Protein AF-0000000083255258 (afdb_homodimer)

Organism: NCBI:txid582686

pLDDT: mean 95.42, std 3.74, range [78.0, 98.69]

Secondary structure (DSSP, 8-state):
--SEEEE--SHHHHHHHHHHHHTT--EEEE-SSGGGGHHHHHTT-EE-SSHHHHHHT-SEEEE--S-HHHHHHHHTSHHHHHHTTTSEEEE-S---HHHHHHHHHHHHHTT-EEEEEEE-S-GGGTTSTT-EEEEEE-HHHHHHHHHHHHHH-TEEEE--S-TTHHHHHHHHHHHHHHHHHHHHHHHHHHHHHTT--HHHHHHHHHHHHHHHHHHHHHHHHHHHHT-TTS-SSBHHHHHHHHHHHHHHHHHHT---HHHHHHHHHHHHHHHTT-TTSBGGGGGGG--/--SEEEE--SHHHHHHHHHHHHTT--EEEE-SSGGGGHHHHHTT-EE-SSHHHHHHT-SEEEE--S-HHHHHHHHTSHHHHHHTTTSEEEE-S---HHHHHHHHHHHHHTT-EEEEEEE-S-GGGTTSTT-EEEEEE-HHHHHHHHHHHHHH-TEEEE--S-THHHHHHHHHHHHHHHHHHHHHHHHHHHHHHTT--HHHHHHHHHHHHHHHHHHHHHHHHHHHHT-TTS-SSBHHHHHHHHHHHHHHHHHHT---HHHHHHHHHHHHHHHTT-TTSBGGGGGGG--

InterPro domains:
  IPR006115 6-phosphogluconate dehydrogenase, NADP-binding [PF03446] (3-160)
  IPR013328 6-phosphogluconate dehydrogenase, domain 2 [G3DSA:1.10.1040.10] (163-287)
  IPR015815 3-hydroxyisobutyrate dehydrogenase-related [PIRSF000103] (3-287)
  IPR036291 NAD(P)-binding domain superfamily [SSF51735] (1-160)
  IPR048666 NADPH-dependent reductive aminase-like, C-terminal domain [PF21761] (164-287)
  IPR051265 HIBADH-related NP60 subfamily [PTHR43580] (5-286)

Foldseek 3Di:
DFAEEQEDQDLQSVLLLVLLLVVPTAYEYDYPDCVSCVVSVVSPYHYDDALLCRLLVHQEYEYEDAALVVVCVRCVPPSNLLSQANHEYEYAHADALVSQVVVQVSSVVSNHFYKYKYWPDGSVCFQPLAGEMEIEADVVSCVSCVVSVCRGHNHYHYQYHSRRRRNVVRVVVVVVVVVVVVVLVLVLVVCVLVVHDSVVVVVVCVVCVVVVVVVVVVLVVCVVVVVFQPAPAFLQNVLVVLVVSVVSCVVSVHDNVVSVVSNVLSVQLVVVPRRNTYNSSSVVRVD/DFAEEQEDQDLQSVLLLVLLLVVPGAYEYDYPDCVSCVVSVVSPYHYDDALLCRLLVHQEYEYEDAALVVVCVRCVPPSNLLSQANHEYEYAHADALVSQVVVQVSSVVSNHFYKYKYWPDGSVCFQPLAGEMEIEADVVSCVSCVVSVCRGHNHYHYQYHSRRRRNVVRVVVVVVVVLVVVVLVLVLVLCVLVVHDSVVVVVVCVVCVVVVVVVVVVLVVCVVVVVFQPAPAFLQNVLVVLVVSVVSCVVSVHDNVSSVVSNVLSVQLVVVPRRNTYNSSSVVRVD

Sequence (574 aa):
MSDVSVIGLGPMGAALARTLLQKGLRITVWNRTSEKVNPLVAEGAAFAPQIADAVSASPIVIVCVANYEISHSLLGTAEAAAALAGRVLVQLSTGTPQDARNSETWAREQGAEYLDGAIMATPAQIGMPDTPIFISGVEAAFRRSEPILTILAGNLMYMGESVGAASAWDLAALSAMFGAMFGFFHGARIMEAEGHPVEAFGSLIADISPVFGQMIKYEGTVIQTGSYDHAQSTVKTCMGTAELWLKHAREAGINSEFPTFAMGLYTKAKAAGYENEELAAIMKVLRMSDVSVIGLGPMGAALARTLLQKGLRITVWNRTSEKVNPLVAEGAAFAPQIADAVSASPIVIVCVANYEISHSLLGTAEAAAALAGRVLVQLSTGTPQDARNSETWAREQGAEYLDGAIMATPAQIGMPDTPIFISGVEAAFRRSEPILTILAGNLMYMGESVGAASAWDLAALSAMFGAMFGFFHGARIMEAEGHPVEAFGSLIADISPVFGQMIKYEGTVIQTGSYDHAQSTVKTCMGTAELWLKHAREAGINSEFPTFAMGLYTKAKAAGYENEELAAIMKVLR

Nearest PDB structures (foldseek):
  6toe-assembly2_F  TM=9.159E-01  e=1.010E-30  Myxococcus stipitatus
  6to4-assembly2_B  TM=9.410E-01  e=4.674E-30  Myxococcus stipitatus DSM 14675
  8a3x-assembly1_B  TM=9.388E-01  e=3.481E-30  Ensifer adhaerens
  8a5z-assembly1_A  TM=9.168E-01  e=1.717E-30  Ensifer adhaerens
  7a3w-assembly1_A  TM=9.382E-01  e=2.570E-28  Pseudomonas putida

Radius of gyration: 27.35 Å; Cα contacts (8 Å, |Δi|>4): 1245; chains: 2; bounding box: 45×87×58 Å

Solvent-accessible surface area (backbone atoms only — not comparable to full-atom values): 27391 Å² total; per-residue (Å²): 126,31,62,32,15,38,36,28,48,49,71,53,27,41,33,53,50,48,47,45,43,74,72,69,50,46,36,25,35,32,47,93,58,63,76,61,48,51,68,48,41,75,71,66,35,42,76,32,97,44,64,32,55,21,42,56,37,18,57,32,29,38,37,28,48,84,26,54,68,58,48,45,62,65,42,59,39,71,61,29,30,57,35,35,43,79,20,38,40,35,37,45,27,53,53,35,31,65,54,37,45,52,46,40,54,53,33,45,75,38,47,18,44,49,36,27,22,27,70,66,60,55,47,87,40,52,44,34,70,76,22,36,29,34,32,7,16,50,62,69,60,47,63,72,42,40,76,63,49,45,55,47,11,44,38,60,40,78,60,42,55,54,33,28,39,12,26,38,53,44,54,18,51,49,31,19,48,50,20,23,48,56,15,36,49,54,16,40,50,47,28,52,72,71,73,42,65,33,35,59,50,15,46,50,48,26,70,48,19,51,59,50,11,50,52,43,23,51,42,16,43,33,62,61,72,63,54,36,78,72,46,90,50,24,30,49,61,55,39,50,54,29,51,43,45,43,50,41,19,65,76,67,66,44,50,45,66,67,32,48,55,51,40,52,52,41,50,51,24,42,75,74,69,39,32,74,19,15,50,63,46,46,57,76,68,49,91,126,31,62,33,15,39,37,29,47,50,70,53,28,41,32,53,50,50,48,44,44,74,73,68,51,46,37,26,33,31,47,94,59,63,76,63,47,50,69,47,42,76,71,67,36,43,77,34,94,44,65,31,53,20,42,56,38,19,58,32,31,38,35,30,49,86,27,56,68,57,48,46,62,65,42,59,39,72,62,28,30,57,36,35,43,80,22,38,40,37,37,44,27,52,55,36,31,65,54,36,46,54,47,38,55,52,34,44,74,40,46,18,45,48,35,26,22,28,69,67,61,55,46,89,40,54,43,34,70,77,20,36,29,33,33,7,14,49,61,69,59,46,62,72,42,40,77,62,49,44,55,48,11,46,38,60,40,78,61,42,57,55,34,29,40,12,24,38,53,44,52,19,50,47,31,19,48,50,20,22,46,55,14,35,50,56,17,39,50,48,28,53,73,71,73,40,63,33,34,59,50,15,47,50,48,26,69,47,19,52,58,52,11,51,54,44,22,50,43,16,44,33,62,62,70,64,54,36,79,74,47,90,49,26,30,48,61,56,39,51,53,30,51,42,46,43,52,41,19,64,76,66,65,45,51,45,65,68,33,50,55,53,40,52,53,41,50,52,26,41,75,74,67,39,32,76,20,16,50,62,45,45,57,76,66,52,90

Structure (mmCIF, N/CA/C/O backbone):
data_AF-0000000083255258-model_v1
#
loop_
_entity.id
_entity.type
_entity.pdbx_description
1 polymer '3-hydroxyisobutyrate dehydrogenase-like beta-hydroxyacid dehydrogenase'
#
loop_
_atom_site.group_PDB
_atom_site.id
_atom_site.type_symbol
_atom_site.label_atom_id
_atom_site.label_alt_id
_atom_site.label_comp_id
_atom_site.label_asym_id
_atom_site.label_entity_id
_atom_site.label_seq_id
_atom_site.pdbx_PDB_ins_code
_atom_site.Cartn_x
_atom_site.Cartn_y
_atom_site.Cartn_z
_atom_site.occupancy
_atom_site.B_iso_or_equiv
_atom_site.auth_seq_id
_atom_site.auth_comp_id
_atom_site.auth_asym_id
_atom_site.auth_atom_id
_atom_site.pdbx_PDB_model_num
ATOM 1 N N . MET A 1 1 ? -5.094 -33.562 -31.922 1 80.56 1 MET A N 1
ATOM 2 C CA . MET A 1 1 ? -4.184 -33.125 -30.859 1 80.56 1 MET A CA 1
ATOM 3 C C . MET A 1 1 ? -4.387 -31.641 -30.547 1 80.56 1 MET A C 1
ATOM 5 O O . MET A 1 1 ? -4.523 -30.812 -31.453 1 80.56 1 MET A O 1
ATOM 9 N N . SER A 1 2 ? -4.648 -31.531 -29.203 1 89.81 2 SER A N 1
ATOM 10 C CA . SER A 1 2 ? -4.871 -30.141 -28.828 1 89.81 2 SER A CA 1
ATOM 11 C C . SER A 1 2 ? -3.553 -29.391 -28.672 1 89.81 2 SER A C 1
ATOM 13 O O . SER A 1 2 ? -2.488 -30.016 -28.594 1 89.81 2 SER A O 1
ATOM 15 N N . ASP A 1 3 ? -3.617 -28.094 -28.781 1 94.19 3 ASP A N 1
ATOM 16 C CA . ASP A 1 3 ? -2.445 -27.25 -28.594 1 94.19 3 ASP A CA 1
ATOM 17 C C . ASP A 1 3 ? -2.053 -27.172 -27.109 1 94.19 3 ASP A C 1
ATOM 19 O O . ASP A 1 3 ? -0.865 -27.172 -26.781 1 94.19 3 ASP A O 1
ATOM 23 N N . VAL A 1 4 ? -3.041 -27.125 -26.312 1 98.12 4 VAL A N 1
ATOM 24 C CA . VAL A 1 4 ? -2.812 -26.938 -24.891 1 98.12 4 VAL A CA 1
ATOM 25 C C . VAL A 1 4 ? -3.963 -27.562 -24.094 1 98.12 4 VAL A C 1
ATOM 27 O O . VAL A 1 4 ? -5.117 -27.516 -24.531 1 98.12 4 VAL A O 1
ATOM 30 N N . SER A 1 5 ? -3.67 -28.203 -23.016 1 98.5 5 SER A N 1
ATOM 31 C CA . SER A 1 5 ? -4.652 -28.656 -22.047 1 98.5 5 SER A CA 1
ATOM 32 C C . SER A 1 5 ? -4.691 -27.75 -20.812 1 98.5 5 SER A C 1
ATOM 34 O O . SER A 1 5 ? -3.645 -27.328 -20.312 1 98.5 5 SER A O 1
ATOM 36 N N . VAL A 1 6 ? -5.898 -27.391 -20.344 1 98.44 6 VAL A N 1
ATOM 37 C CA . VAL A 1 6 ? -6.07 -26.578 -19.141 1 98.44 6 VAL A CA 1
ATOM 38 C C . VAL A 1 6 ? -6.758 -27.406 -18.047 1 98.44 6 VAL A C 1
ATOM 40 O O . VAL A 1 6 ? -7.891 -27.859 -18.234 1 98.44 6 VAL A O 1
ATOM 43 N N . ILE A 1 7 ? -6 -27.594 -17 1 97.88 7 ILE A N 1
ATOM 44 C CA . ILE A 1 7 ? -6.492 -28.375 -15.859 1 97.88 7 ILE A CA 1
ATOM 45 C C . ILE A 1 7 ? -6.906 -27.422 -14.734 1 97.88 7 ILE A C 1
ATOM 47 O O . ILE A 1 7 ? -6.078 -26.672 -14.219 1 97.88 7 ILE A O 1
ATOM 51 N N . GLY A 1 8 ? -8.133 -27.516 -14.25 1 96.5 8 GLY A N 1
ATOM 52 C CA . GLY A 1 8 ? -8.695 -26.562 -13.297 1 96.5 8 GLY A CA 1
ATOM 53 C C . GLY A 1 8 ? -9.484 -25.453 -13.961 1 96.5 8 GLY A C 1
ATOM 54 O O . GLY A 1 8 ? -8.922 -24.656 -14.719 1 96.5 8 GLY A O 1
ATOM 55 N N . LEU A 1 9 ? -10.781 -25.438 -13.594 1 95.62 9 LEU A N 1
ATOM 56 C CA . LEU A 1 9 ? -11.648 -24.469 -14.281 1 95.62 9 LEU A CA 1
ATOM 57 C C . LEU A 1 9 ? -12.438 -23.641 -13.281 1 95.62 9 LEU A C 1
ATOM 59 O O . LEU A 1 9 ? -13.656 -23.484 -13.414 1 95.62 9 LEU A O 1
ATOM 63 N N . GLY A 1 10 ? -11.695 -23.266 -12.219 1 91.06 10 GLY A N 1
ATOM 64 C CA . GLY A 1 10 ? -12.242 -22.141 -11.469 1 91.06 10 GLY A CA 1
ATOM 65 C C . GLY A 1 10 ? -12.352 -20.875 -12.289 1 91.06 10 GLY A C 1
ATOM 66 O O . GLY A 1 10 ? -12.164 -20.891 -13.508 1 91.06 10 GLY A O 1
ATOM 67 N N . PRO A 1 11 ? -12.641 -19.797 -11.633 1 88.75 11 PRO A N 1
ATOM 68 C CA . PRO A 1 11 ? -12.797 -18.547 -12.391 1 88.75 11 PRO A CA 1
ATOM 69 C C . PRO A 1 11 ? -11.57 -18.219 -13.242 1 88.75 11 PRO A C 1
ATOM 71 O O . PRO A 1 11 ? -11.711 -17.859 -14.414 1 88.75 11 PRO A O 1
ATOM 74 N N . MET A 1 12 ? -10.391 -18.375 -12.648 1 92.06 12 MET A N 1
ATOM 75 C CA . MET A 1 12 ? -9.156 -18.047 -13.367 1 92.06 12 MET A CA 1
ATOM 76 C C . MET A 1 12 ? -8.891 -19.062 -14.469 1 92.06 12 MET A C 1
ATOM 78 O O . MET A 1 12 ? -8.617 -18.688 -15.617 1 92.06 12 MET A O 1
ATOM 82 N N . GLY A 1 13 ? -8.953 -20.344 -14.109 1 95.94 13 GLY A N 1
ATOM 83 C CA . GLY A 1 13 ? -8.742 -21.375 -15.109 1 95.94 13 GLY A CA 1
ATOM 84 C C . GLY A 1 13 ? -9.68 -21.266 -16.297 1 95.94 13 GLY A C 1
ATOM 85 O O . GLY A 1 13 ? -9.266 -21.438 -17.438 1 95.94 13 GLY A O 1
ATOM 86 N N . ALA A 1 14 ? -10.93 -20.953 -16.031 1 95.88 14 ALA A N 1
ATOM 87 C CA . ALA A 1 14 ? -11.922 -20.766 -17.078 1 95.88 14 ALA A CA 1
ATOM 88 C C . ALA A 1 14 ? -11.555 -19.578 -17.969 1 95.88 14 ALA A C 1
ATOM 90 O O . ALA A 1 14 ? -11.719 -19.641 -19.188 1 95.88 14 ALA A O 1
ATOM 91 N N . ALA A 1 15 ? -11.102 -18.516 -17.344 1 95.19 15 ALA A N 1
ATOM 92 C CA . ALA A 1 15 ? -10.695 -17.328 -18.109 1 95.19 15 ALA A CA 1
ATOM 93 C C . ALA A 1 15 ? -9.516 -17.641 -19.016 1 95.19 15 ALA A C 1
ATOM 95 O O . ALA A 1 15 ? -9.484 -17.188 -20.172 1 95.19 15 ALA A O 1
ATOM 96 N N . LEU A 1 16 ? -8.562 -18.391 -18.484 1 97.56 16 LEU A N 1
ATOM 97 C CA . LEU A 1 16 ? -7.422 -18.812 -19.297 1 97.56 16 LEU A CA 1
ATOM 98 C C . LEU A 1 16 ? -7.871 -19.609 -20.5 1 97.56 16 LEU A C 1
ATOM 100 O O . LEU A 1 16 ? -7.496 -19.297 -21.641 1 97.56 16 LEU A O 1
ATOM 104 N N . ALA A 1 17 ? -8.688 -20.609 -20.281 1 97.75 17 ALA A N 1
ATOM 105 C CA . ALA A 1 17 ? -9.18 -21.5 -21.344 1 97.75 17 ALA A CA 1
ATOM 106 C C . ALA A 1 17 ? -9.977 -20.719 -22.375 1 97.75 17 ALA A C 1
ATOM 108 O O . ALA A 1 17 ? -9.773 -20.891 -23.578 1 97.75 17 ALA A O 1
ATOM 109 N N . ARG A 1 18 ? -10.852 -19.859 -21.906 1 97.38 18 ARG A N 1
ATOM 110 C CA . ARG A 1 18 ? -11.703 -19.078 -22.797 1 97.38 18 ARG A CA 1
ATOM 111 C C . ARG A 1 18 ? -10.867 -18.172 -23.688 1 97.38 18 ARG A C 1
ATOM 113 O O . ARG A 1 18 ? -11.133 -18.047 -24.891 1 97.38 18 ARG A O 1
ATOM 120 N N . THR A 1 19 ? -9.922 -17.516 -23.141 1 97.62 19 THR A N 1
ATOM 121 C CA . THR A 1 19 ? -9.055 -16.609 -23.891 1 97.62 19 THR A CA 1
ATOM 122 C C . THR A 1 19 ? -8.32 -17.359 -25 1 97.62 19 THR A C 1
ATOM 124 O O . THR A 1 19 ? -8.227 -16.891 -26.125 1 97.62 19 THR A O 1
ATOM 127 N N . LEU A 1 20 ? -7.812 -18.516 -24.688 1 98 20 LEU A N 1
ATOM 128 C CA . LEU A 1 20 ? -7.105 -19.328 -25.672 1 98 20 LEU A CA 1
ATOM 129 C C . LEU A 1 20 ? -8.047 -19.781 -26.781 1 98 20 LEU A C 1
ATOM 131 O O . LEU A 1 20 ? -7.68 -19.766 -27.953 1 98 20 LEU A O 1
ATOM 135 N N . LEU A 1 21 ? -9.227 -20.141 -26.406 1 96.94 21 LEU A N 1
ATOM 136 C CA . LEU A 1 21 ? -10.242 -20.547 -27.375 1 96.94 21 LEU A CA 1
ATOM 137 C C . LEU A 1 21 ? -10.578 -19.422 -28.328 1 96.94 21 LEU A C 1
ATOM 139 O O . LEU A 1 21 ? -10.688 -19.625 -29.531 1 96.94 21 LEU A O 1
ATOM 143 N N . GLN A 1 22 ? -10.742 -18.297 -27.766 1 96.25 22 GLN A N 1
ATOM 144 C CA . GLN A 1 22 ? -11.125 -17.125 -28.547 1 96.25 22 GLN A CA 1
ATOM 145 C C . GLN A 1 22 ? -10.023 -16.75 -29.547 1 96.25 22 GLN A C 1
ATOM 147 O O . GLN A 1 22 ? -10.297 -16.141 -30.578 1 96.25 22 GLN A O 1
ATOM 152 N N . LYS A 1 23 ? -8.852 -17.094 -29.234 1 96.19 23 LYS A N 1
ATOM 153 C CA . LYS A 1 23 ? -7.734 -16.812 -30.125 1 96.19 23 LYS A CA 1
ATOM 154 C C . LYS A 1 23 ? -7.555 -17.922 -31.156 1 96.19 23 LYS A C 1
ATOM 156 O O . LYS A 1 23 ? -6.605 -17.891 -31.938 1 96.19 23 LYS A O 1
ATOM 161 N N . GLY A 1 24 ? -8.383 -19.031 -31.125 1 96 24 GLY A N 1
ATOM 162 C CA . GLY A 1 24 ? -8.445 -20.031 -32.188 1 96 24 GLY A CA 1
ATOM 163 C C . GLY A 1 24 ? -7.652 -21.297 -31.859 1 96 24 GLY A C 1
ATOM 164 O O . GLY A 1 24 ? -7.461 -22.141 -32.719 1 96 24 GLY A O 1
ATOM 165 N N . LEU A 1 25 ? -7.16 -21.484 -30.641 1 97.69 25 LEU A N 1
ATOM 166 C CA . LEU A 1 25 ? -6.398 -22.672 -30.297 1 97.69 25 LEU A CA 1
ATOM 167 C C . LEU A 1 25 ? -7.324 -23.844 -30.016 1 97.69 25 LEU A C 1
ATOM 169 O O . LEU A 1 25 ? -8.477 -23.656 -29.609 1 97.69 25 LEU A O 1
ATOM 173 N N . ARG A 1 26 ? -6.812 -24.984 -30.297 1 97.5 26 ARG A N 1
ATOM 174 C CA . ARG A 1 26 ? -7.477 -26.219 -29.875 1 97.5 26 ARG A CA 1
ATOM 175 C C . ARG A 1 26 ? -7.105 -26.562 -28.438 1 97.5 26 ARG A C 1
ATOM 177 O O . ARG A 1 26 ? -5.941 -26.844 -28.141 1 97.5 26 ARG A O 1
ATOM 184 N N . ILE A 1 27 ? -8.148 -26.562 -27.594 1 97.44 27 ILE A N 1
ATOM 185 C CA . ILE A 1 27 ? -7.816 -26.75 -26.188 1 97.44 27 ILE A CA 1
ATOM 186 C C . ILE A 1 27 ? -8.602 -27.922 -25.625 1 97.44 27 ILE A C 1
ATOM 188 O O . ILE A 1 27 ? -9.758 -28.141 -25.984 1 97.44 27 ILE A O 1
ATOM 192 N N . THR A 1 28 ? -8.031 -28.688 -24.828 1 98.12 28 THR A N 1
ATOM 193 C CA . THR A 1 28 ? -8.68 -29.703 -24 1 98.12 28 THR A CA 1
ATOM 194 C C . THR A 1 28 ? -8.758 -29.25 -22.547 1 98.12 28 THR A C 1
ATOM 196 O O . THR A 1 28 ? -7.789 -28.734 -22 1 98.12 28 THR A O 1
ATOM 199 N N . VAL A 1 29 ? -9.945 -29.422 -21.906 1 97.94 29 VAL A N 1
ATOM 200 C CA . VAL A 1 29 ? -10.125 -28.922 -20.547 1 97.94 29 VAL A CA 1
ATOM 201 C C . VAL A 1 29 ? -10.523 -30.078 -19.625 1 97.94 29 VAL A C 1
ATOM 203 O O . VAL A 1 29 ? -11.094 -31.078 -20.094 1 97.94 29 VAL A O 1
ATOM 206 N N . TRP A 1 30 ? -10.156 -29.922 -18.359 1 96.88 30 TRP A N 1
ATOM 207 C CA . TRP A 1 30 ? -10.562 -30.859 -17.312 1 96.88 30 TRP A CA 1
ATOM 208 C C . TRP A 1 30 ? -10.797 -30.141 -15.992 1 96.88 30 TRP A C 1
ATOM 210 O O . TRP A 1 30 ? -10.055 -29.203 -15.656 1 96.88 30 TRP A O 1
ATOM 220 N N . ASN A 1 31 ? -11.781 -30.547 -15.266 1 95.94 31 ASN A N 1
ATOM 221 C CA . ASN A 1 31 ? -12.078 -30.094 -13.914 1 95.94 31 ASN A CA 1
ATOM 222 C C . ASN A 1 31 ? -12.734 -31.203 -13.086 1 95.94 31 ASN A C 1
ATOM 224 O O . ASN A 1 31 ? -13.422 -32.062 -13.625 1 95.94 31 ASN A O 1
ATOM 228 N N . ARG A 1 32 ? -12.5 -31.172 -11.789 1 90.69 32 ARG A N 1
ATOM 229 C CA . ARG A 1 32 ? -13.078 -32.188 -10.906 1 90.69 32 ARG A CA 1
ATOM 230 C C . ARG A 1 32 ? -14.602 -32.188 -10.984 1 90.69 32 ARG A C 1
ATOM 232 O O . ARG A 1 32 ? -15.219 -33.219 -11.078 1 90.69 32 ARG A O 1
ATOM 239 N N . THR A 1 33 ? -15.156 -30.922 -10.914 1 88.94 33 THR A N 1
ATOM 240 C CA . THR A 1 33 ? -16.594 -30.766 -11.086 1 88.94 33 THR A CA 1
ATOM 241 C C . THR A 1 33 ? -16.953 -30.609 -12.555 1 88.94 33 THR A C 1
ATOM 243 O O . THR A 1 33 ? -16.75 -29.531 -13.133 1 88.94 33 THR A O 1
ATOM 246 N N . SER A 1 34 ? -17.625 -31.5 -13.117 1 83.88 34 SER A N 1
ATOM 247 C CA . SER A 1 34 ? -17.828 -31.594 -14.562 1 83.88 34 SER A CA 1
ATOM 248 C C . SER A 1 34 ? -18.734 -30.469 -15.062 1 83.88 34 SER A C 1
ATOM 250 O O . SER A 1 34 ? -18.609 -30.031 -16.219 1 83.88 34 SER A O 1
ATOM 252 N N . GLU A 1 35 ? -19.516 -29.969 -14.18 1 87 35 GLU A N 1
ATOM 253 C CA . GLU A 1 35 ? -20.453 -28.938 -14.609 1 87 35 GLU A CA 1
ATOM 254 C C . GLU A 1 35 ? -19.734 -27.656 -15.016 1 87 35 GLU A C 1
ATOM 256 O O . GLU A 1 35 ? -20.234 -26.891 -15.828 1 87 35 GLU A O 1
ATOM 261 N N . LYS A 1 36 ? -18.562 -27.5 -14.539 1 89.12 36 LYS A N 1
ATOM 262 C CA . LYS A 1 36 ? -17.797 -26.297 -14.812 1 89.12 36 LYS A CA 1
ATOM 263 C C . LYS A 1 36 ? -17.219 -26.312 -16.234 1 89.12 36 LYS A C 1
ATOM 265 O O . LYS A 1 36 ? -16.781 -25.281 -16.734 1 89.12 36 LYS A O 1
ATOM 270 N N . VAL A 1 37 ? -17.266 -27.469 -16.859 1 90.5 37 VAL A N 1
ATOM 271 C CA . VAL A 1 37 ? -16.656 -27.641 -18.172 1 90.5 37 VAL A CA 1
ATOM 272 C C . VAL A 1 37 ? -17.656 -27.25 -19.266 1 90.5 37 VAL A C 1
ATOM 274 O O . VAL A 1 37 ? -17.25 -26.828 -20.359 1 90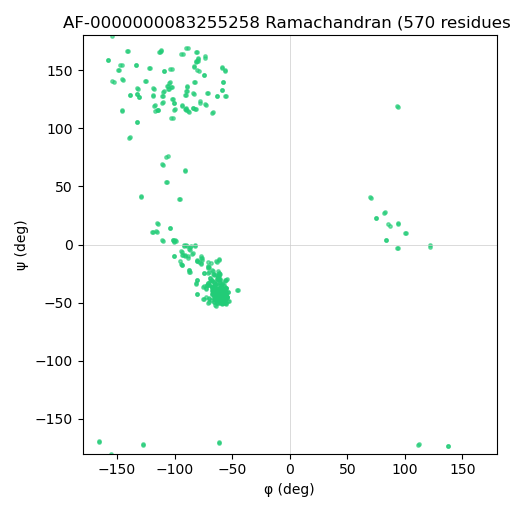.5 37 VAL A O 1
ATOM 277 N N . ASN A 1 38 ? -18.906 -27.266 -18.984 1 93.06 38 ASN A N 1
ATOM 278 C CA . ASN A 1 38 ? -19.969 -27.172 -19.984 1 93.06 38 ASN A CA 1
ATOM 279 C C . ASN A 1 38 ? -19.875 -25.875 -20.766 1 93.06 38 ASN A C 1
ATOM 281 O O . ASN A 1 38 ? -19.938 -25.875 -22 1 93.06 38 ASN A O 1
ATOM 285 N N . PRO A 1 39 ? -19.719 -24.766 -20.078 1 94.44 39 PRO A N 1
ATOM 286 C CA . PRO A 1 39 ? -19.656 -23.516 -20.844 1 94.44 39 PRO A CA 1
ATOM 287 C C . PRO A 1 39 ? -18.5 -23.484 -21.828 1 94.44 39 PRO A C 1
ATOM 289 O O . PRO A 1 39 ? -18.641 -22.953 -22.938 1 94.44 39 PRO A O 1
ATOM 292 N N . LEU A 1 40 ? -17.406 -24.047 -21.516 1 96.06 40 LEU A N 1
ATOM 293 C CA . LEU A 1 40 ? -16.234 -24.031 -22.375 1 96.06 40 LEU A CA 1
ATOM 294 C C . LEU A 1 40 ? -16.406 -25 -23.547 1 96.06 40 LEU A C 1
ATOM 296 O O . LEU A 1 40 ? -15.945 -24.734 -24.656 1 96.06 40 LEU A O 1
ATOM 300 N N . VAL A 1 41 ? -17.031 -26.094 -23.281 1 95.31 41 VAL A N 1
ATOM 301 C CA . VAL A 1 41 ? -17.312 -27.062 -24.344 1 95.31 41 VAL A CA 1
ATOM 302 C C . VAL A 1 41 ? -18.266 -26.422 -25.359 1 95.31 41 VAL A C 1
ATOM 304 O O . VAL A 1 41 ? -18.078 -26.609 -26.578 1 95.31 41 VAL A O 1
ATOM 307 N N . ALA A 1 42 ? -19.188 -25.719 -24.828 1 95.62 42 ALA A N 1
ATOM 308 C CA . ALA A 1 42 ? -20.125 -25.016 -25.719 1 95.62 42 ALA A CA 1
ATOM 309 C C . ALA A 1 42 ? -19.391 -24 -26.578 1 95.62 42 ALA A C 1
ATOM 311 O O . ALA A 1 42 ? -19.812 -23.688 -27.688 1 95.62 42 ALA A O 1
ATOM 312 N N . GLU A 1 43 ? -18.25 -23.562 -26.141 1 95.62 43 GLU A N 1
ATOM 313 C CA . GLU A 1 43 ? -17.469 -22.562 -26.859 1 95.62 43 GLU A CA 1
ATOM 314 C C . GLU A 1 43 ? -16.422 -23.219 -27.766 1 95.62 43 GLU A C 1
ATOM 316 O O . GLU A 1 43 ? -15.719 -22.531 -28.5 1 95.62 43 GLU A O 1
ATOM 321 N N . GLY A 1 44 ? -16.312 -24.594 -27.672 1 96.31 44 GLY A N 1
ATOM 322 C CA . GLY A 1 44 ? -15.477 -25.266 -28.641 1 96.31 44 GLY A CA 1
ATOM 323 C C . GLY A 1 44 ? -14.352 -26.078 -28.016 1 96.31 44 GLY A C 1
ATOM 324 O O . GLY A 1 44 ? -13.594 -26.75 -28.719 1 96.31 44 GLY A O 1
ATOM 325 N N . ALA A 1 45 ? -14.234 -26.062 -26.734 1 97 45 ALA A N 1
ATOM 326 C CA . ALA A 1 45 ? -13.18 -26.828 -26.062 1 97 45 ALA A CA 1
ATOM 327 C C . ALA A 1 45 ? -13.492 -28.312 -26.062 1 97 45 ALA A C 1
ATOM 329 O O . ALA A 1 45 ? -14.656 -28.719 -26.062 1 97 45 ALA A O 1
ATOM 330 N N . ALA A 1 46 ? -12.484 -29.062 -26.156 1 96.62 46 ALA A N 1
ATOM 331 C CA . ALA A 1 46 ? -12.641 -30.5 -25.953 1 96.62 46 ALA A CA 1
ATOM 332 C C . ALA A 1 46 ? -12.617 -30.859 -24.469 1 96.62 46 ALA A C 1
ATOM 334 O O . ALA A 1 46 ? -11.891 -30.234 -23.688 1 96.62 46 ALA A O 1
ATOM 335 N N . PHE A 1 47 ? -13.461 -31.766 -24.094 1 94.38 47 PHE A N 1
ATOM 336 C CA . PHE A 1 47 ? -13.5 -32.219 -22.703 1 94.38 47 PHE A CA 1
ATOM 337 C C . PHE A 1 47 ? -12.969 -33.625 -22.594 1 94.38 47 PHE A C 1
ATOM 339 O O . PHE A 1 47 ? -13.312 -34.5 -23.391 1 94.38 47 PHE A O 1
ATOM 346 N N . ALA A 1 48 ? -12.086 -33.844 -21.641 1 93.06 48 ALA A N 1
ATOM 347 C CA . ALA A 1 48 ? -11.609 -35.188 -21.297 1 93.06 48 ALA A CA 1
ATOM 348 C C . ALA A 1 48 ? -12.125 -35.594 -19.922 1 93.06 48 ALA A C 1
ATOM 350 O O . ALA A 1 48 ? -11.812 -34.969 -18.922 1 93.06 48 ALA A O 1
ATOM 351 N N . PRO A 1 49 ? -12.828 -36.656 -19.797 1 91.25 49 PRO A N 1
ATOM 352 C CA . PRO A 1 49 ? -13.406 -37.094 -18.516 1 91.25 49 PRO A CA 1
ATOM 353 C C . PRO A 1 49 ? -12.344 -37.531 -17.516 1 91.25 49 PRO A C 1
ATOM 355 O O . PRO A 1 49 ? -12.547 -37.438 -16.297 1 91.25 49 PRO A O 1
ATOM 358 N N . GLN A 1 50 ? -11.273 -38.062 -18.078 1 95.06 50 GLN A N 1
ATOM 359 C CA . GLN A 1 50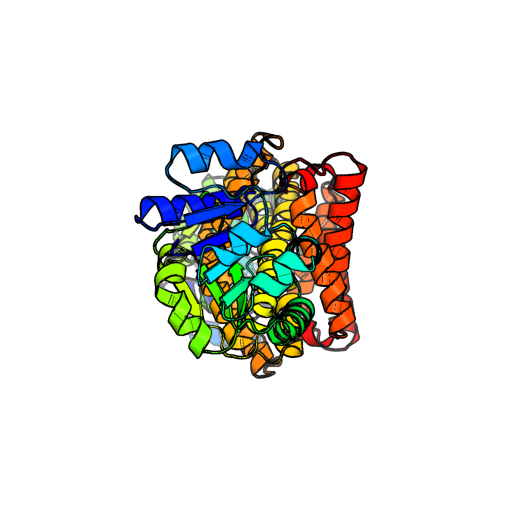 ? -10.164 -38.469 -17.203 1 95.06 50 GLN A CA 1
ATOM 360 C C . GLN A 1 50 ? -9.008 -37.469 -17.312 1 95.06 50 GLN A C 1
ATOM 362 O O . GLN A 1 50 ? -8.672 -37.031 -18.406 1 95.06 50 GLN A O 1
ATOM 367 N N . ILE A 1 51 ? -8.445 -37.188 -16.156 1 97 51 ILE A N 1
ATOM 368 C CA . ILE A 1 51 ? -7.402 -36.156 -16.125 1 97 51 ILE A CA 1
ATOM 369 C C . ILE A 1 51 ? -6.195 -36.625 -16.938 1 97 51 ILE A C 1
ATOM 371 O O . ILE A 1 51 ? -5.535 -35.844 -17.594 1 97 51 ILE A O 1
ATOM 375 N N . ALA A 1 52 ? -5.906 -37.938 -16.906 1 97.56 52 ALA A N 1
ATOM 376 C CA . ALA A 1 52 ? -4.789 -38.469 -17.688 1 97.56 52 ALA A CA 1
ATOM 377 C C . ALA A 1 52 ? -4.988 -38.219 -19.172 1 97.56 52 ALA A C 1
ATOM 379 O O . ALA A 1 52 ? -4.031 -37.938 -19.891 1 97.56 52 ALA A O 1
ATOM 380 N N . ASP A 1 53 ? -6.191 -38.375 -19.594 1 97.06 53 ASP A N 1
ATOM 381 C CA . ASP A 1 53 ? -6.516 -38.125 -20.984 1 97.06 53 ASP A CA 1
ATOM 382 C C . ASP A 1 53 ? -6.344 -36.656 -21.344 1 97.06 53 ASP A C 1
ATOM 384 O O . ASP A 1 53 ? -5.891 -36.312 -22.438 1 97.06 53 ASP A O 1
ATOM 388 N N . ALA A 1 54 ? -6.742 -35.812 -20.453 1 97.56 54 ALA A N 1
ATOM 389 C CA . ALA A 1 54 ? -6.574 -34.406 -20.688 1 97.56 54 ALA A CA 1
ATOM 390 C C . ALA A 1 54 ? -5.098 -34.031 -20.797 1 97.56 54 ALA A C 1
ATOM 392 O O . ALA A 1 54 ? -4.711 -33.25 -21.672 1 97.56 54 ALA A O 1
ATOM 393 N N . VAL A 1 55 ? -4.293 -34.562 -19.953 1 98.19 55 VAL A N 1
ATOM 394 C CA . VAL A 1 55 ? -2.855 -34.312 -19.953 1 98.19 55 VAL A CA 1
ATOM 395 C C . VAL A 1 55 ? -2.234 -34.844 -21.25 1 98.19 55 VAL A C 1
ATOM 397 O O . VAL A 1 55 ? -1.419 -34.156 -21.859 1 98.19 55 VAL A O 1
ATOM 400 N N . SER A 1 56 ? -2.674 -35.969 -21.734 1 97.12 56 SER A N 1
ATOM 401 C CA . SER A 1 56 ? -2.082 -36.625 -22.891 1 97.12 56 SER A CA 1
ATOM 402 C C . SER A 1 56 ? -2.521 -35.938 -24.188 1 97.12 56 SER A C 1
ATOM 404 O O . SER A 1 56 ? -1.926 -36.156 -25.234 1 97.12 56 SER A O 1
ATOM 406 N N . ALA A 1 57 ? -3.441 -35.125 -24.047 1 97.94 57 ALA A N 1
ATOM 407 C CA . ALA A 1 57 ? -4.082 -34.594 -25.25 1 97.94 57 ALA A CA 1
ATOM 408 C C . ALA A 1 57 ? -3.242 -33.469 -25.859 1 97.94 57 ALA A C 1
ATOM 410 O O . ALA A 1 57 ? -3.469 -33.062 -27 1 97.94 57 ALA A O 1
ATOM 411 N N . SER A 1 58 ? -2.264 -32.938 -25.172 1 98 58 SER A N 1
ATOM 412 C CA . SER A 1 58 ? -1.556 -31.75 -25.641 1 98 58 SER A CA 1
ATOM 413 C C . SER A 1 58 ? -0.089 -31.781 -25.219 1 98 58 SER A C 1
ATOM 415 O O . SER A 1 58 ? 0.26 -32.375 -24.203 1 98 58 SER A O 1
ATOM 417 N N . PRO A 1 59 ? 0.776 -31.109 -25.953 1 98 59 PRO A N 1
ATOM 418 C CA . PRO A 1 59 ? 2.184 -31.031 -25.562 1 98 59 PRO A CA 1
ATOM 419 C C . PRO A 1 59 ? 2.408 -30.094 -24.375 1 98 59 PRO A C 1
ATOM 421 O O . PRO A 1 59 ? 3.424 -30.203 -23.688 1 98 59 PRO A O 1
ATOM 424 N N . ILE A 1 60 ? 1.523 -29.156 -24.172 1 98.44 60 ILE A N 1
ATOM 425 C CA . ILE A 1 60 ? 1.601 -28.203 -23.078 1 98.44 60 ILE A CA 1
ATOM 426 C C . ILE A 1 60 ? 0.377 -28.359 -22.172 1 98.44 60 ILE A C 1
ATOM 428 O O . ILE A 1 60 ? -0.758 -28.375 -22.656 1 98.44 60 ILE A O 1
ATOM 432 N N . VAL A 1 61 ? 0.648 -28.5 -20.922 1 98.62 61 VAL A N 1
ATOM 433 C CA . VAL A 1 61 ? -0.405 -28.641 -19.922 1 98.62 61 VAL A CA 1
ATOM 434 C C . VAL A 1 61 ? -0.343 -27.484 -18.938 1 98.62 61 VAL A C 1
ATOM 436 O O . VAL A 1 61 ? 0.669 -27.281 -18.266 1 98.62 61 VAL A O 1
ATOM 439 N N . ILE A 1 62 ? -1.41 -26.672 -18.828 1 98.69 62 ILE A N 1
ATOM 440 C CA . ILE A 1 62 ? -1.536 -25.594 -17.844 1 98.69 62 ILE A CA 1
ATOM 441 C C . ILE A 1 62 ? -2.416 -26.062 -16.688 1 98.69 62 ILE A C 1
ATOM 443 O O . ILE A 1 62 ? -3.537 -26.531 -16.891 1 98.69 62 ILE A O 1
ATOM 447 N N . VAL A 1 63 ? -1.869 -26.016 -15.562 1 98.44 63 VAL A N 1
ATOM 448 C CA . VAL A 1 63 ? -2.67 -26.328 -14.383 1 98.44 63 VAL A CA 1
ATOM 449 C C . VAL A 1 63 ? -2.881 -25.062 -13.555 1 98.44 63 VAL A C 1
ATOM 451 O O . VAL A 1 63 ? -1.931 -24.328 -13.281 1 98.44 63 VAL A O 1
ATOM 454 N N . CYS A 1 64 ? -4.07 -24.719 -13.219 1 97.44 64 CYS A N 1
ATOM 455 C CA . CYS A 1 64 ? -4.469 -23.547 -12.445 1 97.44 64 CYS A CA 1
ATOM 456 C C . CYS A 1 64 ? -5.562 -23.906 -11.445 1 97.44 64 CYS A C 1
ATOM 458 O O . CYS A 1 64 ? -6.75 -23.875 -11.781 1 97.44 64 CYS A O 1
ATOM 460 N N . VAL A 1 65 ? -5.172 -24.25 -10.258 1 94.56 65 VAL A N 1
ATOM 461 C CA . VAL A 1 65 ? -6.066 -24.609 -9.164 1 94.56 65 VAL A CA 1
ATOM 462 C C . VAL A 1 65 ? -5.719 -23.781 -7.926 1 94.56 65 VAL A C 1
ATOM 464 O O . VAL A 1 65 ? -4.977 -22.797 -8.008 1 94.56 65 VAL A O 1
ATOM 467 N N . ALA A 1 66 ? -6.289 -24.047 -6.777 1 86.44 66 ALA A N 1
ATOM 468 C CA . ALA A 1 66 ? -6.207 -23.172 -5.605 1 86.44 66 ALA A CA 1
ATOM 469 C C . ALA A 1 66 ? -4.781 -23.109 -5.07 1 86.44 66 ALA A C 1
ATOM 471 O O . ALA A 1 66 ? -4.336 -22.047 -4.609 1 86.44 66 ALA A O 1
ATOM 472 N N . ASN A 1 67 ? -4.109 -24.25 -5.004 1 89.81 67 ASN A N 1
ATOM 473 C CA . ASN A 1 67 ? -2.738 -24.297 -4.508 1 89.81 67 ASN A CA 1
ATOM 474 C C . ASN A 1 67 ? -1.97 -25.484 -5.066 1 89.81 67 ASN A C 1
ATOM 476 O O . ASN A 1 67 ? -2.523 -26.281 -5.816 1 89.81 67 ASN A O 1
ATOM 480 N N . TYR A 1 68 ? -0.735 -25.609 -4.695 1 94 68 TYR A N 1
ATOM 481 C CA . TYR A 1 68 ? 0.165 -26.625 -5.23 1 94 68 TYR A CA 1
ATOM 482 C C . TYR A 1 68 ? -0.23 -28.016 -4.742 1 94 68 TYR A C 1
ATOM 484 O O . TYR A 1 68 ? -0.088 -29 -5.473 1 94 68 TYR A O 1
ATOM 492 N N . GLU A 1 69 ? -0.71 -28.031 -3.523 1 92.31 69 GLU A N 1
ATOM 493 C CA . GLU A 1 69 ? -1.113 -29.328 -2.967 1 92.31 69 GLU A CA 1
ATOM 494 C C . GLU A 1 69 ? -2.234 -29.953 -3.789 1 92.31 69 GLU A C 1
ATOM 496 O O . GLU A 1 69 ? -2.205 -31.156 -4.07 1 92.31 69 GLU A O 1
ATOM 501 N N . ILE A 1 70 ? -3.154 -29.141 -4.125 1 93.19 70 ILE A N 1
ATOM 502 C CA . ILE A 1 70 ? -4.266 -29.625 -4.945 1 93.19 70 ILE A CA 1
ATOM 503 C C . ILE A 1 70 ? -3.754 -30.016 -6.332 1 93.19 70 ILE A C 1
ATOM 505 O O . ILE A 1 70 ? -4.141 -31.047 -6.871 1 93.19 70 ILE A O 1
ATOM 509 N N . SER A 1 71 ? -2.887 -29.25 -6.922 1 96.06 71 SER A N 1
ATOM 510 C CA . SER A 1 71 ? -2.281 -29.562 -8.211 1 96.06 71 SER A CA 1
ATOM 511 C C . SER A 1 71 ? -1.595 -30.922 -8.172 1 96.06 71 SER A C 1
ATOM 513 O O . SER A 1 71 ? -1.796 -31.75 -9.062 1 96.06 71 SER A O 1
ATOM 515 N N . HIS A 1 72 ? -0.828 -31.156 -7.148 1 95.56 72 HIS A N 1
ATOM 516 C CA . HIS A 1 72 ? -0.106 -32.406 -7.008 1 95.56 72 HIS A CA 1
ATOM 517 C C . HIS A 1 72 ? -1.066 -33.594 -6.809 1 95.56 72 HIS A C 1
ATOM 519 O O . HIS A 1 72 ? -0.841 -34.688 -7.332 1 95.56 72 HIS A O 1
ATOM 525 N N . SER A 1 73 ? -2.092 -33.312 -6 1 96 73 SER A N 1
ATOM 526 C CA . SER A 1 73 ? -3.076 -34.344 -5.77 1 96 73 SER A CA 1
ATOM 527 C C . SER A 1 73 ? -3.768 -34.75 -7.07 1 96 73 SER A C 1
ATOM 529 O O . SER A 1 73 ? -4.066 -35.938 -7.281 1 96 73 SER A O 1
ATOM 531 N N . LEU A 1 74 ? -4.012 -33.844 -7.887 1 96.19 74 LEU A N 1
ATOM 532 C CA . LEU A 1 74 ? -4.699 -34.094 -9.148 1 96.19 74 LEU A CA 1
ATOM 533 C C . LEU A 1 74 ? -3.771 -34.781 -10.148 1 96.19 74 LEU A C 1
ATOM 535 O O . LEU A 1 74 ? -4.141 -35.781 -10.758 1 96.19 74 LEU A O 1
ATOM 539 N N . LEU A 1 75 ? -2.553 -34.312 -10.32 1 97.38 75 LEU A N 1
ATOM 540 C CA . LEU A 1 75 ? -1.632 -34.75 -11.359 1 97.38 75 LEU A CA 1
ATOM 541 C C . LEU A 1 75 ? -0.767 -35.906 -10.852 1 97.38 75 LEU A C 1
ATOM 543 O O . LEU A 1 75 ? -0.087 -36.594 -11.633 1 97.38 75 LEU A O 1
ATOM 547 N N . GLY A 1 76 ? -0.868 -36.156 -9.578 1 95.81 76 GLY A N 1
ATOM 548 C CA . GLY A 1 76 ? 0.014 -37.125 -8.945 1 95.81 76 GLY A CA 1
ATOM 549 C C . GLY A 1 76 ? -0.49 -38.562 -9.062 1 95.81 76 GLY A C 1
ATOM 550 O O . GLY A 1 76 ? 0.194 -39.5 -8.648 1 95.81 76 GLY A O 1
ATOM 551 N N . THR A 1 77 ? -1.696 -38.75 -9.555 1 94.81 77 THR A N 1
ATOM 552 C CA . THR A 1 77 ? -2.121 -40.125 -9.812 1 94.81 77 THR A CA 1
ATOM 553 C C . THR A 1 77 ? -1.179 -40.812 -10.805 1 94.81 77 THR A C 1
ATOM 555 O O . THR A 1 77 ? -0.596 -40.156 -11.664 1 94.81 77 THR A O 1
ATOM 558 N N . ALA A 1 78 ? -1.094 -42.125 -10.688 1 95.31 78 ALA A N 1
ATOM 559 C CA . ALA A 1 78 ? -0.147 -42.844 -11.523 1 95.31 78 ALA A CA 1
ATOM 560 C C . ALA A 1 78 ? -0.381 -42.562 -13 1 95.31 78 ALA A C 1
ATOM 562 O O . ALA A 1 78 ? 0.567 -42.312 -13.75 1 95.31 78 ALA A O 1
ATOM 563 N N . GLU A 1 79 ? -1.582 -42.562 -13.383 1 96.19 79 GLU A N 1
ATOM 564 C CA . GLU A 1 79 ? -1.91 -42.375 -14.797 1 96.19 79 GLU A CA 1
ATOM 565 C C . GLU A 1 79 ? -1.634 -40.969 -15.258 1 96.19 79 GLU A C 1
ATOM 567 O O . GLU A 1 79 ? -1.058 -40.75 -16.328 1 96.19 79 GLU A O 1
ATOM 572 N N . ALA A 1 80 ? -2.039 -40.031 -14.508 1 97 80 ALA A N 1
ATOM 573 C CA . ALA A 1 80 ? -1.833 -38.625 -14.875 1 97 80 ALA A CA 1
ATOM 574 C C . ALA A 1 80 ? -0.348 -38.281 -14.883 1 97 80 ALA A C 1
ATOM 576 O O . ALA A 1 80 ? 0.125 -37.562 -15.789 1 97 80 ALA A O 1
ATOM 577 N N . ALA A 1 81 ? 0.317 -38.719 -13.883 1 97.38 81 ALA A N 1
ATOM 578 C CA . ALA A 1 81 ? 1.751 -38.469 -13.766 1 97.38 81 ALA A CA 1
ATOM 579 C C . ALA A 1 81 ? 2.504 -39.062 -14.961 1 97.38 81 ALA A C 1
ATOM 581 O O . ALA A 1 81 ? 3.354 -38.375 -15.555 1 97.38 81 ALA A O 1
ATOM 582 N N . ALA A 1 82 ? 2.17 -40.25 -15.305 1 97.06 82 ALA A N 1
ATOM 583 C CA . ALA A 1 82 ? 2.818 -40.938 -16.438 1 97.06 82 ALA A CA 1
ATOM 584 C C . ALA A 1 82 ? 2.541 -40.188 -17.734 1 97.06 82 ALA A C 1
ATOM 586 O O . ALA A 1 82 ? 3.395 -40.125 -18.625 1 97.06 82 ALA A O 1
ATOM 587 N N . ALA A 1 83 ? 1.418 -39.594 -17.844 1 97.88 83 ALA A N 1
ATOM 588 C CA . ALA A 1 83 ? 0.996 -38.906 -19.062 1 97.88 83 ALA A CA 1
ATOM 589 C C . ALA A 1 83 ? 1.799 -37.625 -19.266 1 97.88 83 ALA A C 1
ATOM 591 O O . ALA A 1 83 ? 1.813 -37.062 -20.359 1 97.88 83 ALA A O 1
ATOM 592 N N . LEU A 1 84 ? 2.482 -37.156 -18.266 1 98.19 84 LEU A N 1
ATOM 593 C CA . LEU A 1 84 ? 3.219 -35.906 -18.328 1 98.19 84 LEU A CA 1
ATOM 594 C C . LEU A 1 84 ? 4.523 -36.062 -19.094 1 98.19 84 LEU A C 1
ATOM 596 O O . LEU A 1 84 ? 5.141 -35.094 -19.516 1 98.19 84 LEU A O 1
ATOM 600 N N . ALA A 1 85 ? 4.961 -37.312 -19.281 1 98.12 85 ALA A N 1
ATOM 601 C CA . ALA A 1 85 ? 6.25 -37.562 -19.922 1 98.12 85 ALA A CA 1
ATOM 602 C C . ALA A 1 85 ? 6.32 -36.906 -21.297 1 98.12 85 ALA A C 1
ATOM 604 O O . ALA A 1 85 ? 5.422 -37.094 -22.125 1 98.12 85 ALA A O 1
ATOM 605 N N . GLY A 1 86 ? 7.402 -36.156 -21.438 1 97.75 86 GLY A N 1
ATOM 606 C CA . GLY A 1 86 ? 7.645 -35.531 -22.734 1 97.75 86 GLY A CA 1
ATOM 607 C C . GLY A 1 86 ? 6.879 -34.219 -22.922 1 97.75 86 GLY A C 1
ATOM 608 O O . GLY A 1 86 ? 6.938 -33.625 -23.984 1 97.75 86 GLY A O 1
ATOM 609 N N . ARG A 1 87 ? 6.172 -33.75 -21.922 1 98.12 87 ARG A N 1
ATOM 610 C CA . ARG A 1 87 ? 5.336 -32.562 -22.031 1 98.12 87 ARG A CA 1
ATOM 611 C C . ARG A 1 87 ? 5.887 -31.438 -21.172 1 98.12 87 ARG A C 1
ATOM 613 O O . ARG A 1 87 ? 6.82 -31.641 -20.391 1 98.12 87 ARG A O 1
ATOM 620 N N . VAL A 1 88 ? 5.398 -30.25 -21.406 1 98.56 88 VAL A N 1
ATOM 621 C CA . VAL A 1 88 ? 5.691 -29.109 -20.547 1 98.56 88 VAL A CA 1
ATOM 622 C C . VAL A 1 88 ? 4.516 -28.859 -19.594 1 98.56 88 VAL A C 1
ATOM 624 O O . VAL A 1 88 ? 3.383 -28.656 -20.047 1 98.56 88 VAL A O 1
ATOM 627 N N . LEU A 1 89 ? 4.77 -29.016 -18.359 1 98.62 89 LEU A N 1
ATOM 628 C CA . LEU A 1 89 ? 3.785 -28.641 -17.344 1 98.62 89 LEU A CA 1
ATOM 629 C C . LEU A 1 89 ? 3.969 -27.203 -16.906 1 98.62 89 LEU A C 1
ATOM 631 O O . LEU A 1 89 ? 5.023 -26.844 -16.375 1 98.62 89 LEU A O 1
ATOM 635 N N . VAL A 1 90 ? 2.984 -26.375 -17.125 1 98.56 90 VAL A N 1
ATOM 636 C CA . VAL A 1 90 ? 2.969 -24.984 -16.688 1 98.56 90 VAL A CA 1
ATOM 637 C C . VAL A 1 90 ? 2.072 -24.844 -15.453 1 98.56 90 VAL A C 1
ATOM 639 O O . VAL A 1 90 ? 0.847 -24.922 -15.562 1 98.56 90 VAL A O 1
ATOM 642 N N . GLN A 1 91 ? 2.693 -24.625 -14.352 1 98.31 91 GLN A N 1
ATOM 643 C CA . GLN A 1 91 ? 2 -24.469 -13.078 1 98.31 91 GLN A CA 1
ATOM 644 C C . GLN A 1 91 ? 1.642 -23 -12.82 1 98.31 91 GLN A C 1
ATOM 646 O O . GLN A 1 91 ? 2.527 -22.172 -12.648 1 98.31 91 GLN A O 1
ATOM 651 N N . LEU A 1 92 ? 0.365 -22.703 -12.75 1 97.38 92 LEU A N 1
ATOM 652 C CA . LEU A 1 92 ? -0.057 -21.312 -12.555 1 97.38 92 LEU A CA 1
ATOM 653 C C . LEU A 1 92 ? -0.859 -21.172 -11.266 1 97.38 92 LEU A C 1
ATOM 655 O O . LEU A 1 92 ? -1.511 -20.156 -11.039 1 97.38 92 LEU A O 1
ATOM 659 N N . SER A 1 93 ? -0.846 -22.234 -10.438 1 94.75 93 SER A N 1
ATOM 660 C CA . SER A 1 93 ? -1.419 -22.125 -9.102 1 94.75 93 SER A CA 1
ATOM 661 C C . SER A 1 93 ? -0.52 -21.312 -8.172 1 94.75 93 SER A C 1
ATOM 663 O O . SER A 1 93 ? 0.662 -21.125 -8.461 1 94.75 93 SER A O 1
ATOM 665 N N . THR A 1 94 ? -1.083 -20.859 -7.113 1 91.88 94 THR A N 1
ATOM 666 C CA . THR A 1 94 ? -0.34 -20.016 -6.18 1 91.88 94 THR A CA 1
ATOM 667 C C . THR A 1 94 ? 0.356 -20.859 -5.121 1 91.88 94 THR A C 1
ATOM 669 O O . THR A 1 94 ? -0.228 -21.812 -4.602 1 91.88 94 THR A O 1
ATOM 672 N N . GLY A 1 95 ? 1.628 -20.594 -4.895 1 94.88 95 GLY A N 1
ATOM 673 C CA . GLY A 1 95 ? 2.4 -21.297 -3.887 1 94.88 95 GLY A CA 1
ATOM 674 C C . GLY A 1 95 ? 3.711 -20.609 -3.551 1 94.88 95 GLY A C 1
ATOM 675 O O . GLY A 1 95 ? 3.922 -19.453 -3.91 1 94.88 95 GLY A O 1
ATOM 676 N N . THR A 1 96 ? 4.578 -21.344 -2.787 1 97.62 96 THR A N 1
ATOM 677 C CA . THR A 1 96 ? 5.863 -20.797 -2.365 1 97.62 96 THR A CA 1
ATOM 678 C C . THR A 1 96 ? 6.969 -21.203 -3.336 1 97.62 96 THR A C 1
ATOM 680 O O . THR A 1 96 ? 6.789 -22.141 -4.133 1 97.62 96 THR A O 1
ATOM 683 N N . PRO A 1 97 ? 8.078 -20.516 -3.246 1 97.81 97 PRO A N 1
ATOM 684 C CA . PRO A 1 97 ? 9.234 -20.938 -4.035 1 97.81 97 PRO A CA 1
ATOM 685 C C . PRO A 1 97 ? 9.625 -22.391 -3.77 1 97.81 97 PRO A C 1
ATOM 687 O O . PRO A 1 97 ? 10.008 -23.109 -4.695 1 97.81 97 PRO A O 1
ATOM 690 N N . GLN A 1 98 ? 9.5 -22.781 -2.564 1 97.75 98 GLN A N 1
ATOM 691 C CA . GLN A 1 98 ? 9.812 -24.172 -2.242 1 97.75 98 GLN A CA 1
ATOM 692 C C . GLN A 1 98 ? 8.82 -25.125 -2.891 1 97.75 98 GLN A C 1
ATOM 694 O O . GLN A 1 98 ? 9.195 -26.219 -3.336 1 97.75 98 GLN A O 1
ATOM 699 N N . ASP A 1 99 ? 7.539 -24.75 -2.895 1 97.56 99 ASP A N 1
ATOM 700 C CA . ASP A 1 99 ? 6.555 -25.531 -3.629 1 97.56 99 ASP A CA 1
ATOM 701 C C . ASP A 1 99 ? 6.965 -25.703 -5.09 1 97.56 99 ASP A C 1
ATOM 703 O O . ASP A 1 99 ? 6.844 -26.781 -5.656 1 97.56 99 ASP A O 1
ATOM 707 N N . ALA A 1 100 ? 7.391 -24.625 -5.672 1 97.75 100 ALA A N 1
ATOM 708 C CA . ALA A 1 100 ? 7.824 -24.625 -7.066 1 97.75 100 ALA A CA 1
ATOM 709 C C . ALA A 1 100 ? 9 -25.578 -7.27 1 97.75 100 ALA A C 1
ATOM 711 O O . ALA A 1 100 ? 9.008 -26.375 -8.219 1 97.75 100 ALA A O 1
ATOM 712 N N . ARG A 1 101 ? 9.969 -25.484 -6.418 1 97.88 101 ARG A N 1
ATOM 713 C CA . ARG A 1 101 ? 11.141 -26.344 -6.508 1 97.88 101 ARG A CA 1
ATOM 714 C C . ARG A 1 101 ? 10.758 -27.812 -6.352 1 97.88 101 ARG A C 1
ATOM 716 O O . ARG A 1 101 ? 11.242 -28.672 -7.094 1 97.88 101 ARG A O 1
ATOM 723 N N . ASN A 1 102 ? 9.93 -28.109 -5.371 1 97.75 102 ASN A N 1
ATOM 724 C CA . ASN A 1 102 ? 9.438 -29.469 -5.191 1 97.75 102 ASN A CA 1
ATOM 725 C C . ASN A 1 102 ? 8.703 -29.969 -6.434 1 97.75 102 ASN A C 1
ATOM 727 O O . ASN A 1 102 ? 8.875 -31.125 -6.832 1 97.75 102 ASN A O 1
ATOM 731 N N . SER A 1 103 ? 7.922 -29.141 -7 1 97.88 103 SER A N 1
ATOM 732 C CA . SER A 1 103 ? 7.141 -29.516 -8.18 1 97.88 103 SER A CA 1
ATOM 733 C C . SER A 1 103 ? 8.047 -29.75 -9.383 1 97.88 103 SER A C 1
ATOM 735 O O . SER A 1 103 ? 7.777 -30.641 -10.195 1 97.88 103 SER A O 1
ATOM 737 N N . GLU A 1 104 ? 9.008 -28.891 -9.547 1 97.88 104 GLU A N 1
ATOM 738 C CA . GLU A 1 104 ? 9.961 -29.094 -10.633 1 97.88 104 GLU A CA 1
ATOM 739 C C . GLU A 1 104 ? 10.633 -30.469 -10.531 1 97.88 104 GLU A C 1
ATOM 741 O O . GLU A 1 104 ? 10.711 -31.203 -11.523 1 97.88 104 GLU A O 1
ATOM 746 N N . THR A 1 105 ? 11.148 -30.75 -9.328 1 97.94 105 THR A N 1
ATOM 747 C CA . THR A 1 105 ? 11.789 -32.031 -9.086 1 97.94 105 THR A CA 1
ATOM 748 C C . THR A 1 105 ? 10.844 -33.188 -9.414 1 97.94 105 THR A C 1
ATOM 750 O O . THR A 1 105 ? 11.211 -34.125 -10.125 1 97.94 105 THR A O 1
ATOM 753 N N . TRP A 1 106 ? 9.664 -33.062 -8.906 1 97.81 106 TRP A N 1
ATOM 754 C CA . TRP A 1 106 ? 8.648 -34.094 -9.125 1 97.81 106 TRP A CA 1
ATOM 755 C C . TRP A 1 106 ? 8.359 -34.25 -10.617 1 97.81 106 TRP A C 1
ATOM 757 O O . TRP A 1 106 ? 8.32 -35.375 -11.125 1 97.81 106 TRP A O 1
ATOM 767 N N . ALA A 1 107 ? 8.133 -33.188 -11.344 1 97.75 107 ALA A N 1
ATOM 768 C CA . ALA A 1 107 ? 7.816 -33.219 -12.766 1 97.75 107 ALA A CA 1
ATOM 769 C C . ALA A 1 107 ? 8.945 -33.844 -13.562 1 97.75 107 ALA A C 1
ATOM 771 O O . ALA A 1 107 ? 8.703 -34.656 -14.469 1 97.75 107 ALA A O 1
ATOM 772 N N . ARG A 1 108 ? 10.141 -33.469 -13.211 1 97 108 ARG A N 1
ATOM 773 C CA . ARG A 1 108 ? 11.312 -34.031 -13.883 1 97 108 ARG A CA 1
ATOM 774 C C . ARG A 1 108 ? 11.367 -35.531 -13.695 1 97 108 ARG A C 1
ATOM 776 O O . ARG A 1 108 ? 11.727 -36.281 -14.625 1 97 108 ARG A O 1
ATOM 783 N N . GLU A 1 109 ? 11.039 -35.969 -12.531 1 97.56 109 GLU A N 1
ATOM 784 C CA . GLU A 1 109 ? 11.016 -37.406 -12.25 1 97.56 109 GLU A CA 1
ATOM 785 C C . GLU A 1 109 ? 10 -38.125 -13.125 1 97.56 109 GLU A C 1
ATOM 787 O O . GLU A 1 109 ? 10.148 -39.312 -13.414 1 97.56 109 GLU A O 1
ATOM 792 N N . GLN A 1 110 ? 8.969 -37.406 -13.547 1 97.44 110 GLN A N 1
ATOM 793 C CA . GLN A 1 110 ? 7.945 -38 -14.414 1 97.44 110 GLN A CA 1
ATOM 794 C C . GLN A 1 110 ? 8.32 -37.812 -15.891 1 97.44 110 GLN A C 1
ATOM 796 O O . GLN A 1 110 ? 7.562 -38.219 -16.781 1 97.44 110 GLN A O 1
ATOM 801 N N . GLY A 1 111 ? 9.461 -37.156 -16.156 1 97.75 111 GLY A N 1
ATOM 802 C CA . GLY A 1 111 ? 9.906 -36.938 -17.531 1 97.75 111 GLY A CA 1
ATOM 803 C C . GLY A 1 111 ? 9.312 -35.719 -18.172 1 97.75 111 GLY A C 1
ATOM 804 O O . GLY A 1 111 ? 9.305 -35.594 -19.406 1 97.75 111 GLY A O 1
ATOM 805 N N . ALA A 1 112 ? 8.797 -34.844 -17.438 1 98.12 112 ALA A N 1
ATOM 806 C CA . ALA A 1 112 ? 8.203 -33.625 -17.953 1 98.12 112 ALA A CA 1
ATOM 807 C C . ALA A 1 112 ? 9.133 -32.438 -17.719 1 98.12 112 ALA A C 1
ATOM 809 O O . ALA A 1 112 ? 9.945 -32.438 -16.797 1 98.12 112 ALA A O 1
ATOM 810 N N . GLU A 1 113 ? 9.062 -31.453 -18.562 1 98.06 113 GLU A N 1
ATOM 811 C CA . GLU A 1 113 ? 9.609 -30.141 -18.266 1 98.06 113 GLU A CA 1
ATOM 812 C C . GLU A 1 113 ? 8.633 -29.312 -17.438 1 98.06 113 GLU A C 1
ATOM 814 O O . GLU A 1 113 ? 7.418 -29.531 -17.484 1 98.06 113 GLU A O 1
ATOM 819 N N . TYR A 1 114 ? 9.188 -28.406 -16.688 1 98.44 114 TYR A N 1
ATOM 820 C CA . TYR A 1 114 ? 8.352 -27.703 -15.727 1 98.44 114 TYR A CA 1
ATOM 821 C C . TYR A 1 114 ? 8.594 -26.203 -15.805 1 98.44 114 TYR A C 1
ATOM 823 O O . TYR A 1 114 ? 9.734 -25.75 -15.836 1 98.44 114 TYR A O 1
ATOM 831 N N . LEU A 1 115 ? 7.535 -25.469 -15.906 1 98.62 115 LEU A N 1
ATOM 832 C CA . LEU A 1 115 ? 7.508 -24.016 -15.734 1 98.62 115 LEU A CA 1
ATOM 833 C C . LEU A 1 115 ? 6.609 -23.625 -14.562 1 98.62 115 LEU A C 1
ATOM 835 O O . LEU A 1 115 ? 5.535 -24.203 -14.383 1 98.62 115 LEU A O 1
ATOM 839 N N . ASP A 1 116 ? 7.113 -22.75 -13.789 1 98.31 116 ASP A N 1
ATOM 840 C CA . ASP A 1 116 ? 6.328 -22.188 -12.703 1 98.31 116 ASP A CA 1
ATOM 841 C C . ASP A 1 116 ? 5.914 -20.75 -13.016 1 98.31 116 ASP A C 1
ATOM 843 O O . ASP A 1 116 ? 6.707 -19.969 -13.555 1 98.31 116 ASP A O 1
ATOM 847 N N . GLY A 1 117 ? 4.664 -20.484 -12.711 1 97.5 117 GLY A N 1
ATOM 848 C CA . GLY A 1 117 ? 4.203 -19.141 -13.031 1 97.5 117 GLY A CA 1
ATOM 849 C C . GLY A 1 117 ? 3.295 -18.547 -11.977 1 97.5 117 GLY A C 1
ATOM 850 O O . GLY A 1 117 ? 2.893 -19.25 -11.039 1 97.5 117 GLY A O 1
ATOM 851 N N . ALA A 1 118 ? 3.078 -17.297 -12.078 1 95.81 118 ALA A N 1
ATOM 852 C CA . ALA A 1 118 ? 2.178 -16.531 -11.219 1 95.81 118 ALA A CA 1
ATOM 853 C C . ALA A 1 118 ? 1.37 -15.523 -12.023 1 95.81 118 ALA A C 1
ATOM 855 O O . ALA A 1 118 ? 1.931 -14.773 -12.828 1 95.81 118 ALA A O 1
ATOM 856 N N . ILE A 1 119 ? 0.096 -15.594 -11.797 1 93.38 119 ILE A N 1
ATOM 857 C CA . ILE A 1 119 ? -0.806 -14.672 -12.492 1 93.38 119 ILE A CA 1
ATOM 858 C C . ILE A 1 119 ? -1.049 -13.438 -11.625 1 93.38 119 ILE A C 1
ATOM 860 O O . ILE A 1 119 ? -1.553 -13.547 -10.5 1 93.38 119 ILE A O 1
ATOM 864 N N . MET A 1 120 ? -0.687 -12.289 -12.133 1 87.12 120 MET A N 1
ATOM 865 C CA . MET A 1 120 ? -0.892 -11.031 -11.422 1 87.12 120 MET A CA 1
ATOM 866 C C . MET A 1 120 ? -2.023 -10.227 -12.062 1 87.12 120 MET A C 1
ATOM 868 O O . MET A 1 120 ? -1.844 -9.062 -12.406 1 87.12 120 MET A O 1
ATOM 872 N N . ALA A 1 121 ? -3.141 -10.852 -12.203 1 83.5 121 ALA A N 1
ATOM 873 C CA . ALA A 1 121 ? -4.312 -10.258 -12.844 1 83.5 121 ALA A CA 1
ATOM 874 C C . ALA A 1 121 ? -5.594 -10.961 -12.398 1 83.5 121 ALA A C 1
ATOM 876 O O . ALA A 1 121 ? -5.547 -12.062 -11.852 1 83.5 121 ALA A O 1
ATOM 877 N N . THR A 1 122 ? -6.68 -10.258 -12.562 1 79.75 122 THR A N 1
ATOM 878 C CA . THR A 1 122 ? -7.984 -10.875 -12.359 1 79.75 122 THR A CA 1
ATOM 879 C C . THR A 1 122 ? -8.406 -11.672 -13.586 1 79.75 122 THR A C 1
ATOM 881 O O . THR A 1 122 ? -7.832 -11.516 -14.664 1 79.75 122 THR A O 1
ATOM 884 N N . PRO A 1 123 ? -9.43 -12.508 -13.398 1 88.31 123 PRO A N 1
ATOM 885 C CA . PRO A 1 123 ? -9.891 -13.297 -14.547 1 88.31 123 PRO A CA 1
ATOM 886 C C . PRO A 1 123 ? -10.328 -12.414 -15.727 1 88.31 123 PRO A C 1
ATOM 888 O O . PRO A 1 123 ? -10.023 -12.734 -16.875 1 88.31 123 PRO A O 1
ATOM 891 N N . ALA A 1 124 ? -10.875 -11.281 -15.445 1 83.88 124 ALA A N 1
ATOM 892 C CA . ALA A 1 124 ? -11.383 -10.398 -16.484 1 83.88 124 ALA A CA 1
ATOM 893 C C . ALA A 1 124 ? -10.242 -9.773 -17.281 1 83.88 124 ALA A C 1
ATOM 895 O O . ALA A 1 124 ? -10.438 -9.312 -18.406 1 83.88 124 ALA A O 1
ATOM 896 N N . GLN A 1 125 ? -9.055 -9.773 -16.703 1 86.56 125 GLN A N 1
ATOM 897 C CA . GLN A 1 125 ? -7.914 -9.094 -17.328 1 86.56 125 GLN A CA 1
ATOM 898 C C . GLN A 1 125 ? -7.113 -10.047 -18.203 1 86.56 125 GLN A C 1
ATOM 900 O O . GLN A 1 125 ? -6.246 -9.617 -18.969 1 86.56 125 GLN A O 1
ATOM 905 N N . ILE A 1 126 ? -7.398 -11.312 -18.156 1 94.5 126 ILE A N 1
ATOM 906 C CA . ILE A 1 126 ? -6.613 -12.297 -18.891 1 94.5 126 ILE A CA 1
ATOM 907 C C . ILE A 1 126 ? -6.73 -12.031 -20.391 1 94.5 126 ILE A C 1
ATOM 909 O O . ILE A 1 126 ? -7.832 -11.836 -20.906 1 94.5 126 ILE A O 1
ATOM 913 N N . GLY A 1 127 ? -5.574 -11.93 -21.047 1 94.44 127 GLY A N 1
ATOM 914 C CA . GLY A 1 127 ? -5.539 -11.711 -22.5 1 94.44 127 GLY A CA 1
ATOM 915 C C . GLY A 1 127 ? -5.438 -10.25 -22.875 1 94.44 127 GLY A C 1
ATOM 916 O O . GLY A 1 127 ? -5.285 -9.914 -24.047 1 94.44 127 GLY A O 1
ATOM 917 N N . MET A 1 128 ? -5.457 -9.398 -21.938 1 90.69 128 MET A N 1
ATOM 918 C CA . MET A 1 128 ? -5.348 -7.969 -22.219 1 90.69 128 MET A CA 1
ATOM 919 C C . MET A 1 128 ? -3.891 -7.566 -22.422 1 90.69 128 MET A C 1
ATOM 921 O O . MET A 1 128 ? -2.979 -8.273 -22 1 90.69 128 MET A O 1
ATOM 925 N N . PRO A 1 129 ? -3.605 -6.445 -23.125 1 89.94 129 PRO A N 1
ATOM 926 C CA . PRO A 1 129 ? -2.246 -6.051 -23.5 1 89.94 129 PRO A CA 1
ATOM 927 C C . PRO A 1 129 ? -1.338 -5.828 -22.297 1 89.94 129 PRO A C 1
ATOM 929 O O . PRO A 1 129 ? -0.123 -6.023 -22.391 1 89.94 129 PRO A O 1
ATOM 932 N N . ASP A 1 130 ? -1.835 -5.496 -21.141 1 84.94 130 ASP A N 1
ATOM 933 C CA . ASP A 1 130 ? -0.974 -5.16 -20.016 1 84.94 130 ASP A CA 1
ATOM 934 C C . ASP A 1 130 ? -1.11 -6.188 -18.891 1 84.94 130 ASP A C 1
ATOM 936 O O . ASP A 1 130 ? -0.613 -5.977 -17.781 1 84.94 130 ASP A O 1
ATOM 940 N N . THR A 1 131 ? -1.657 -7.379 -19.234 1 87.88 131 THR A N 1
ATOM 941 C CA . THR A 1 131 ? -1.849 -8.414 -18.219 1 87.88 131 THR A CA 1
ATOM 942 C C . THR A 1 131 ? -0.514 -9.039 -17.828 1 87.88 131 THR A C 1
ATOM 944 O O . THR A 1 131 ? 0.158 -9.656 -18.672 1 87.88 131 THR A O 1
ATOM 947 N N . PRO A 1 132 ? -0.125 -8.953 -16.578 1 90 132 PRO A N 1
ATOM 948 C CA . PRO A 1 132 ? 1.17 -9.508 -16.172 1 90 132 PRO A CA 1
ATOM 949 C C . PRO A 1 132 ? 1.077 -10.969 -15.734 1 90 132 PRO A C 1
ATOM 951 O O . PRO A 1 132 ? 0.225 -11.32 -14.914 1 90 132 PRO A O 1
ATOM 954 N N . ILE A 1 133 ? 1.904 -11.859 -16.266 1 94.94 133 ILE A N 1
ATOM 955 C CA . ILE A 1 133 ? 2.154 -13.219 -15.797 1 94.94 133 ILE A CA 1
ATOM 956 C C . ILE A 1 133 ? 3.66 -13.461 -15.695 1 94.94 133 ILE A C 1
ATOM 958 O O . ILE A 1 133 ? 4.406 -13.164 -16.625 1 94.94 133 ILE A O 1
ATOM 962 N N . PHE A 1 134 ? 4.082 -13.906 -14.539 1 96.38 134 PHE A N 1
ATOM 963 C CA . PHE A 1 134 ? 5.469 -14.305 -14.32 1 96.38 134 PHE A CA 1
ATOM 964 C C . PHE A 1 134 ? 5.668 -15.781 -14.648 1 96.38 134 PHE A C 1
ATOM 966 O O . PHE A 1 134 ? 4.828 -16.609 -14.312 1 96.38 134 PHE A O 1
ATOM 973 N N . ILE A 1 135 ? 6.75 -16.078 -15.352 1 98 135 ILE A N 1
ATOM 974 C CA . ILE A 1 135 ? 7.105 -17.453 -15.625 1 98 135 ILE A CA 1
ATOM 975 C C . ILE A 1 135 ? 8.586 -17.688 -15.312 1 98 135 ILE A C 1
ATOM 977 O O . ILE A 1 135 ? 9.43 -16.844 -15.633 1 98 135 ILE A O 1
ATOM 981 N N . SER A 1 136 ? 8.875 -18.734 -14.648 1 98.25 136 SER A N 1
ATOM 982 C CA . SER A 1 136 ? 10.258 -19.156 -14.406 1 98.25 136 SER A CA 1
ATOM 983 C C . SER A 1 136 ? 10.445 -20.641 -14.68 1 98.25 136 SER A C 1
ATOM 985 O O . SER A 1 136 ? 9.484 -21.422 -14.609 1 98.25 136 SER A O 1
ATOM 987 N N . GLY A 1 137 ? 11.664 -21.047 -15.008 1 97.81 137 GLY A N 1
ATOM 988 C CA . GLY A 1 137 ? 12.031 -22.406 -15.383 1 97.81 137 GLY A CA 1
ATOM 989 C C . GLY A 1 137 ? 12.984 -22.453 -16.562 1 97.81 137 GLY A C 1
ATOM 990 O O . GLY A 1 137 ? 13.469 -21.422 -17.031 1 97.81 137 GLY A O 1
ATOM 991 N N . VAL A 1 138 ? 13.234 -23.625 -17.016 1 96.25 138 VAL A N 1
ATOM 992 C CA . VAL A 1 138 ? 14.203 -23.828 -18.094 1 96.25 138 VAL A CA 1
ATOM 993 C C . VAL A 1 138 ? 13.781 -23.031 -19.328 1 96.25 138 VAL A C 1
ATOM 995 O O . VAL A 1 138 ? 12.609 -23.062 -19.719 1 96.25 138 VAL A O 1
ATOM 998 N N . GLU A 1 139 ? 14.711 -22.344 -19.891 1 97.19 139 GLU A N 1
ATOM 999 C CA . GLU A 1 139 ? 14.445 -21.422 -21 1 97.19 139 GLU A CA 1
ATOM 1000 C C . GLU A 1 139 ? 13.828 -22.156 -22.188 1 97.19 139 GLU A C 1
ATOM 1002 O O . GLU A 1 139 ? 12.938 -21.625 -22.844 1 97.19 139 GLU A O 1
ATOM 1007 N N . ALA A 1 140 ? 14.336 -23.328 -22.422 1 97.19 140 ALA A N 1
ATOM 1008 C CA . ALA A 1 140 ? 13.836 -24.078 -23.578 1 97.19 140 ALA A CA 1
ATOM 1009 C C . ALA A 1 140 ? 12.336 -24.344 -23.438 1 97.19 140 ALA A C 1
ATOM 1011 O O . ALA A 1 140 ? 11.594 -24.234 -24.422 1 97.19 140 ALA A O 1
ATOM 1012 N N . ALA A 1 141 ? 11.906 -24.766 -22.312 1 97.94 141 ALA A N 1
ATOM 1013 C CA . ALA A 1 141 ? 10.492 -25 -22.062 1 97.94 141 ALA A CA 1
ATOM 1014 C C . ALA A 1 141 ? 9.695 -23.703 -22.188 1 97.94 141 ALA A C 1
ATOM 1016 O O . ALA A 1 141 ? 8.578 -23.703 -22.719 1 97.94 141 ALA A O 1
ATOM 1017 N N . PHE A 1 142 ? 10.281 -22.609 -21.703 1 98.31 142 PHE A N 1
ATOM 1018 C CA . PHE A 1 142 ? 9.633 -21.312 -21.812 1 98.31 142 PHE A CA 1
ATOM 1019 C C . PHE A 1 142 ? 9.43 -20.922 -23.281 1 98.31 142 PHE A C 1
ATOM 1021 O O . PHE A 1 142 ? 8.328 -20.531 -23.672 1 98.31 142 PHE A O 1
ATOM 1028 N N . ARG A 1 143 ? 10.445 -21.047 -24.047 1 97.94 143 ARG A N 1
ATOM 1029 C CA . ARG A 1 143 ? 10.375 -20.688 -25.453 1 97.94 143 ARG A CA 1
ATOM 1030 C C . ARG A 1 143 ? 9.32 -21.516 -26.172 1 97.94 143 ARG A C 1
ATOM 1032 O O . ARG A 1 143 ? 8.602 -21.016 -27.031 1 97.94 143 ARG A O 1
ATOM 1039 N N . ARG A 1 144 ? 9.242 -22.766 -25.828 1 97.25 144 ARG A N 1
ATOM 1040 C CA . ARG A 1 144 ? 8.25 -23.641 -26.438 1 97.25 144 ARG A CA 1
ATOM 1041 C C . ARG A 1 144 ? 6.836 -23.219 -26.047 1 97.25 144 ARG A C 1
ATOM 1043 O O . ARG A 1 144 ? 5.898 -23.406 -26.828 1 97.25 144 ARG A O 1
ATOM 1050 N N . SER A 1 145 ? 6.656 -22.703 -24.906 1 98.25 145 SER A N 1
ATOM 1051 C CA . SER A 1 145 ? 5.336 -22.375 -24.391 1 98.25 145 SER A CA 1
ATOM 1052 C C . SER A 1 145 ? 4.977 -20.906 -24.656 1 98.25 145 SER A C 1
ATOM 1054 O O . SER A 1 145 ? 3.816 -20.516 -24.531 1 98.25 145 SER A O 1
ATOM 1056 N N . GLU A 1 146 ? 5.91 -20.062 -25.016 1 97.75 146 GLU A N 1
ATOM 1057 C CA . GLU A 1 146 ? 5.797 -18.609 -25.125 1 97.75 146 GLU A CA 1
ATOM 1058 C C . GLU A 1 146 ? 4.66 -18.219 -26.062 1 97.75 146 GLU A C 1
ATOM 1060 O O . GLU A 1 146 ? 3.898 -17.297 -25.781 1 97.75 146 GLU A O 1
ATOM 1065 N N . PRO A 1 147 ? 4.504 -18.922 -27.219 1 97.19 147 PRO A N 1
ATOM 1066 C CA . PRO A 1 147 ? 3.422 -18.531 -28.125 1 97.19 147 PRO A CA 1
ATOM 1067 C C . PRO A 1 147 ? 2.043 -18.641 -27.469 1 97.19 147 PRO A C 1
ATOM 1069 O O . PRO A 1 147 ? 1.149 -17.844 -27.766 1 97.19 147 PRO A O 1
ATOM 1072 N N . ILE A 1 148 ? 1.859 -19.594 -26.594 1 97.62 148 ILE A N 1
ATOM 1073 C CA . ILE A 1 148 ? 0.59 -19.781 -25.906 1 97.62 148 ILE A CA 1
ATOM 1074 C C . ILE A 1 148 ? 0.486 -18.797 -24.734 1 97.62 148 ILE A C 1
ATOM 1076 O O . ILE A 1 148 ? -0.553 -18.156 -24.547 1 97.62 148 ILE A O 1
ATOM 1080 N N . LEU A 1 149 ? 1.563 -18.625 -24 1 98.12 149 LEU A N 1
ATOM 1081 C CA . LEU A 1 149 ? 1.564 -17.781 -22.812 1 98.12 149 LEU A CA 1
ATOM 1082 C C . LEU A 1 149 ? 1.372 -16.312 -23.156 1 98.12 149 LEU A C 1
ATOM 1084 O O . LEU A 1 149 ? 0.754 -15.562 -22.406 1 98.12 149 LEU A O 1
ATOM 1088 N N . THR A 1 150 ? 1.826 -15.852 -24.328 1 97.31 150 THR A N 1
ATOM 1089 C CA . THR A 1 150 ? 1.711 -14.461 -24.766 1 97.31 150 THR A CA 1
ATOM 1090 C C . THR A 1 150 ? 0.258 -14.109 -25.062 1 97.31 150 THR A C 1
ATOM 1092 O O . THR A 1 150 ? -0.141 -12.945 -24.953 1 97.31 150 THR A O 1
ATOM 1095 N N . ILE A 1 151 ? -0.501 -15.102 -25.453 1 97.31 151 ILE A N 1
ATOM 1096 C CA . ILE A 1 151 ? -1.927 -14.891 -25.672 1 97.31 151 ILE A CA 1
ATOM 1097 C C . ILE A 1 151 ? -2.609 -14.539 -24.344 1 97.31 151 ILE A C 1
ATOM 1099 O O . ILE A 1 151 ? -3.508 -13.695 -24.312 1 97.31 151 ILE A O 1
ATOM 1103 N N . LEU A 1 152 ? -2.164 -15.172 -23.297 1 97.31 152 LEU A N 1
ATOM 1104 C CA . LEU A 1 152 ? -2.779 -15.039 -21.984 1 97.31 152 LEU A CA 1
ATOM 1105 C C . LEU A 1 152 ? -2.311 -13.766 -21.297 1 97.31 152 LEU A C 1
ATOM 1107 O O . LEU A 1 152 ? -3.031 -13.203 -20.469 1 97.31 152 LEU A O 1
ATOM 1111 N N . ALA A 1 153 ? -1.077 -13.375 -21.609 1 95.81 153 ALA A N 1
ATOM 1112 C CA . ALA A 1 153 ? -0.416 -12.289 -20.891 1 95.81 153 ALA A CA 1
ATOM 1113 C C . ALA A 1 153 ? 0.225 -11.297 -21.859 1 95.81 153 ALA A C 1
ATOM 1115 O O . ALA A 1 153 ? 1.318 -11.547 -22.375 1 95.81 153 ALA A O 1
ATOM 1116 N N . GLY A 1 154 ? -0.396 -10.148 -22 1 91.75 154 GLY A N 1
ATOM 1117 C CA . GLY A 1 154 ? 0.226 -9.125 -22.812 1 91.75 154 GLY A CA 1
ATOM 1118 C C . GLY A 1 154 ? 1.55 -8.633 -22.266 1 91.75 154 GLY A C 1
ATOM 1119 O O . GLY A 1 154 ? 2.42 -8.195 -23.016 1 91.75 154 GLY A O 1
ATOM 1120 N N . ASN A 1 155 ? 1.718 -8.656 -21 1 90.69 155 ASN A N 1
ATOM 1121 C CA . ASN A 1 155 ? 2.979 -8.391 -20.312 1 90.69 155 ASN A CA 1
ATOM 1122 C C . ASN A 1 155 ? 3.555 -9.648 -19.688 1 90.69 155 ASN A C 1
ATOM 1124 O O . ASN A 1 155 ? 3.666 -9.742 -18.453 1 90.69 155 ASN A O 1
ATOM 1128 N N . LEU A 1 156 ? 4.008 -10.594 -20.531 1 95.75 156 LEU A N 1
ATOM 1129 C CA . LEU A 1 156 ? 4.629 -11.836 -20.094 1 95.75 156 LEU A CA 1
ATOM 1130 C C . LEU A 1 156 ? 6.074 -11.609 -19.672 1 95.75 156 LEU A C 1
ATOM 1132 O O . LEU A 1 156 ? 6.883 -11.086 -20.438 1 95.75 156 LEU A O 1
ATOM 1136 N N . MET A 1 157 ? 6.391 -11.984 -18.422 1 93.12 157 MET A N 1
ATOM 1137 C CA . MET A 1 157 ? 7.734 -11.75 -17.906 1 93.12 157 MET A CA 1
ATOM 1138 C C . MET A 1 157 ? 8.43 -13.078 -17.578 1 93.12 157 MET A C 1
ATOM 1140 O O . MET A 1 157 ? 7.965 -13.836 -16.734 1 93.12 157 MET A O 1
ATOM 1144 N N . TYR A 1 158 ? 9.484 -13.367 -18.297 1 96.69 158 TYR A N 1
ATOM 1145 C CA . TYR A 1 158 ? 10.336 -14.508 -17.969 1 96.69 158 TYR A CA 1
ATOM 1146 C C . TYR A 1 158 ? 11.32 -14.156 -16.859 1 96.69 158 TYR A C 1
ATOM 1148 O O . TYR A 1 158 ? 12.188 -13.297 -17.031 1 96.69 158 TYR A O 1
ATOM 1156 N N . MET A 1 159 ? 11.188 -14.828 -15.727 1 95 159 MET A N 1
ATOM 1157 C CA . MET A 1 159 ? 11.906 -14.453 -14.508 1 95 159 MET A CA 1
ATOM 1158 C C . MET A 1 159 ? 13.234 -15.203 -14.406 1 95 159 MET A C 1
ATOM 1160 O O . MET A 1 159 ? 13.969 -15.031 -13.438 1 95 159 MET A O 1
ATOM 1164 N N . GLY A 1 160 ? 13.508 -16.047 -15.383 1 94.94 160 GLY A N 1
ATOM 1165 C CA . GLY A 1 160 ? 14.766 -16.766 -15.391 1 94.94 160 GLY A CA 1
ATOM 1166 C C . GLY A 1 160 ? 14.609 -18.266 -15.148 1 94.94 160 GLY A C 1
ATOM 1167 O O . GLY A 1 160 ? 13.484 -18.766 -15.062 1 94.94 160 GLY A O 1
ATOM 1168 N N . GLU A 1 161 ? 15.742 -18.953 -14.984 1 96 161 GLU A N 1
ATOM 1169 C CA . GLU A 1 161 ? 15.742 -20.422 -14.969 1 96 161 GLU A CA 1
ATOM 1170 C C . GLU A 1 161 ? 15.461 -20.953 -13.562 1 96 161 GLU A C 1
ATOM 1172 O O . GLU A 1 161 ? 15.031 -22.094 -13.406 1 96 161 GLU A O 1
ATOM 1177 N N . SER A 1 162 ? 15.75 -20.109 -12.617 1 95.56 162 SER A N 1
ATOM 1178 C CA . SER A 1 162 ? 15.414 -20.531 -11.266 1 95.56 162 SER A CA 1
ATOM 1179 C C . SER A 1 162 ? 13.906 -20.641 -11.07 1 95.56 162 SER A C 1
ATOM 1181 O O . SER A 1 162 ? 13.203 -19.625 -11.07 1 95.56 162 SER A O 1
ATOM 1183 N N . VAL A 1 163 ? 13.398 -21.828 -10.852 1 95.81 163 VAL A N 1
ATOM 1184 C CA . VAL A 1 163 ? 11.969 -22.125 -10.945 1 95.81 163 VAL A CA 1
ATOM 1185 C C . VAL A 1 163 ? 11.219 -21.391 -9.836 1 95.81 163 VAL A C 1
ATOM 1187 O O . VAL A 1 163 ? 10.055 -21.031 -10.008 1 95.81 163 VAL A O 1
ATOM 1190 N N . GLY A 1 164 ? 11.844 -21.062 -8.727 1 96.06 164 GLY A N 1
ATOM 1191 C CA . GLY A 1 164 ? 11.18 -20.422 -7.598 1 96.06 164 GLY A CA 1
ATOM 1192 C C . GLY A 1 164 ? 11.031 -18.922 -7.762 1 96.06 164 GLY A C 1
ATOM 1193 O O . GLY A 1 164 ? 10.391 -18.266 -6.938 1 96.06 164 GLY A O 1
ATOM 1194 N N . ALA A 1 165 ? 11.523 -18.391 -8.867 1 97.19 165 ALA A N 1
ATOM 1195 C CA . ALA A 1 165 ? 11.547 -16.953 -9.047 1 97.19 165 ALA A CA 1
ATOM 1196 C C . ALA A 1 165 ? 10.133 -16.391 -9.203 1 97.19 165 ALA A C 1
ATOM 1198 O O . ALA A 1 165 ? 9.766 -15.414 -8.539 1 97.19 165 ALA A O 1
ATOM 1199 N N . ALA A 1 166 ? 9.32 -16.969 -10.023 1 97.06 166 ALA A N 1
ATOM 1200 C CA . ALA A 1 166 ? 7.973 -16.469 -10.273 1 97.06 166 ALA A CA 1
ATOM 1201 C C . ALA A 1 166 ? 7.148 -16.438 -8.992 1 97.06 166 ALA A C 1
ATOM 1203 O O . ALA A 1 166 ? 6.504 -15.43 -8.688 1 97.06 166 ALA A O 1
ATOM 1204 N N . SER A 1 167 ? 7.203 -17.516 -8.242 1 96.62 167 SER A N 1
ATOM 1205 C CA . SER A 1 167 ? 6.438 -17.594 -7 1 96.62 167 SER A CA 1
ATOM 1206 C C . SER A 1 167 ? 6.969 -16.594 -5.973 1 96.62 167 SER A C 1
ATOM 1208 O O . SER A 1 167 ? 6.195 -16 -5.215 1 96.62 167 SER A O 1
ATOM 1210 N N . ALA A 1 168 ? 8.297 -16.438 -5.922 1 97.62 168 ALA A N 1
ATOM 1211 C CA . ALA A 1 168 ? 8.891 -15.477 -4.996 1 97.62 168 ALA A CA 1
ATOM 1212 C C . ALA A 1 168 ? 8.398 -14.062 -5.289 1 97.62 168 ALA A C 1
ATOM 1214 O O . ALA A 1 168 ? 7.965 -13.344 -4.383 1 97.62 168 ALA A O 1
ATOM 1215 N N . TRP A 1 169 ? 8.492 -13.695 -6.551 1 96.5 169 TRP A N 1
ATOM 1216 C CA . TRP A 1 169 ? 8.094 -12.352 -6.957 1 96.5 169 TRP A CA 1
ATOM 1217 C C . TRP A 1 169 ? 6.602 -12.133 -6.73 1 96.5 169 TRP A C 1
ATOM 1219 O O . TRP A 1 169 ? 6.184 -11.055 -6.297 1 96.5 169 TRP A O 1
ATOM 1229 N N . ASP A 1 170 ? 5.875 -13.133 -6.988 1 95.12 170 ASP A N 1
ATOM 1230 C CA . ASP A 1 170 ? 4.43 -13.047 -6.789 1 95.12 170 ASP A CA 1
ATOM 1231 C C . ASP A 1 170 ? 4.09 -12.852 -5.312 1 95.12 170 ASP A C 1
ATOM 1233 O O . ASP A 1 170 ? 3.352 -11.93 -4.957 1 95.12 170 ASP A O 1
ATOM 1237 N N . LEU A 1 171 ? 4.633 -13.719 -4.477 1 96.5 171 LEU A N 1
ATOM 1238 C CA . LEU A 1 171 ? 4.355 -13.641 -3.049 1 96.5 171 LEU A CA 1
ATOM 1239 C C . LEU A 1 171 ? 4.781 -12.281 -2.492 1 96.5 171 LEU A C 1
ATOM 1241 O O . LEU A 1 171 ? 4.086 -11.711 -1.649 1 96.5 171 LEU A O 1
ATOM 1245 N N . ALA A 1 172 ? 5.926 -11.859 -2.965 1 97.94 172 ALA A N 1
ATOM 1246 C CA . ALA A 1 172 ? 6.438 -10.57 -2.512 1 97.94 172 ALA A CA 1
ATOM 1247 C C . ALA A 1 172 ? 5.516 -9.43 -2.943 1 97.94 172 ALA A C 1
ATOM 1249 O O . ALA A 1 172 ? 5.195 -8.547 -2.148 1 97.94 172 ALA A O 1
ATOM 1250 N N . ALA A 1 173 ? 5.086 -9.453 -4.191 1 96.12 173 ALA A N 1
ATOM 1251 C CA . ALA A 1 173 ? 4.211 -8.398 -4.703 1 96.12 173 ALA A CA 1
ATOM 1252 C C . ALA A 1 173 ? 2.867 -8.406 -3.982 1 96.12 173 ALA A C 1
ATOM 1254 O O . ALA A 1 173 ? 2.307 -7.344 -3.695 1 96.12 173 ALA A O 1
ATOM 1255 N N . LEU A 1 174 ? 2.398 -9.57 -3.709 1 95.94 174 LEU A N 1
ATOM 1256 C CA . LEU A 1 174 ? 1.134 -9.688 -2.99 1 95.94 174 LEU A CA 1
ATOM 1257 C C . LEU A 1 174 ? 1.256 -9.117 -1.58 1 95.94 174 LEU A C 1
ATOM 1259 O O . LEU A 1 174 ? 0.296 -8.555 -1.049 1 95.94 174 LEU A O 1
ATOM 1263 N N . SER A 1 175 ? 2.428 -9.266 -0.968 1 97.88 175 SER A N 1
ATOM 1264 C CA . SER A 1 175 ? 2.652 -8.672 0.348 1 97.88 175 SER A CA 1
ATOM 1265 C C . SER A 1 175 ? 2.471 -7.16 0.315 1 97.88 175 SER A C 1
ATOM 1267 O O . SER A 1 175 ? 1.817 -6.59 1.19 1 97.88 175 SER A O 1
ATOM 1269 N N . ALA A 1 176 ? 3.035 -6.523 -0.681 1 97.81 176 ALA A N 1
ATOM 1270 C CA . ALA A 1 176 ? 2.893 -5.074 -0.819 1 97.81 176 ALA A CA 1
ATOM 1271 C C . ALA A 1 176 ? 1.441 -4.688 -1.083 1 97.81 176 ALA A C 1
ATOM 1273 O O . ALA A 1 176 ? 0.926 -3.742 -0.483 1 97.81 176 ALA A O 1
ATOM 1274 N N . MET A 1 177 ? 0.775 -5.41 -1.946 1 96 177 MET A N 1
ATOM 1275 C CA . MET A 1 177 ? -0.609 -5.125 -2.314 1 96 177 MET A CA 1
ATOM 1276 C C . MET A 1 177 ? -1.53 -5.254 -1.105 1 96 177 MET A C 1
ATOM 1278 O O . MET A 1 177 ? -2.322 -4.355 -0.822 1 96 177 MET A O 1
ATOM 1282 N N . PHE A 1 178 ? -1.414 -6.359 -0.429 1 97.19 178 PHE A N 1
ATOM 1283 C CA . PHE A 1 178 ? -2.307 -6.586 0.701 1 97.19 178 PHE A CA 1
ATOM 1284 C C . PHE A 1 178 ? -1.961 -5.66 1.859 1 97.19 178 PHE A C 1
ATOM 1286 O O . PHE A 1 178 ? -2.844 -5.234 2.605 1 97.19 178 PHE A O 1
ATOM 1293 N N . GLY A 1 179 ? -0.659 -5.34 2.027 1 98.06 179 GLY A N 1
ATOM 1294 C CA . GLY A 1 179 ? -0.317 -4.293 2.977 1 98.06 179 GLY A CA 1
ATOM 1295 C C . GLY A 1 179 ? -1.072 -2.998 2.734 1 98.06 179 GLY A C 1
ATOM 1296 O O . GLY A 1 179 ? -1.656 -2.432 3.66 1 98.06 179 GLY A O 1
ATOM 1297 N N . ALA A 1 180 ? -1.055 -2.57 1.469 1 97.88 180 ALA A N 1
ATOM 1298 C CA . ALA A 1 180 ? -1.794 -1.366 1.101 1 97.88 180 ALA A CA 1
ATOM 1299 C C . ALA A 1 180 ? -3.277 -1.511 1.431 1 97.88 180 ALA A C 1
ATOM 1301 O O . ALA A 1 180 ? -3.91 -0.562 1.902 1 97.88 180 ALA A O 1
ATOM 1302 N N . MET A 1 181 ? -3.828 -2.678 1.219 1 97.62 181 MET A N 1
ATOM 1303 C CA . MET A 1 181 ? -5.242 -2.943 1.47 1 97.62 181 MET A CA 1
ATOM 1304 C C . MET A 1 181 ? -5.559 -2.836 2.957 1 97.62 181 MET A C 1
ATOM 1306 O O . MET A 1 181 ? -6.543 -2.203 3.342 1 97.62 181 MET A O 1
ATOM 1310 N N . PHE A 1 182 ? -4.727 -3.455 3.783 1 98 182 PHE A N 1
ATOM 1311 C CA . PHE A 1 182 ? -4.961 -3.402 5.223 1 98 182 PHE A CA 1
ATOM 1312 C C . PHE A 1 182 ? -4.891 -1.966 5.73 1 98 182 PHE A C 1
ATOM 1314 O O . PHE A 1 182 ? -5.699 -1.555 6.562 1 98 182 PHE A O 1
ATOM 1321 N N . GLY A 1 183 ? -3.848 -1.23 5.199 1 98.31 183 GLY A N 1
ATOM 1322 C CA . GLY A 1 183 ? -3.789 0.188 5.516 1 98.31 183 GLY A CA 1
ATOM 1323 C C . GLY A 1 183 ? -5.016 0.954 5.051 1 98.31 183 GLY A C 1
ATOM 1324 O O . GLY A 1 183 ? -5.52 1.82 5.77 1 98.31 183 GLY A O 1
ATOM 1325 N N . PHE A 1 184 ? -5.484 0.635 3.881 1 98.44 184 PHE A N 1
ATOM 1326 C CA . PHE A 1 184 ? -6.672 1.276 3.33 1 98.44 184 PHE A CA 1
ATOM 1327 C C . PHE A 1 184 ? -7.891 1 4.203 1 98.44 184 PHE A C 1
ATOM 1329 O O . PHE A 1 184 ? -8.711 1.893 4.438 1 98.44 184 PHE A O 1
ATOM 1336 N N . PHE A 1 185 ? -8.078 -0.225 4.645 1 98.44 185 PHE A N 1
ATOM 1337 C CA . PHE A 1 185 ? -9.219 -0.557 5.484 1 98.44 185 PHE A CA 1
ATOM 1338 C C . PHE A 1 185 ? -9.195 0.252 6.777 1 98.44 185 PHE A C 1
ATOM 1340 O O . PHE A 1 185 ? -10.234 0.746 7.223 1 98.44 185 PHE A O 1
ATOM 1347 N N . HIS A 1 186 ? -8.023 0.35 7.379 1 98.31 186 HIS A N 1
ATOM 1348 C CA . HIS A 1 186 ? -7.906 1.226 8.539 1 98.31 186 HIS A CA 1
ATOM 1349 C C . HIS A 1 186 ? -8.266 2.664 8.188 1 98.31 186 HIS A C 1
ATOM 1351 O O . HIS A 1 186 ? -9 3.326 8.922 1 98.31 186 HIS A O 1
ATOM 1357 N N . GLY A 1 187 ? -7.719 3.166 7.059 1 98.31 187 GLY A N 1
ATOM 1358 C CA . GLY A 1 187 ? -8.062 4.496 6.586 1 98.31 187 GLY A CA 1
ATOM 1359 C C . GLY A 1 187 ? -9.555 4.676 6.348 1 98.31 187 GLY A C 1
ATOM 1360 O O . GLY A 1 187 ? -10.109 5.734 6.637 1 98.31 187 GLY A O 1
ATOM 1361 N N . ALA A 1 188 ? -10.172 3.654 5.812 1 98.38 188 ALA A N 1
ATOM 1362 C CA . ALA A 1 188 ? -11.617 3.689 5.574 1 98.38 188 ALA A CA 1
ATOM 1363 C C . ALA A 1 188 ? -12.383 3.865 6.883 1 98.38 188 ALA A C 1
ATOM 1365 O O . ALA A 1 188 ? -13.391 4.574 6.926 1 98.38 188 ALA A O 1
ATOM 1366 N N . ARG A 1 189 ? -11.914 3.219 7.938 1 97.88 189 ARG A N 1
ATOM 1367 C CA . ARG A 1 189 ? -12.539 3.396 9.242 1 97.88 189 ARG A CA 1
ATOM 1368 C C . ARG A 1 189 ? -12.398 4.836 9.727 1 97.88 189 ARG A C 1
ATOM 1370 O O . ARG A 1 189 ? -13.305 5.379 10.359 1 97.88 189 ARG A O 1
ATOM 1377 N N . ILE A 1 190 ? -11.242 5.426 9.516 1 97.81 190 ILE A N 1
ATOM 1378 C CA . ILE A 1 190 ? -11.031 6.832 9.852 1 97.81 190 ILE A CA 1
ATOM 1379 C C . ILE A 1 190 ? -12.055 7.691 9.117 1 97.81 190 ILE A C 1
ATOM 1381 O O . ILE A 1 190 ? -12.703 8.555 9.719 1 97.81 190 ILE A O 1
ATOM 1385 N N . MET A 1 191 ? -12.195 7.43 7.805 1 97.31 191 MET A N 1
ATOM 1386 C CA . MET A 1 191 ? -13.125 8.195 6.98 1 97.31 191 MET A CA 1
ATOM 1387 C C . MET A 1 191 ? -14.555 8.07 7.508 1 97.31 191 MET A C 1
ATOM 1389 O O . MET A 1 191 ? -15.25 9.07 7.664 1 97.31 191 MET A O 1
ATOM 1393 N N . GLU A 1 192 ? -14.953 6.855 7.812 1 97.38 192 GLU A N 1
ATOM 1394 C CA . GLU A 1 192 ? -16.297 6.633 8.344 1 97.38 192 GLU A CA 1
ATOM 1395 C C . GLU A 1 192 ? -16.5 7.367 9.664 1 97.38 192 GLU A C 1
ATOM 1397 O O . GLU A 1 192 ? -17.516 8.016 9.875 1 97.38 192 GLU A O 1
ATOM 1402 N N . ALA A 1 193 ? -15.547 7.223 10.539 1 96.88 193 ALA A N 1
ATOM 1403 C CA . ALA A 1 193 ? -15.641 7.848 11.859 1 96.88 193 ALA A CA 1
ATOM 1404 C C . ALA A 1 193 ? -15.75 9.367 11.742 1 96.88 193 ALA A C 1
ATOM 1406 O O . ALA A 1 193 ? -16.406 10.016 12.562 1 96.88 193 ALA A O 1
ATOM 1407 N N . GLU A 1 194 ? -15.164 9.93 10.711 1 96.88 194 GLU A N 1
ATOM 1408 C CA . GLU A 1 194 ? -15.109 11.383 10.547 1 96.88 194 GLU A CA 1
ATOM 1409 C C . GLU A 1 194 ? -16.172 11.859 9.555 1 96.88 194 GLU A C 1
ATOM 1411 O O . GLU A 1 194 ? -16.219 13.047 9.211 1 96.88 194 GLU A O 1
ATOM 1416 N N . GLY A 1 195 ? -17 10.977 9.031 1 96.19 195 GLY A N 1
ATOM 1417 C CA . GLY A 1 195 ? -18.172 11.328 8.234 1 96.19 195 GLY A CA 1
ATOM 1418 C C . GLY A 1 195 ? -17.844 11.602 6.781 1 96.19 195 GLY A C 1
ATOM 1419 O O . GLY A 1 195 ? -18.5 12.406 6.129 1 96.19 195 GLY A O 1
ATOM 1420 N N . HIS A 1 196 ? -16.828 11.016 6.301 1 96.44 196 HIS A N 1
ATOM 1421 C CA . HIS A 1 196 ? -16.438 11.203 4.906 1 96.44 196 HIS A CA 1
ATOM 1422 C C . HIS A 1 196 ? -16.703 9.945 4.09 1 96.44 196 HIS A C 1
ATOM 1424 O O . HIS A 1 196 ? -16.672 8.836 4.625 1 96.44 196 HIS A O 1
ATOM 1430 N N . PRO A 1 197 ? -17 10.055 2.809 1 97.06 197 PRO A N 1
ATOM 1431 C CA . PRO A 1 197 ? -17.328 8.891 1.979 1 97.06 197 PRO A CA 1
ATOM 1432 C C . PRO A 1 197 ? -16.125 8.016 1.684 1 97.06 197 PRO A C 1
ATOM 1434 O O . PRO A 1 197 ? -15.102 8.508 1.187 1 97.06 197 PRO A O 1
ATOM 1437 N N . VAL A 1 198 ? -16.281 6.754 1.902 1 98.06 198 VAL A N 1
ATOM 1438 C CA . VAL A 1 198 ? -15.195 5.801 1.712 1 98.06 198 VAL A CA 1
ATOM 1439 C C . VAL A 1 198 ? -14.922 5.617 0.221 1 98.06 198 VAL A C 1
ATOM 1441 O O . VAL A 1 198 ? -13.773 5.438 -0.19 1 98.06 198 VAL A O 1
ATOM 1444 N N . GLU A 1 199 ? -15.961 5.668 -0.61 1 98.12 199 GLU A N 1
ATOM 1445 C CA . GLU A 1 199 ? -15.789 5.535 -2.053 1 98.12 199 GLU A CA 1
ATOM 1446 C C . GLU A 1 199 ? -14.891 6.637 -2.607 1 98.12 199 GLU A C 1
ATOM 1448 O O . GLU A 1 199 ? -14.023 6.375 -3.443 1 98.12 199 GLU A O 1
ATOM 1453 N N . ALA A 1 200 ? -15.094 7.852 -2.145 1 96.38 200 ALA A N 1
ATOM 1454 C CA . ALA A 1 200 ? -14.242 8.961 -2.559 1 96.38 200 ALA A CA 1
ATOM 1455 C C . ALA A 1 200 ? -12.805 8.758 -2.098 1 96.38 200 ALA A C 1
ATOM 1457 O O . ALA A 1 200 ? -11.859 9.094 -2.818 1 96.38 200 ALA A O 1
ATOM 1458 N N . PHE A 1 201 ? -12.688 8.227 -0.923 1 97.19 201 PHE A N 1
ATOM 1459 C CA . PHE A 1 201 ? -11.367 7.922 -0.385 1 97.19 201 PHE A CA 1
ATOM 1460 C C . PHE A 1 201 ? -10.648 6.895 -1.254 1 97.19 201 PHE A C 1
ATOM 1462 O O . PHE A 1 201 ? -9.477 7.062 -1.583 1 97.19 201 PHE A O 1
ATOM 1469 N N . GLY A 1 202 ? -11.367 5.832 -1.626 1 97.75 202 GLY A N 1
ATOM 1470 C CA . GLY A 1 202 ? -10.797 4.859 -2.547 1 97.75 202 GLY A CA 1
ATOM 1471 C C . GLY A 1 202 ? -10.328 5.48 -3.85 1 97.75 202 GLY A C 1
ATOM 1472 O O . GLY A 1 202 ? -9.242 5.156 -4.34 1 97.75 202 GLY A O 1
ATOM 1473 N N . SER A 1 203 ? -11.125 6.367 -4.41 1 96 203 SER A N 1
ATOM 1474 C CA . SER A 1 203 ? -10.766 7.055 -5.648 1 96 203 SER A CA 1
ATOM 1475 C C . SER A 1 203 ? -9.5 7.887 -5.477 1 96 203 SER A C 1
ATOM 1477 O O . SER A 1 203 ? -8.641 7.91 -6.359 1 96 203 SER A O 1
ATOM 1479 N N . LEU A 1 204 ? -9.391 8.562 -4.367 1 93.19 204 LEU A N 1
ATOM 1480 C CA . LEU A 1 204 ? -8.203 9.359 -4.094 1 93.19 204 LEU A CA 1
ATOM 1481 C C . LEU A 1 204 ? -6.957 8.477 -4.043 1 93.19 204 LEU A C 1
ATOM 1483 O O . LEU A 1 204 ? -5.926 8.82 -4.625 1 93.19 204 LEU A O 1
ATOM 1487 N N . ILE A 1 205 ? -7.035 7.395 -3.32 1 95.56 205 ILE A N 1
ATOM 1488 C CA . ILE A 1 205 ? -5.887 6.504 -3.195 1 95.56 205 ILE A CA 1
ATOM 1489 C C . ILE A 1 205 ? -5.477 5.992 -4.574 1 95.56 205 ILE A C 1
ATOM 1491 O O . ILE A 1 205 ? -4.285 5.91 -4.883 1 95.56 205 ILE A O 1
ATOM 1495 N N . ALA A 1 206 ? -6.484 5.617 -5.395 1 93.38 206 ALA A N 1
ATOM 1496 C CA . ALA A 1 206 ? -6.18 5.184 -6.754 1 93.38 206 ALA A CA 1
ATOM 1497 C C . ALA A 1 206 ? -5.406 6.266 -7.512 1 93.38 206 ALA A C 1
ATOM 1499 O O . ALA A 1 206 ? -4.426 5.969 -8.195 1 93.38 206 ALA A O 1
ATOM 1500 N N . ASP A 1 207 ? -5.801 7.484 -7.359 1 88.44 207 ASP A N 1
ATOM 1501 C CA . ASP A 1 207 ? -5.195 8.602 -8.078 1 88.44 207 ASP A CA 1
ATOM 1502 C C . ASP A 1 207 ? -3.756 8.836 -7.621 1 88.44 207 ASP A C 1
ATOM 1504 O O . ASP A 1 207 ? -2.893 9.18 -8.43 1 88.44 207 ASP A O 1
ATOM 1508 N N . ILE A 1 208 ? -3.498 8.641 -6.348 1 87.56 208 ILE A N 1
ATOM 1509 C CA . ILE A 1 208 ? -2.174 9.008 -5.855 1 87.56 208 ILE A CA 1
ATOM 1510 C C . ILE A 1 208 ? -1.311 7.758 -5.719 1 87.56 208 ILE A C 1
ATOM 1512 O O . ILE A 1 208 ? -0.164 7.832 -5.27 1 87.56 208 ILE A O 1
ATOM 1516 N N . SER A 1 209 ? -1.77 6.59 -6.105 1 91.38 209 SER A N 1
ATOM 1517 C CA . SER A 1 209 ? -1.054 5.324 -5.996 1 91.38 209 SER A CA 1
ATOM 1518 C C . SER A 1 209 ? 0.307 5.398 -6.68 1 91.38 209 SER A C 1
ATOM 1520 O O . SER A 1 209 ? 1.279 4.809 -6.203 1 91.38 209 SER A O 1
ATOM 1522 N N . PRO A 1 210 ? 0.494 6.105 -7.848 1 86.31 210 PRO A N 1
ATOM 1523 C CA . PRO A 1 210 ? 1.835 6.176 -8.438 1 86.31 210 PRO A CA 1
ATOM 1524 C C . PRO A 1 210 ? 2.846 6.859 -7.516 1 86.31 210 PRO A C 1
ATOM 1526 O O . PRO A 1 210 ? 4.031 6.523 -7.539 1 86.31 210 PRO A O 1
ATOM 1529 N N . VAL A 1 211 ? 2.402 7.773 -6.703 1 84.44 211 VAL A N 1
ATOM 1530 C CA . VAL A 1 211 ? 3.273 8.43 -5.73 1 84.44 211 VAL A CA 1
ATOM 1531 C C . VAL A 1 211 ? 3.758 7.402 -4.707 1 84.44 211 VAL A C 1
ATOM 1533 O O . VAL A 1 211 ? 4.945 7.359 -4.379 1 84.44 211 VAL A O 1
ATOM 1536 N N . PHE A 1 212 ? 2.824 6.52 -4.199 1 90.19 212 PHE A N 1
ATOM 1537 C CA . PHE A 1 212 ? 3.201 5.434 -3.303 1 90.19 212 PHE A CA 1
ATOM 1538 C C . PHE A 1 212 ? 4.262 4.543 -3.941 1 90.19 212 PHE A C 1
ATOM 1540 O O . PHE A 1 212 ? 5.238 4.168 -3.291 1 90.19 212 PHE A O 1
ATOM 1547 N N . GLY A 1 213 ? 4 4.242 -5.242 1 92.81 213 GLY A N 1
ATOM 1548 C CA . GLY A 1 213 ? 4.934 3.406 -5.977 1 92.81 213 GLY A CA 1
ATOM 1549 C C . GLY A 1 213 ? 6.336 3.98 -6.031 1 92.81 213 GLY A C 1
ATOM 1550 O O . GLY A 1 213 ? 7.316 3.258 -5.836 1 92.81 213 GLY A O 1
ATOM 1551 N N . GLN A 1 214 ? 6.48 5.246 -6.285 1 89.94 214 GLN A N 1
ATOM 1552 C CA . GLN A 1 214 ? 7.793 5.883 -6.375 1 89.94 214 GLN A CA 1
ATOM 1553 C C . GLN A 1 214 ? 8.5 5.879 -5.023 1 89.94 214 GLN A C 1
ATOM 1555 O O . GLN A 1 214 ? 9.719 5.723 -4.953 1 89.94 214 GLN A O 1
ATOM 1560 N N . MET A 1 215 ? 7.773 6.109 -3.986 1 91.5 215 MET A N 1
ATOM 1561 C CA . MET A 1 215 ? 8.352 6.035 -2.648 1 91.5 215 MET A CA 1
ATOM 1562 C C . MET A 1 215 ? 8.883 4.637 -2.357 1 91.5 215 MET A C 1
ATOM 1564 O O . MET A 1 215 ? 9.961 4.48 -1.791 1 91.5 215 MET A O 1
ATOM 1568 N N . ILE A 1 216 ? 8.133 3.648 -2.752 1 96.38 216 ILE A N 1
ATOM 1569 C CA . ILE A 1 216 ? 8.531 2.258 -2.559 1 96.38 216 ILE A CA 1
ATOM 1570 C C . ILE A 1 216 ? 9.789 1.962 -3.377 1 96.38 216 ILE A C 1
ATOM 1572 O O . ILE A 1 216 ? 10.711 1.304 -2.895 1 96.38 216 ILE A O 1
ATOM 1576 N N . LYS A 1 217 ? 9.781 2.412 -4.625 1 96.06 217 LYS A N 1
ATOM 1577 C CA . LYS A 1 217 ? 10.961 2.248 -5.469 1 96.06 217 LYS A CA 1
ATOM 1578 C C . LYS A 1 217 ? 12.203 2.836 -4.801 1 96.06 217 LYS A C 1
ATOM 1580 O O . LYS A 1 217 ? 13.266 2.215 -4.797 1 96.06 217 LYS A O 1
ATOM 1585 N N . TYR A 1 218 ? 12.062 4.008 -4.262 1 94.19 218 TYR A N 1
ATOM 1586 C CA . TYR A 1 218 ? 13.164 4.641 -3.545 1 94.19 218 TYR A CA 1
ATOM 1587 C C . TYR A 1 218 ? 13.625 3.773 -2.383 1 94.19 218 TYR A C 1
ATOM 1589 O O . TYR A 1 218 ? 14.828 3.537 -2.217 1 94.19 218 TYR A O 1
ATOM 1597 N N . GLU A 1 219 ? 12.719 3.322 -1.539 1 96.69 219 GLU A N 1
ATOM 1598 C CA . GLU A 1 219 ? 13.07 2.467 -0.408 1 96.69 219 GLU A CA 1
ATOM 1599 C C . GLU A 1 219 ? 13.773 1.195 -0.875 1 96.69 219 GLU A C 1
ATOM 1601 O O . GLU A 1 219 ? 14.648 0.672 -0.18 1 96.69 219 GLU A O 1
ATOM 1606 N N . GLY A 1 220 ? 13.297 0.631 -2.023 1 98.06 220 GLY A N 1
ATOM 1607 C CA . GLY A 1 220 ? 14 -0.509 -2.596 1 98.06 220 GLY A CA 1
ATOM 1608 C C . GLY A 1 220 ? 15.469 -0.236 -2.867 1 98.06 220 GLY A C 1
ATOM 1609 O O . GLY A 1 220 ? 16.312 -1.083 -2.598 1 98.06 220 GLY A O 1
ATOM 1610 N N . THR A 1 221 ? 15.766 0.916 -3.387 1 97.31 221 THR A N 1
ATOM 1611 C CA . THR A 1 221 ? 17.141 1.312 -3.654 1 97.31 221 THR A CA 1
ATOM 1612 C C . THR A 1 221 ? 17.922 1.439 -2.354 1 97.31 221 THR A C 1
ATOM 1614 O O . THR A 1 221 ? 19.078 0.997 -2.27 1 97.31 221 THR A O 1
ATOM 1617 N N . VAL A 1 222 ? 17.328 2.062 -1.333 1 97.25 222 VAL A N 1
ATOM 1618 C CA . VAL A 1 222 ? 17.969 2.229 -0.029 1 97.25 222 VAL A CA 1
ATOM 1619 C C . VAL A 1 222 ? 18.328 0.863 0.546 1 97.25 222 VAL A C 1
ATOM 1621 O O . VAL A 1 222 ? 19.453 0.661 1.018 1 97.25 222 VAL A O 1
ATOM 1624 N N . ILE A 1 223 ? 17.453 -0.084 0.495 1 97.56 223 ILE A N 1
ATOM 1625 C CA . ILE A 1 223 ? 17.656 -1.423 1.034 1 97.56 223 ILE A CA 1
ATOM 1626 C C . ILE A 1 223 ? 18.781 -2.115 0.271 1 97.56 223 ILE A C 1
ATOM 1628 O O . ILE A 1 223 ? 19.688 -2.693 0.878 1 97.56 223 ILE A O 1
ATOM 1632 N N . GLN A 1 224 ? 18.672 -2.039 -1.058 1 97.81 224 GLN A N 1
ATOM 1633 C CA . GLN A 1 224 ? 19.656 -2.723 -1.897 1 97.81 224 GLN A CA 1
ATOM 1634 C C . GLN A 1 224 ? 21.062 -2.199 -1.639 1 97.81 224 GLN A C 1
ATOM 1636 O O . GLN A 1 224 ? 22.016 -2.977 -1.571 1 97.81 224 GLN A O 1
ATOM 1641 N N . THR A 1 225 ? 21.234 -0.908 -1.427 1 96.81 225 THR A N 1
ATOM 1642 C CA . THR A 1 225 ? 22.547 -0.281 -1.319 1 96.81 225 THR A CA 1
ATOM 1643 C C . THR A 1 225 ? 22.984 -0.202 0.138 1 96.81 225 THR A C 1
ATOM 1645 O O . THR A 1 225 ? 24.156 0.056 0.423 1 96.81 225 THR A O 1
ATOM 1648 N N . GLY A 1 226 ? 22.047 -0.339 1.063 1 96.06 226 GLY A N 1
ATOM 1649 C CA . GLY A 1 226 ? 22.359 -0.198 2.477 1 96.06 226 GLY A CA 1
ATOM 1650 C C . GLY A 1 226 ? 22.562 1.244 2.904 1 96.06 226 GLY A C 1
ATOM 1651 O O . GLY A 1 226 ? 23.219 1.515 3.908 1 96.06 226 GLY A O 1
ATOM 1652 N N . SER A 1 227 ? 22.031 2.193 2.176 1 94.81 227 SER A N 1
ATOM 1653 C CA . SER A 1 227 ? 22.234 3.617 2.43 1 94.81 227 SER A CA 1
ATOM 1654 C C . SER A 1 227 ? 21.156 4.172 3.359 1 94.81 227 SER A C 1
ATOM 1656 O O . SER A 1 227 ? 20.5 5.16 3.035 1 94.81 227 SER A O 1
ATOM 1658 N N . TYR A 1 228 ? 21.125 3.689 4.551 1 96.19 228 TYR A N 1
ATOM 1659 C CA . TYR A 1 228 ? 20.078 4.039 5.5 1 96.19 228 TYR A CA 1
ATOM 1660 C C . TYR A 1 228 ? 20.359 5.383 6.16 1 96.19 228 TYR A C 1
ATOM 1662 O O . TYR A 1 228 ? 19.469 5.996 6.75 1 96.19 228 TYR A O 1
ATOM 1670 N N . ASP A 1 229 ? 21.531 5.914 6.062 1 92.62 229 ASP A N 1
ATOM 1671 C CA . ASP A 1 229 ? 22.016 7.051 6.844 1 92.62 229 ASP A CA 1
ATOM 1672 C C . ASP A 1 229 ? 21.672 8.375 6.164 1 92.62 229 ASP A C 1
ATOM 1674 O O . ASP A 1 229 ? 21.859 9.445 6.75 1 92.62 229 ASP A O 1
ATOM 1678 N N . HIS A 1 230 ? 21.25 8.422 5 1 87 230 HIS A N 1
ATOM 1679 C CA . HIS A 1 230 ? 20.781 9.625 4.312 1 87 230 HIS A CA 1
ATOM 1680 C C . HIS A 1 230 ? 19.266 9.641 4.191 1 87 230 HIS A C 1
ATOM 1682 O O . HIS A 1 230 ? 18.734 9.602 3.08 1 87 230 HIS A O 1
ATOM 1688 N N . ALA A 1 231 ? 18.641 9.945 5.309 1 85.56 231 ALA A N 1
ATOM 1689 C CA . ALA A 1 231 ? 17.203 9.68 5.414 1 85.56 231 ALA A CA 1
ATOM 1690 C C . ALA A 1 231 ? 16.406 10.828 4.812 1 85.56 231 ALA A C 1
ATOM 1692 O O . ALA A 1 231 ? 16.672 12 5.09 1 85.56 231 ALA A O 1
ATOM 1693 N N . GLN A 1 232 ? 15.508 10.461 3.975 1 81.81 232 GLN A N 1
ATOM 1694 C CA . GLN A 1 232 ? 14.461 11.375 3.555 1 81.81 232 GLN A CA 1
ATOM 1695 C C . GLN A 1 232 ? 13.336 11.43 4.582 1 81.81 232 GLN A C 1
ATOM 1697 O O . GLN A 1 232 ? 12.68 12.469 4.742 1 81.81 232 GLN A O 1
ATOM 1702 N N . SER A 1 233 ? 13.062 10.414 5.207 1 87.56 233 SER A N 1
ATOM 1703 C CA . SER A 1 233 ? 12.102 10.273 6.297 1 87.56 233 SER A CA 1
ATOM 1704 C C . SER A 1 233 ? 12.578 9.25 7.324 1 87.56 233 SER A C 1
ATOM 1706 O O . SER A 1 233 ? 12.609 8.055 7.047 1 87.56 233 SER A O 1
ATOM 1708 N N . THR A 1 234 ? 12.82 9.688 8.469 1 92.75 234 THR A N 1
ATOM 1709 C CA . THR A 1 234 ? 13.43 8.82 9.469 1 92.75 234 THR A CA 1
ATOM 1710 C C . THR A 1 234 ? 12.383 7.898 10.094 1 92.75 234 THR A C 1
ATOM 1712 O O . THR A 1 234 ? 11.188 8.195 10.055 1 92.75 234 THR A O 1
ATOM 1715 N N . VAL A 1 235 ? 12.852 6.809 10.695 1 96.5 235 VAL A N 1
ATOM 1716 C CA . VAL A 1 235 ? 12.008 5.906 11.469 1 96.5 235 VAL A CA 1
ATOM 1717 C C . VAL A 1 235 ? 11.25 6.699 12.531 1 96.5 235 V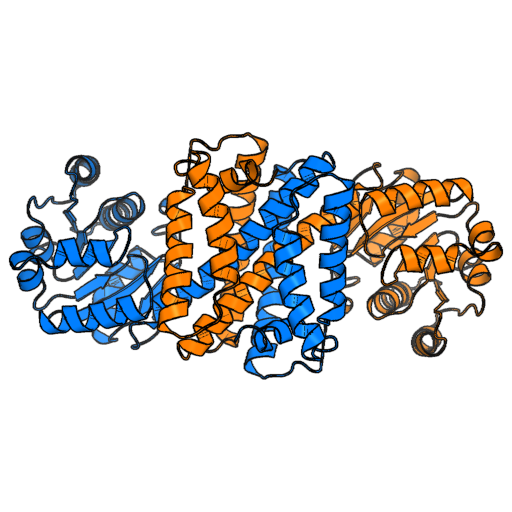AL A C 1
ATOM 1719 O O . VAL A 1 235 ? 10.047 6.496 12.719 1 96.5 235 VAL A O 1
ATOM 1722 N N . LYS A 1 236 ? 11.906 7.641 13.156 1 93.81 236 LYS A N 1
ATOM 1723 C CA . LYS A 1 236 ? 11.305 8.453 14.211 1 93.81 236 LYS A CA 1
ATOM 1724 C C . LYS A 1 236 ? 10.156 9.289 13.664 1 93.81 236 LYS A C 1
ATOM 1726 O O . LYS A 1 236 ? 9.086 9.375 14.281 1 93.81 236 LYS A O 1
ATOM 1731 N N . THR A 1 237 ? 10.383 9.891 12.562 1 88.75 237 THR A N 1
ATOM 1732 C CA . THR A 1 237 ? 9.352 10.711 11.938 1 88.75 237 THR A CA 1
ATOM 1733 C C . THR A 1 237 ? 8.133 9.859 11.586 1 88.75 237 THR A C 1
ATOM 1735 O O . THR A 1 237 ? 6.996 10.258 11.859 1 88.75 237 THR A O 1
ATOM 1738 N N . CYS A 1 238 ? 8.359 8.711 11.031 1 93.81 238 CYS A N 1
ATOM 1739 C CA . CYS A 1 238 ? 7.273 7.82 10.641 1 93.81 238 CYS A CA 1
ATOM 1740 C C . CYS A 1 238 ? 6.551 7.277 11.867 1 93.81 238 CYS A C 1
ATOM 1742 O O . CYS A 1 238 ? 5.332 7.086 11.836 1 93.81 238 CYS A O 1
ATOM 1744 N N . MET A 1 239 ? 7.348 7.02 12.906 1 95.88 239 MET A N 1
ATOM 1745 C CA . MET A 1 239 ? 6.746 6.582 14.164 1 95.88 239 MET A CA 1
ATOM 1746 C C . MET A 1 239 ? 5.73 7.602 14.664 1 95.88 239 MET A C 1
ATOM 1748 O O . MET A 1 239 ? 4.711 7.234 15.25 1 95.88 239 MET A O 1
ATOM 1752 N N . GLY A 1 240 ? 5.992 8.844 14.453 1 93.25 240 GLY A N 1
ATOM 1753 C CA . GLY A 1 240 ? 5.055 9.891 14.82 1 93.25 240 GLY A CA 1
ATOM 1754 C C . GLY A 1 240 ? 3.689 9.719 14.188 1 93.25 240 GLY A C 1
ATOM 1755 O O . GLY A 1 240 ? 2.664 9.984 14.82 1 93.25 240 GLY A O 1
ATOM 1756 N N . THR A 1 241 ? 3.643 9.289 13 1 93.81 241 THR A N 1
ATOM 1757 C CA . THR A 1 241 ? 2.377 9.047 12.312 1 93.81 241 THR A CA 1
ATOM 1758 C C . THR A 1 241 ? 1.612 7.91 12.992 1 93.81 241 THR A C 1
ATOM 1760 O O . THR A 1 241 ? 0.393 7.988 13.156 1 93.81 241 THR A O 1
ATOM 1763 N N . ALA A 1 242 ? 2.34 6.848 13.328 1 97.31 242 ALA A N 1
ATOM 1764 C CA . ALA A 1 242 ? 1.699 5.73 14.023 1 97.31 242 ALA A CA 1
ATOM 1765 C C . ALA A 1 242 ? 1.116 6.18 15.359 1 97.31 242 ALA A C 1
ATOM 1767 O O . ALA A 1 242 ? 0.043 5.719 15.758 1 97.31 242 ALA A O 1
ATOM 1768 N N . GLU A 1 243 ? 1.842 7.027 16.016 1 96.94 243 GLU A N 1
ATOM 1769 C CA . GLU A 1 243 ? 1.337 7.582 17.266 1 96.94 243 GLU A CA 1
ATOM 1770 C C . GLU A 1 243 ? 0.037 8.352 17.047 1 96.94 243 GLU A C 1
ATOM 1772 O O . GLU A 1 243 ? -0.885 8.273 17.859 1 96.94 243 GLU A O 1
ATOM 1777 N N . LEU A 1 244 ? -0.043 9.062 16.016 1 96.69 244 LEU A N 1
ATOM 1778 C CA . LEU A 1 244 ? -1.245 9.82 15.68 1 96.69 244 LEU A CA 1
ATOM 1779 C C . LEU A 1 244 ? -2.4 8.891 15.344 1 96.69 244 LEU A C 1
ATOM 1781 O O . LEU A 1 244 ? -3.555 9.172 15.672 1 96.69 244 LEU A O 1
ATOM 1785 N N . TRP A 1 245 ? -2.107 7.773 14.617 1 97.5 245 TRP A N 1
ATOM 1786 C CA . TRP A 1 245 ? -3.141 6.777 14.352 1 97.5 245 TRP A CA 1
ATOM 1787 C C . TRP A 1 245 ? -3.717 6.234 15.656 1 97.5 245 TRP A C 1
ATOM 1789 O O . TRP A 1 245 ? -4.934 6.094 15.797 1 97.5 245 TRP A O 1
ATOM 1799 N N . LEU A 1 246 ? -2.818 5.895 16.578 1 98.19 246 LEU A N 1
ATOM 1800 C CA . LEU A 1 246 ? -3.264 5.379 17.875 1 98.19 246 LEU A CA 1
ATOM 1801 C C . LEU A 1 246 ? -4.086 6.426 18.625 1 98.19 246 LEU A C 1
ATOM 1803 O O . LEU A 1 246 ? -5.117 6.102 19.219 1 98.19 246 LEU A O 1
ATOM 1807 N N . LYS A 1 247 ? -3.607 7.66 18.625 1 97.62 247 LYS A N 1
ATOM 1808 C CA . LYS A 1 247 ? -4.344 8.758 19.25 1 97.62 247 LYS A CA 1
ATOM 1809 C C . LYS A 1 247 ? -5.73 8.906 18.641 1 97.62 247 LYS A C 1
ATOM 1811 O O . LYS A 1 247 ? -6.727 9.008 19.359 1 97.62 247 LYS A O 1
ATOM 1816 N N . HIS A 1 248 ? -5.816 8.906 17.328 1 97.56 248 HIS A N 1
ATOM 1817 C CA . HIS A 1 248 ? -7.105 9.047 16.672 1 97.56 248 HIS A CA 1
ATOM 1818 C C . HIS A 1 248 ? -8.016 7.863 16.984 1 97.56 248 HIS A C 1
ATOM 1820 O O . HIS A 1 248 ? -9.227 8.039 17.141 1 97.56 248 HIS A O 1
ATOM 1826 N N . ALA A 1 249 ? -7.441 6.688 16.984 1 97.62 249 ALA A N 1
ATOM 1827 C CA . ALA A 1 249 ? -8.234 5.504 17.297 1 97.62 249 ALA A CA 1
ATOM 1828 C C . ALA A 1 249 ? -8.914 5.648 18.656 1 97.62 249 ALA A C 1
ATOM 1830 O O . ALA A 1 249 ? -10.086 5.301 18.812 1 97.62 249 ALA A O 1
ATOM 1831 N N . ARG A 1 250 ? -8.203 6.137 19.641 1 97.38 250 ARG A N 1
ATOM 1832 C CA . ARG A 1 250 ? -8.773 6.379 20.953 1 97.38 250 ARG A CA 1
ATOM 1833 C C . ARG A 1 250 ? -9.844 7.465 20.906 1 97.38 250 ARG A C 1
ATOM 1835 O O . ARG A 1 250 ? -10.922 7.305 21.469 1 97.38 250 ARG A O 1
ATOM 1842 N N . GLU A 1 251 ? -9.562 8.523 20.266 1 97.31 251 GLU A N 1
ATOM 1843 C CA . GLU A 1 251 ? -10.453 9.672 20.188 1 97.31 251 GLU A CA 1
ATOM 1844 C C . GLU A 1 251 ? -11.766 9.312 19.5 1 97.31 251 GLU A C 1
ATOM 1846 O O . GLU A 1 251 ? -12.836 9.773 19.906 1 97.31 251 GLU A O 1
ATOM 1851 N N . ALA A 1 252 ? -11.695 8.492 18.453 1 96.31 252 ALA A N 1
ATOM 1852 C CA . ALA A 1 252 ? -12.852 8.203 17.609 1 96.31 252 ALA A CA 1
ATOM 1853 C C . ALA A 1 252 ? -13.477 6.859 17.969 1 96.31 252 ALA A C 1
ATOM 1855 O O . ALA A 1 252 ? -14.562 6.52 17.484 1 96.31 252 ALA A O 1
ATOM 1856 N N . GLY A 1 253 ? -12.812 6.086 18.797 1 96.38 253 GLY A N 1
ATOM 1857 C CA . GLY A 1 253 ? -13.32 4.785 19.203 1 96.38 253 GLY A CA 1
ATOM 1858 C C . GLY A 1 253 ? -13.281 3.756 18.094 1 96.38 253 GLY A C 1
ATOM 1859 O O . GLY A 1 253 ? -14.242 3.002 17.906 1 96.38 253 GLY A O 1
ATOM 1860 N N . ILE A 1 254 ? -12.195 3.775 17.312 1 96 254 ILE A N 1
ATOM 1861 C CA . ILE A 1 254 ? -12.109 2.799 16.234 1 96 254 ILE A CA 1
ATOM 1862 C C . ILE A 1 254 ? -11 1.796 16.531 1 96 254 ILE A C 1
ATOM 1864 O O . ILE A 1 254 ? -10.195 2.002 17.453 1 96 254 ILE A O 1
ATOM 1868 N N . ASN A 1 255 ? -10.984 0.698 15.766 1 96.38 255 ASN A N 1
ATOM 1869 C CA . ASN A 1 255 ? -10.031 -0.396 15.93 1 96.38 255 ASN A CA 1
ATOM 1870 C C . ASN A 1 255 ? -8.586 0.093 15.812 1 96.38 255 ASN A C 1
ATOM 1872 O O . ASN A 1 255 ? -8.281 0.927 14.961 1 96.38 255 ASN A O 1
ATOM 1876 N N . SER A 1 256 ? -7.695 -0.42 16.656 1 97.31 256 SER A N 1
ATOM 1877 C CA . SER A 1 256 ? -6.32 0.073 16.688 1 97.31 256 SER A CA 1
ATOM 1878 C C . SER A 1 256 ? -5.332 -1.014 16.281 1 97.31 256 SER A C 1
ATOM 1880 O O . SER A 1 256 ? -4.125 -0.87 16.469 1 97.31 256 SER A O 1
ATOM 1882 N N . GLU A 1 257 ? -5.754 -2.117 15.75 1 96.44 257 GLU A N 1
ATOM 1883 C CA . GLU A 1 257 ? -4.879 -3.246 15.445 1 96.44 257 GLU A CA 1
ATOM 1884 C C . GLU A 1 257 ? -3.791 -2.85 14.453 1 96.44 257 GLU A C 1
ATOM 1886 O O . GLU A 1 257 ? -2.617 -3.174 14.648 1 96.44 257 GLU A O 1
ATOM 1891 N N . PHE A 1 258 ? -4.191 -2.115 13.352 1 97.5 258 PHE A N 1
ATOM 1892 C CA . PHE A 1 258 ? -3.213 -1.699 12.359 1 97.5 258 PHE A CA 1
ATOM 1893 C C . PHE A 1 258 ? -2.215 -0.714 12.953 1 97.5 258 PHE A C 1
ATOM 1895 O O . PHE A 1 258 ? -1.003 -0.906 12.844 1 97.5 258 PHE A O 1
ATOM 1902 N N . PRO A 1 259 ? -2.688 0.343 13.648 1 97.88 259 PRO A N 1
ATOM 1903 C CA . PRO A 1 259 ? -1.74 1.25 14.297 1 97.88 259 PRO A CA 1
ATOM 1904 C C . PRO A 1 259 ? -0.817 0.533 15.281 1 97.88 259 PRO A C 1
ATOM 1906 O O . PRO A 1 259 ? 0.365 0.869 15.383 1 97.88 259 PRO A O 1
ATOM 1909 N N . THR A 1 260 ? -1.338 -0.41 16.016 1 98 260 THR A N 1
ATOM 1910 C CA . THR A 1 260 ? -0.542 -1.15 16.984 1 98 260 THR A CA 1
ATOM 1911 C C . THR A 1 260 ? 0.536 -1.975 16.281 1 98 260 THR A C 1
ATOM 1913 O O . THR A 1 260 ? 1.677 -2.035 16.75 1 98 260 THR A O 1
ATOM 1916 N N . PHE A 1 261 ? 0.181 -2.631 15.234 1 97.62 261 PHE A N 1
ATOM 1917 C CA . PHE A 1 261 ? 1.142 -3.375 14.43 1 97.62 261 PHE A CA 1
ATOM 1918 C C . PHE A 1 261 ? 2.275 -2.469 13.969 1 97.62 261 PHE A C 1
ATOM 1920 O O . PHE A 1 261 ? 3.451 -2.795 14.148 1 97.62 261 PHE A O 1
ATOM 1927 N N . ALA A 1 262 ? 1.938 -1.293 13.383 1 97.94 262 ALA A N 1
ATOM 1928 C CA . ALA A 1 262 ? 2.928 -0.33 12.906 1 97.94 262 ALA A CA 1
ATOM 1929 C C . ALA A 1 262 ? 3.834 0.136 14.039 1 97.94 262 ALA A C 1
ATOM 1931 O O . ALA A 1 262 ? 5.059 0.154 13.898 1 97.94 262 ALA A O 1
ATOM 1932 N N . MET A 1 263 ? 3.189 0.49 15.148 1 98 263 MET A N 1
ATOM 1933 C CA . MET A 1 263 ? 3.93 0.982 16.312 1 98 263 MET A CA 1
ATOM 1934 C C . MET A 1 263 ? 4.93 -0.06 16.797 1 98 263 MET A C 1
ATOM 1936 O O . MET A 1 263 ? 6.031 0.285 17.219 1 98 263 MET A O 1
ATOM 1940 N N . GLY A 1 264 ? 4.523 -1.338 16.797 1 97.69 264 GLY A N 1
ATOM 1941 C CA . GLY A 1 264 ? 5.418 -2.412 17.188 1 97.69 264 GLY A CA 1
ATOM 1942 C C . GLY A 1 264 ? 6.695 -2.457 16.375 1 97.69 264 GLY A C 1
ATOM 1943 O O . GLY A 1 264 ? 7.785 -2.629 16.922 1 97.69 264 GLY A O 1
ATOM 1944 N N . LEU A 1 265 ? 6.621 -2.309 15.07 1 97.31 265 LEU A N 1
ATOM 1945 C CA . LEU A 1 265 ? 7.781 -2.314 14.188 1 97.31 265 LEU A CA 1
ATOM 1946 C C . LEU A 1 265 ? 8.695 -1.132 14.484 1 97.31 265 LEU A C 1
ATOM 1948 O O . LEU A 1 265 ? 9.914 -1.293 14.578 1 97.31 265 LEU A O 1
ATOM 1952 N N . TYR A 1 266 ? 8.109 0.035 14.625 1 97.75 266 TYR A N 1
ATOM 1953 C CA . TYR A 1 266 ? 8.891 1.239 14.883 1 97.75 266 TYR A CA 1
ATOM 1954 C C . TYR A 1 266 ? 9.586 1.16 16.234 1 97.75 266 TYR A C 1
ATOM 1956 O O . TYR A 1 266 ? 10.734 1.587 16.375 1 97.75 266 TYR A O 1
ATOM 1964 N N . THR A 1 267 ? 8.852 0.657 17.219 1 98.06 267 THR A N 1
ATOM 1965 C CA . THR A 1 267 ? 9.414 0.539 18.562 1 98.06 267 THR A CA 1
ATOM 1966 C C . THR A 1 267 ? 10.633 -0.378 18.547 1 98.06 267 THR A C 1
ATOM 1968 O O . THR A 1 267 ? 11.641 -0.083 19.203 1 98.06 267 THR A O 1
ATOM 1971 N N . LYS A 1 268 ? 10.57 -1.471 17.875 1 97.56 268 LYS A N 1
ATOM 1972 C CA . LYS A 1 268 ? 11.711 -2.383 17.75 1 97.56 268 LYS A CA 1
ATOM 1973 C C . LYS A 1 268 ? 12.898 -1.688 17.094 1 97.56 268 LYS A C 1
ATOM 1975 O O . LYS A 1 268 ? 14.039 -1.843 17.547 1 97.56 268 LYS A O 1
ATOM 1980 N N . ALA A 1 269 ? 12.633 -0.961 16.016 1 97.75 269 ALA A N 1
ATOM 1981 C CA . ALA A 1 269 ? 13.703 -0.263 15.305 1 97.75 269 ALA A CA 1
ATOM 1982 C C . ALA A 1 269 ? 14.352 0.792 16.203 1 97.75 269 ALA A C 1
ATOM 1984 O O . ALA A 1 269 ? 15.578 0.919 16.219 1 97.75 269 ALA A O 1
ATOM 1985 N N . LYS A 1 270 ? 13.516 1.57 16.891 1 97.56 270 LYS A N 1
ATOM 1986 C CA . LYS A 1 270 ? 14.031 2.586 17.812 1 97.56 270 LYS A CA 1
ATOM 1987 C C . LYS A 1 270 ? 14.875 1.957 18.922 1 97.56 270 LYS A C 1
ATOM 1989 O O . LYS A 1 270 ? 15.953 2.451 19.234 1 97.56 270 LYS A O 1
ATOM 1994 N N . ALA A 1 271 ? 14.391 0.838 19.484 1 97.81 271 ALA A N 1
ATOM 1995 C CA . ALA A 1 271 ? 15.117 0.138 20.547 1 97.81 271 ALA A CA 1
ATOM 1996 C C . ALA A 1 271 ? 16.469 -0.363 20.047 1 97.81 271 ALA A C 1
ATOM 1998 O O . ALA A 1 271 ? 17.422 -0.456 20.828 1 97.81 271 ALA A O 1
ATOM 1999 N N . ALA A 1 272 ? 16.594 -0.645 18.812 1 97.75 272 ALA A N 1
ATOM 2000 C CA . ALA A 1 272 ? 17.828 -1.152 18.219 1 97.75 272 ALA A CA 1
ATOM 2001 C C . ALA A 1 272 ? 18.734 -0.008 17.797 1 97.75 272 ALA A C 1
ATOM 2003 O O . ALA A 1 272 ? 19.844 -0.24 17.312 1 97.75 272 ALA A O 1
ATOM 2004 N N . GLY A 1 273 ? 18.281 1.272 17.938 1 97.44 273 GLY A N 1
ATOM 2005 C CA . GLY A 1 273 ? 19.125 2.436 17.688 1 97.44 273 GLY A CA 1
ATOM 2006 C C . GLY A 1 273 ? 18.984 2.977 16.281 1 97.44 273 GLY A C 1
ATOM 2007 O O . GLY A 1 273 ? 19.859 3.719 15.812 1 97.44 273 GLY A O 1
ATOM 2008 N N . TYR A 1 274 ? 17.906 2.621 15.562 1 97.75 274 TYR A N 1
ATOM 2009 C CA . TYR A 1 274 ? 17.812 2.988 14.148 1 97.75 274 TYR A CA 1
ATOM 2010 C C . TYR A 1 274 ? 16.844 4.152 13.953 1 97.75 274 TYR A C 1
ATOM 2012 O O . TYR A 1 274 ? 16.406 4.418 12.836 1 97.75 274 TYR A O 1
ATOM 2020 N N . GLU A 1 275 ? 16.438 4.883 15 1 96.5 275 GLU A N 1
ATOM 2021 C CA . GLU A 1 275 ? 15.375 5.887 14.961 1 96.5 275 GLU A CA 1
ATOM 2022 C C . GLU A 1 275 ? 15.719 7.02 13.992 1 96.5 275 GLU A C 1
ATOM 2024 O O . GLU A 1 275 ? 14.828 7.66 13.438 1 96.5 275 GLU A O 1
ATOM 2029 N N . ASN A 1 276 ? 17.016 7.289 13.734 1 95.56 276 ASN A N 1
ATOM 2030 C CA . ASN A 1 276 ? 17.422 8.406 12.883 1 95.56 276 ASN A CA 1
ATOM 2031 C C . ASN A 1 276 ? 17.766 7.938 11.469 1 95.56 276 ASN A C 1
ATOM 2033 O O . ASN A 1 276 ? 18.156 8.742 10.625 1 95.56 276 ASN A O 1
ATOM 2037 N N . GLU A 1 277 ? 17.594 6.707 11.172 1 97.19 277 GLU A N 1
ATOM 2038 C CA . GLU A 1 277 ? 17.828 6.156 9.844 1 97.19 277 GLU A CA 1
ATOM 2039 C C . GLU A 1 277 ? 16.562 6.227 8.992 1 97.19 277 GLU A C 1
ATOM 2041 O O . GLU A 1 277 ? 15.492 6.562 9.492 1 97.19 277 GLU A O 1
ATOM 2046 N N . GLU A 1 278 ? 16.766 5.949 7.699 1 96.06 278 GLU A N 1
ATOM 2047 C CA . GLU A 1 278 ? 15.664 5.891 6.754 1 96.06 278 GLU A CA 1
ATOM 2048 C C . GLU A 1 278 ? 14.609 4.883 7.199 1 96.06 278 GLU A C 1
ATOM 2050 O O . GLU A 1 278 ? 14.922 3.92 7.902 1 96.06 278 GLU A O 1
ATOM 2055 N N . LEU A 1 279 ? 13.367 5.117 6.855 1 96.12 279 LEU A N 1
ATOM 2056 C CA . LEU A 1 279 ? 12.258 4.227 7.172 1 96.12 279 LEU A CA 1
ATOM 2057 C C . LEU A 1 279 ? 12.617 2.775 6.875 1 96.12 279 LEU A C 1
ATOM 2059 O O . LEU A 1 279 ? 12.281 1.877 7.648 1 96.12 279 LEU A O 1
ATOM 2063 N N . ALA A 1 280 ? 13.312 2.51 5.824 1 96.94 280 ALA A N 1
ATOM 2064 C CA . ALA A 1 280 ? 13.664 1.167 5.367 1 96.94 280 ALA A CA 1
ATOM 2065 C C . ALA A 1 280 ? 14.516 0.438 6.41 1 96.94 280 ALA A C 1
ATOM 2067 O O . ALA A 1 280 ? 14.68 -0.781 6.34 1 96.94 280 ALA A O 1
ATOM 2068 N N . ALA A 1 281 ? 15.016 1.157 7.387 1 97.5 281 ALA A N 1
ATOM 2069 C CA . ALA A 1 281 ? 15.805 0.538 8.453 1 97.5 281 ALA A CA 1
ATOM 2070 C C . ALA A 1 281 ? 14.969 -0.449 9.25 1 97.5 281 ALA A C 1
ATOM 2072 O O . ALA A 1 281 ? 15.5 -1.28 9.992 1 97.5 281 ALA A O 1
ATOM 2073 N N . ILE A 1 282 ? 13.664 -0.365 9.086 1 96.44 282 ILE A N 1
ATOM 2074 C CA . ILE A 1 282 ? 12.773 -1.357 9.672 1 96.44 282 ILE A CA 1
ATOM 2075 C C . ILE A 1 282 ? 13.188 -2.756 9.227 1 96.44 282 ILE A C 1
ATOM 2077 O O . ILE A 1 282 ? 13.07 -3.721 9.984 1 96.44 282 ILE A O 1
ATOM 2081 N N . MET A 1 283 ? 13.75 -2.891 8.078 1 95.56 283 MET A N 1
ATOM 2082 C CA . MET A 1 283 ? 14.234 -4.156 7.539 1 95.56 283 MET A CA 1
ATOM 2083 C C . MET A 1 283 ? 15.242 -4.801 8.492 1 95.56 283 MET A C 1
ATOM 2085 O O . MET A 1 283 ? 15.336 -6.027 8.57 1 95.56 283 MET A O 1
ATOM 2089 N N . LYS A 1 284 ? 15.938 -4 9.172 1 95.56 284 LYS A N 1
ATOM 2090 C CA . LYS A 1 284 ? 17.016 -4.48 10.039 1 95.56 284 LYS A CA 1
ATOM 2091 C C . LYS A 1 284 ? 16.453 -5.219 11.25 1 95.56 284 LYS A C 1
ATOM 2093 O O . LYS A 1 284 ? 17.156 -5.984 11.906 1 95.56 284 LYS A O 1
ATOM 2098 N N . VAL A 1 285 ? 15.148 -4.961 11.547 1 93.25 285 VAL A N 1
ATOM 2099 C CA . VAL A 1 285 ? 14.562 -5.602 12.719 1 93.25 285 VAL A CA 1
ATOM 2100 C C . VAL A 1 285 ? 13.539 -6.645 12.273 1 93.25 285 VAL A C 1
ATOM 2102 O O . VAL A 1 285 ? 12.836 -7.223 13.109 1 93.25 285 VAL A O 1
ATOM 2105 N N . LEU A 1 286 ? 13.375 -6.863 10.984 1 84.5 286 LEU A N 1
ATOM 2106 C CA . LEU A 1 286 ? 12.531 -7.918 10.43 1 84.5 286 LEU A CA 1
ATOM 2107 C C . LEU A 1 286 ? 13.359 -9.164 10.117 1 84.5 286 LEU A C 1
ATOM 2109 O O . LEU A 1 286 ? 13.109 -9.836 9.117 1 84.5 286 LEU A O 1
ATOM 2113 N N . ARG A 1 287 ? 14.273 -9.516 10.891 1 78 287 ARG A N 1
ATOM 2114 C CA . ARG A 1 287 ? 15.117 -10.68 10.648 1 78 287 ARG A CA 1
ATOM 2115 C C . ARG A 1 287 ? 14.422 -11.969 11.094 1 78 287 ARG A C 1
ATOM 2117 O O . ARG A 1 287 ? 13.617 -11.945 12.023 1 78 287 ARG A O 1
ATOM 2124 N N . MET B 1 1 ? 5.152 45.219 5.098 1 81.5 1 MET B N 1
ATOM 2125 C CA . MET B 1 1 ? 4.238 44.125 5.438 1 81.5 1 MET B CA 1
ATOM 2126 C C . MET B 1 1 ? 4.43 42.938 4.496 1 81.5 1 MET B C 1
ATOM 2128 O O . MET B 1 1 ? 4.562 43.125 3.285 1 81.5 1 MET B O 1
ATOM 2132 N N . SER B 1 2 ? 4.676 41.844 5.246 1 89.81 2 SER B N 1
ATOM 2133 C CA . SER B 1 2 ? 4.895 40.656 4.418 1 89.81 2 SER B CA 1
ATOM 2134 C C . SER B 1 2 ? 3.57 40.062 3.953 1 89.81 2 SER B C 1
ATOM 2136 O O . SER B 1 2 ? 2.512 40.375 4.488 1 89.81 2 SER B O 1
ATOM 2138 N N . ASP B 1 3 ? 3.625 39.312 2.881 1 94.12 3 ASP B N 1
ATOM 2139 C CA . ASP B 1 3 ? 2.447 38.625 2.361 1 94.12 3 ASP B CA 1
ATOM 2140 C C . ASP B 1 3 ? 2.064 37.438 3.252 1 94.12 3 ASP B C 1
ATOM 2142 O O . ASP B 1 3 ? 0.879 37.188 3.471 1 94.12 3 ASP B O 1
ATOM 2146 N N . VAL B 1 4 ? 3.047 36.812 3.723 1 98.19 4 VAL B N 1
ATOM 2147 C CA . VAL B 1 4 ? 2.828 35.594 4.496 1 98.19 4 VAL B CA 1
ATOM 2148 C C . VAL B 1 4 ? 3.99 35.375 5.461 1 98.19 4 VAL B C 1
ATOM 2150 O O . VAL B 1 4 ? 5.141 35.688 5.141 1 98.19 4 VAL B O 1
ATOM 2153 N N . SER B 1 5 ? 3.717 34.938 6.648 1 98.5 5 SER B N 1
ATOM 2154 C CA . SER B 1 5 ? 4.715 34.5 7.613 1 98.5 5 SER B CA 1
ATOM 2155 C C . SER B 1 5 ? 4.754 32.969 7.695 1 98.5 5 SER B C 1
ATOM 2157 O O . SER B 1 5 ? 3.709 32.312 7.691 1 98.5 5 SER B O 1
ATOM 2159 N N . VAL B 1 6 ? 5.953 32.375 7.711 1 98.44 6 VAL B N 1
ATOM 2160 C CA . VAL B 1 6 ? 6.129 30.922 7.855 1 98.44 6 VAL B CA 1
ATOM 2161 C C . VAL B 1 6 ? 6.832 30.609 9.18 1 98.44 6 VAL B C 1
ATOM 2163 O O . VAL B 1 6 ? 7.969 31.047 9.391 1 98.44 6 VAL B O 1
ATOM 2166 N N . ILE B 1 7 ? 6.094 29.938 10.008 1 97.88 7 ILE B N 1
ATOM 2167 C CA . ILE B 1 7 ? 6.602 29.547 11.32 1 97.88 7 ILE B CA 1
ATOM 2168 C C . ILE B 1 7 ? 7.016 28.078 11.297 1 97.88 7 ILE B C 1
ATOM 2170 O O . ILE B 1 7 ? 6.188 27.203 11.062 1 97.88 7 ILE B O 1
ATOM 2174 N N . GLY B 1 8 ? 8.242 27.766 11.672 1 96.5 8 GLY B N 1
ATOM 2175 C CA . GLY B 1 8 ? 8.812 26.438 11.547 1 96.5 8 GLY B CA 1
ATOM 2176 C C . GLY B 1 8 ? 9.586 26.234 10.258 1 96.5 8 GLY B C 1
ATOM 2177 O O . GLY B 1 8 ? 9.016 26.312 9.164 1 96.5 8 GLY B O 1
ATOM 2178 N N . LEU B 1 9 ? 10.883 25.938 10.461 1 95.62 9 LEU B N 1
ATOM 2179 C CA . LEU B 1 9 ? 11.734 25.859 9.281 1 95.62 9 LEU B CA 1
ATOM 2180 C C . LEU B 1 9 ? 12.531 24.562 9.266 1 95.62 9 LEU B C 1
ATOM 2182 O O . LEU B 1 9 ? 13.742 24.578 9.039 1 95.62 9 LEU B O 1
ATOM 2186 N N . GLY B 1 10 ? 11.797 23.5 9.664 1 91.06 10 GLY B N 1
ATOM 2187 C CA . GLY B 1 10 ? 12.336 22.203 9.273 1 91.06 10 GLY B CA 1
ATOM 2188 C C . GLY B 1 10 ? 12.43 22.031 7.77 1 91.06 10 GLY B C 1
ATOM 2189 O O . GLY B 1 10 ? 12.234 22.984 7.012 1 91.06 10 GLY B O 1
ATOM 2190 N N . PRO B 1 11 ? 12.727 20.844 7.352 1 88.69 11 PRO B N 1
ATOM 2191 C CA . PRO B 1 11 ? 12.859 20.625 5.91 1 88.69 11 PRO B CA 1
ATOM 2192 C C . PRO B 1 11 ? 11.625 21.062 5.129 1 88.69 11 PRO B C 1
ATOM 2194 O O . PRO B 1 11 ? 11.75 21.75 4.105 1 88.69 11 PRO B O 1
ATOM 2197 N N . MET B 1 12 ? 10.445 20.703 5.629 1 92 12 MET B N 1
ATOM 2198 C CA . MET B 1 12 ? 9.211 21.047 4.934 1 92 12 MET B CA 1
ATOM 2199 C C . MET B 1 12 ? 8.938 22.547 5.016 1 92 12 MET B C 1
ATOM 2201 O O . MET B 1 12 ? 8.648 23.188 4.004 1 92 12 MET B O 1
ATOM 2205 N N . GLY B 1 13 ? 9.008 23.094 6.23 1 95.88 13 GLY B N 1
ATOM 2206 C CA . GLY B 1 13 ? 8.797 24.531 6.391 1 95.88 13 GLY B CA 1
ATOM 2207 C C . GLY B 1 13 ? 9.727 25.359 5.535 1 95.88 13 GLY B C 1
ATOM 2208 O O . GLY B 1 13 ? 9.305 26.359 4.945 1 95.88 13 GLY B O 1
ATOM 2209 N N . ALA B 1 14 ? 10.977 24.953 5.457 1 95.88 14 ALA B N 1
ATOM 2210 C CA . ALA B 1 14 ? 11.961 25.656 4.633 1 95.88 14 ALA B CA 1
ATOM 2211 C C . ALA B 1 14 ? 11.586 25.578 3.154 1 95.88 14 ALA B C 1
ATOM 2213 O O . ALA B 1 14 ? 11.734 26.547 2.42 1 95.88 14 ALA B O 1
ATOM 2214 N N . ALA B 1 15 ? 11.133 24.406 2.738 1 95.06 15 ALA B N 1
ATOM 2215 C CA . ALA B 1 15 ? 10.719 24.234 1.35 1 95.06 15 ALA B CA 1
ATOM 2216 C C . ALA B 1 15 ? 9.531 25.141 1.014 1 95.06 15 ALA B C 1
ATOM 2218 O O . ALA B 1 15 ? 9.484 25.719 -0.067 1 95.06 15 ALA B O 1
ATOM 2219 N N . LEU B 1 16 ? 8.578 25.203 1.942 1 97.56 16 LEU B N 1
ATOM 2220 C CA . LEU B 1 16 ? 7.43 26.094 1.759 1 97.56 16 LEU B CA 1
ATOM 2221 C C . LEU B 1 16 ? 7.875 27.547 1.598 1 97.56 16 LEU B C 1
ATOM 2223 O O . LEU B 1 16 ? 7.488 28.203 0.64 1 97.56 16 LEU B O 1
ATOM 2227 N N . ALA B 1 17 ? 8.703 28 2.504 1 97.75 17 ALA B N 1
ATOM 2228 C CA . ALA B 1 17 ? 9.188 29.391 2.502 1 97.75 17 ALA B CA 1
ATOM 2229 C C . ALA B 1 17 ? 9.977 29.688 1.229 1 97.75 17 ALA B C 1
ATOM 2231 O O . ALA B 1 17 ? 9.758 30.719 0.591 1 97.75 17 ALA B O 1
ATOM 2232 N N . ARG B 1 18 ? 10.844 28.766 0.857 1 97.38 18 ARG B N 1
ATOM 2233 C CA . ARG B 1 18 ? 11.688 28.969 -0.322 1 97.38 18 ARG B CA 1
ATOM 2234 C C . ARG B 1 18 ? 10.836 29.062 -1.586 1 97.38 18 ARG B C 1
ATOM 2236 O O . ARG B 1 18 ? 11.094 29.906 -2.447 1 97.38 18 ARG B O 1
ATOM 2243 N N . THR B 1 19 ? 9.891 28.219 -1.719 1 97.62 19 THR B N 1
ATOM 2244 C CA . THR B 1 19 ? 9.016 28.219 -2.887 1 97.62 19 THR B CA 1
ATOM 2245 C C . THR B 1 19 ? 8.273 29.547 -3.006 1 97.62 19 THR B C 1
ATOM 2247 O O . THR B 1 19 ? 8.172 30.109 -4.098 1 97.62 19 THR B O 1
ATOM 2250 N N . LEU B 1 20 ? 7.781 30.047 -1.919 1 98 20 LEU B N 1
ATOM 2251 C CA . LEU B 1 20 ? 7.07 31.328 -1.909 1 98 20 LEU B CA 1
ATOM 2252 C C . LEU B 1 20 ? 8.008 32.469 -2.279 1 98 20 LEU B C 1
ATOM 2254 O O . LEU B 1 20 ? 7.625 33.375 -3.041 1 98 20 LEU B O 1
ATOM 2258 N N . LEU B 1 21 ? 9.188 32.406 -1.783 1 96.94 21 LEU B N 1
ATOM 2259 C CA . LEU B 1 21 ? 10.195 33.406 -2.094 1 96.94 21 LEU B CA 1
ATOM 2260 C C . LEU B 1 21 ? 10.516 33.438 -3.586 1 96.94 21 LEU B C 1
ATOM 2262 O O . LEU B 1 21 ? 10.617 34.5 -4.195 1 96.94 21 LEU B O 1
ATOM 2266 N N . GLN B 1 22 ? 10.672 32.281 -4.094 1 96.25 22 GLN B N 1
ATOM 2267 C CA . GLN B 1 22 ? 11.039 32.156 -5.496 1 96.25 22 GLN B CA 1
ATOM 2268 C C . GLN B 1 22 ? 9.93 32.656 -6.41 1 96.25 22 GLN B C 1
ATOM 2270 O O . GLN B 1 22 ? 10.195 33.062 -7.547 1 96.25 22 GLN B O 1
ATOM 2275 N N . LYS B 1 23 ? 8.766 32.625 -5.934 1 96.19 23 LYS B N 1
ATOM 2276 C CA . LYS B 1 23 ? 7.641 33.156 -6.715 1 96.19 23 LYS B CA 1
ATOM 2277 C C . LYS B 1 23 ? 7.465 34.656 -6.516 1 96.19 23 LYS B C 1
ATOM 2279 O O . LYS B 1 23 ? 6.508 35.219 -7.027 1 96.19 23 LYS B O 1
ATOM 2284 N N . GLY B 1 24 ? 8.297 35.344 -5.648 1 96 24 GLY B N 1
ATOM 2285 C CA . GLY B 1 24 ? 8.359 36.781 -5.555 1 96 24 GLY B CA 1
ATOM 2286 C C . GLY B 1 24 ? 7.574 37.344 -4.375 1 96 24 GLY B C 1
ATOM 2287 O O . GLY B 1 24 ? 7.387 38.562 -4.266 1 96 24 GLY B O 1
ATOM 2288 N N . LEU B 1 25 ? 7.09 36.531 -3.455 1 97.69 25 LEU B N 1
ATOM 2289 C CA . LEU B 1 25 ? 6.336 37 -2.301 1 97.69 25 LEU B CA 1
ATOM 2290 C C . LEU B 1 25 ? 7.277 37.562 -1.231 1 97.69 25 LEU B C 1
ATOM 2292 O O . LEU B 1 25 ? 8.43 37.125 -1.133 1 97.69 25 LEU B O 1
ATOM 2296 N N . ARG B 1 26 ? 6.773 38.5 -0.518 1 97.62 26 ARG B N 1
ATOM 2297 C CA . ARG B 1 26 ? 7.449 38.969 0.693 1 97.62 26 ARG B CA 1
ATOM 2298 C C . ARG B 1 26 ? 7.098 38.062 1.883 1 97.62 26 ARG B C 1
ATOM 2300 O O . ARG B 1 26 ? 5.934 38 2.293 1 97.62 26 ARG B O 1
ATOM 2307 N N . ILE B 1 27 ? 8.141 37.438 2.41 1 97.44 27 ILE B N 1
ATOM 2308 C CA . ILE B 1 27 ? 7.824 36.469 3.451 1 97.44 27 ILE B CA 1
ATOM 2309 C C . ILE B 1 27 ? 8.625 36.781 4.711 1 97.44 27 ILE B C 1
ATOM 2311 O O . ILE B 1 27 ? 9.781 37.188 4.629 1 97.44 27 ILE B O 1
ATOM 2315 N N . THR B 1 28 ? 8.062 36.656 5.82 1 98.12 28 THR B N 1
ATOM 2316 C CA . THR B 1 28 ? 8.727 36.688 7.121 1 98.12 28 THR B CA 1
ATOM 2317 C C . THR B 1 28 ? 8.812 35.25 7.703 1 98.12 28 THR B C 1
ATOM 2319 O O . THR B 1 28 ? 7.844 34.5 7.664 1 98.12 28 THR B O 1
ATOM 2322 N N . VAL B 1 29 ? 10.008 34.875 8.219 1 97.88 29 VAL B N 1
ATOM 2323 C CA . VAL B 1 29 ? 10.195 33.531 8.711 1 97.88 29 VAL B CA 1
ATOM 2324 C C . VAL B 1 29 ? 10.609 33.562 10.18 1 97.88 29 VAL B C 1
ATOM 2326 O O . VAL B 1 29 ? 11.188 34.531 10.641 1 97.88 29 VAL B O 1
ATOM 2329 N N . TRP B 1 30 ? 10.266 32.5 10.875 1 96.88 30 TRP B N 1
ATOM 2330 C CA . TRP B 1 30 ? 10.688 32.281 12.25 1 96.88 30 TRP B CA 1
ATOM 2331 C C . TRP B 1 30 ? 10.914 30.797 12.539 1 96.88 30 TRP B C 1
ATOM 2333 O O . TRP B 1 30 ? 10.172 29.953 12.047 1 96.88 30 TRP B O 1
ATOM 2343 N N . ASN B 1 31 ? 11.914 30.5 13.312 1 95.88 31 ASN B N 1
ATOM 2344 C CA . ASN B 1 31 ? 12.219 29.172 13.836 1 95.88 31 ASN B CA 1
ATOM 2345 C C . ASN B 1 31 ? 12.875 29.234 15.203 1 95.88 31 ASN B C 1
ATOM 2347 O O . ASN B 1 31 ? 13.562 30.219 15.523 1 95.88 31 ASN B O 1
ATOM 2351 N N . ARG B 1 32 ? 12.656 28.234 16 1 90.69 32 ARG B N 1
ATOM 2352 C CA . ARG B 1 32 ? 13.234 28.188 17.344 1 90.69 32 ARG B CA 1
ATOM 2353 C C . ARG B 1 32 ? 14.758 28.25 17.281 1 90.69 32 ARG B C 1
ATOM 2355 O O . ARG B 1 32 ? 15.391 29 18.031 1 90.69 32 ARG B O 1
ATOM 2362 N N . THR B 1 33 ? 15.305 27.406 16.344 1 88.94 33 THR B N 1
ATOM 2363 C CA . THR B 1 33 ? 16.75 27.438 16.109 1 88.94 33 THR B CA 1
ATOM 2364 C C . THR B 1 33 ? 17.094 28.469 15.039 1 88.94 33 THR B C 1
ATOM 2366 O O . THR B 1 33 ? 16.891 28.234 13.844 1 88.94 33 THR B O 1
ATOM 2369 N N . SER B 1 34 ? 17.781 29.469 15.359 1 83.62 34 SER B N 1
ATOM 2370 C CA . SER B 1 34 ? 17.969 30.641 14.508 1 83.62 34 SER B CA 1
ATOM 2371 C C . SER B 1 34 ? 18.859 30.312 13.32 1 83.62 34 SER B C 1
ATOM 2373 O O . SER B 1 34 ? 18.734 30.922 12.25 1 83.62 34 SER B O 1
ATOM 2375 N N . GLU B 1 35 ? 19.656 29.312 13.492 1 86.69 35 GLU B N 1
ATOM 2376 C CA . GLU B 1 35 ? 20.594 28.984 12.422 1 86.69 35 GLU B CA 1
ATOM 2377 C C . GLU B 1 35 ? 19.859 28.484 11.18 1 86.69 35 GLU B C 1
ATOM 2379 O O . GLU B 1 35 ? 20.344 28.609 10.062 1 86.69 35 GLU B O 1
ATOM 2384 N N . LYS B 1 36 ? 18.688 28 11.375 1 88.94 36 LYS B N 1
ATOM 2385 C CA . LYS B 1 36 ? 17.922 27.438 10.273 1 88.94 36 LYS B CA 1
ATOM 2386 C C . LYS B 1 36 ? 17.328 28.531 9.391 1 88.94 36 LYS B C 1
ATOM 2388 O O . LYS B 1 36 ? 16.891 28.266 8.273 1 88.94 36 LYS B O 1
ATOM 2393 N N . VAL B 1 37 ? 17.375 29.766 9.867 1 90.19 37 VAL B N 1
ATOM 2394 C CA . VAL B 1 37 ? 16.75 30.891 9.18 1 90.19 37 VAL B CA 1
ATOM 2395 C C . VAL B 1 37 ? 17.734 31.469 8.164 1 90.19 37 VAL B C 1
ATOM 2397 O O . VAL B 1 37 ? 17.312 32.062 7.156 1 90.19 37 VAL B O 1
ATOM 2400 N N . ASN B 1 38 ? 18.984 31.281 8.344 1 92.94 38 ASN B N 1
ATOM 2401 C CA . ASN B 1 38 ? 20.031 31.984 7.625 1 92.94 38 ASN B CA 1
ATOM 2402 C C . ASN B 1 38 ? 19.938 31.766 6.121 1 92.94 38 ASN B C 1
ATOM 2404 O O . ASN B 1 38 ? 19.984 32.719 5.34 1 92.94 38 ASN B O 1
ATOM 2408 N N . PRO B 1 39 ? 19.781 30.531 5.715 1 94.44 39 PRO B N 1
ATOM 2409 C CA . PRO B 1 39 ? 19.703 30.312 4.27 1 94.44 39 PRO B CA 1
ATOM 2410 C C . PRO B 1 39 ? 18.531 31.062 3.617 1 94.44 39 PRO B C 1
ATOM 2412 O O . PRO B 1 39 ? 18.672 31.578 2.508 1 94.44 39 PRO B O 1
ATOM 2415 N N . LEU B 1 40 ? 17.438 31.156 4.266 1 96.06 40 LEU B N 1
ATOM 2416 C CA . LEU B 1 40 ? 16.266 31.812 3.713 1 96.06 40 LEU B CA 1
ATOM 2417 C C . LEU B 1 40 ? 16.422 33.312 3.717 1 96.06 40 LEU B C 1
ATOM 2419 O O . LEU B 1 40 ? 15.961 34 2.803 1 96.06 40 LEU B O 1
ATOM 2423 N N . VAL B 1 41 ? 17.062 33.812 4.727 1 95.25 41 VAL B N 1
ATOM 2424 C CA . VAL B 1 41 ? 17.344 35.25 4.789 1 95.25 41 VAL B CA 1
ATOM 2425 C C . VAL B 1 41 ? 18.281 35.656 3.643 1 95.25 41 VAL B C 1
ATOM 2427 O O . VAL B 1 41 ? 18.094 36.688 3.008 1 95.25 41 VAL B O 1
ATOM 2430 N N . ALA B 1 42 ? 19.219 34.781 3.426 1 95.62 42 ALA B N 1
ATOM 2431 C CA . ALA B 1 42 ? 20.125 35 2.312 1 95.62 42 ALA B CA 1
ATOM 2432 C C . ALA B 1 42 ? 19.391 35.031 0.98 1 95.62 42 ALA B C 1
ATOM 2434 O O . ALA B 1 42 ? 19.812 35.688 0.032 1 95.62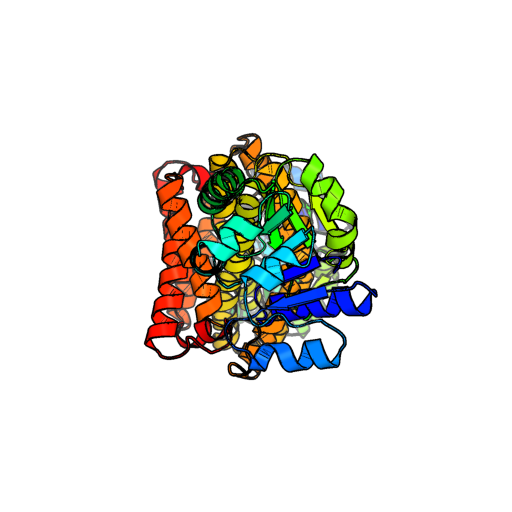 42 ALA B O 1
ATOM 2435 N N . GLU B 1 43 ? 18.25 34.406 0.941 1 95.62 43 GLU B N 1
ATOM 2436 C CA . GLU B 1 43 ? 17.453 34.312 -0.28 1 95.62 43 GLU B CA 1
ATOM 2437 C C . GLU B 1 43 ? 16.422 35.438 -0.348 1 95.62 43 GLU B C 1
ATOM 2439 O O . GLU B 1 43 ? 15.695 35.562 -1.339 1 95.62 43 GLU B O 1
ATOM 2444 N N . GLY B 1 44 ? 16.297 36.25 0.767 1 96.31 44 GLY B N 1
ATOM 2445 C CA . GLY B 1 44 ? 15.461 37.438 0.677 1 96.31 44 GLY B CA 1
ATOM 2446 C C . GLY B 1 44 ? 14.352 37.438 1.708 1 96.31 44 GLY B C 1
ATOM 2447 O O . GLY B 1 44 ? 13.586 38.406 1.784 1 96.31 44 GLY B O 1
ATOM 2448 N N . ALA B 1 45 ? 14.234 36.469 2.51 1 97 45 ALA B N 1
ATOM 2449 C CA . ALA B 1 45 ? 13.195 36.438 3.533 1 97 45 ALA B CA 1
ATOM 2450 C C . ALA B 1 45 ? 13.523 37.375 4.676 1 97 45 ALA B C 1
ATOM 2452 O O . ALA B 1 45 ? 14.688 37.625 4.977 1 97 45 ALA B O 1
ATOM 2453 N N . ALA B 1 46 ? 12.531 37.938 5.211 1 96.62 46 ALA B N 1
ATOM 2454 C CA . ALA B 1 46 ? 12.695 38.688 6.445 1 96.62 46 ALA B CA 1
ATOM 2455 C C . ALA B 1 46 ? 12.68 37.781 7.664 1 96.62 46 ALA B C 1
ATOM 2457 O O . ALA B 1 46 ? 11.953 36.781 7.691 1 96.62 46 ALA B O 1
ATOM 2458 N N . PHE B 1 47 ? 13.523 38.062 8.594 1 94.38 47 PHE B N 1
ATOM 2459 C CA . PHE B 1 47 ? 13.578 37.281 9.828 1 94.38 47 PHE B CA 1
ATOM 2460 C C . PHE B 1 47 ? 13.062 38.094 11.008 1 94.38 47 PHE B C 1
ATOM 2462 O O . PHE B 1 47 ? 13.406 39.281 11.156 1 94.38 47 PHE B O 1
ATOM 2469 N N . ALA B 1 48 ? 12.188 37.5 11.766 1 93.06 48 ALA B N 1
ATOM 2470 C CA . ALA B 1 48 ? 11.734 38.094 13.023 1 93.06 48 ALA B CA 1
ATOM 2471 C C . ALA B 1 48 ? 12.266 37.312 14.219 1 93.06 48 ALA B C 1
ATOM 2473 O O . ALA B 1 48 ? 11.969 36.125 14.367 1 93.06 48 ALA B O 1
ATOM 2474 N N . PRO B 1 49 ? 12.977 37.875 15.125 1 91.31 49 PRO B N 1
ATOM 2475 C CA . PRO B 1 49 ? 13.562 37.156 16.266 1 91.31 49 PRO B CA 1
ATOM 2476 C C . PRO B 1 49 ? 12.516 36.688 17.25 1 91.31 49 PRO B C 1
ATOM 2478 O O . PRO B 1 49 ? 12.734 35.688 17.938 1 91.31 49 PRO B O 1
ATOM 2481 N N . GLN B 1 50 ? 11.445 37.469 17.328 1 95.06 50 GLN B N 1
ATOM 2482 C CA . GLN B 1 50 ? 10.352 37.031 18.188 1 95.06 50 GLN B CA 1
ATOM 2483 C C . GLN B 1 50 ? 9.188 36.469 17.375 1 95.06 50 GLN B C 1
ATOM 2485 O O . GLN B 1 50 ? 8.844 37.031 16.328 1 95.06 50 GLN B O 1
ATOM 2490 N N . ILE B 1 51 ? 8.625 35.406 17.891 1 97 51 ILE B N 1
ATOM 2491 C CA . ILE B 1 51 ? 7.574 34.719 17.141 1 97 51 ILE B CA 1
ATOM 2492 C C . ILE B 1 51 ? 6.367 35.656 17 1 97 51 ILE B C 1
ATOM 2494 O O . ILE B 1 51 ? 5.691 35.656 15.969 1 97 51 ILE B O 1
ATOM 2498 N N . ALA B 1 52 ? 6.082 36.469 18.016 1 97.56 52 ALA B N 1
ATOM 2499 C CA . ALA B 1 52 ? 4.965 37.406 17.953 1 97.56 52 ALA B CA 1
ATOM 2500 C C . ALA B 1 52 ? 5.148 38.406 16.812 1 97.56 52 ALA B C 1
ATOM 2502 O O . ALA B 1 52 ? 4.184 38.75 16.125 1 97.56 52 ALA B O 1
ATOM 2503 N N . ASP B 1 53 ? 6.352 38.812 16.641 1 97.12 53 ASP B N 1
ATOM 2504 C CA . ASP B 1 53 ? 6.66 39.75 15.555 1 97.12 53 ASP B CA 1
ATOM 2505 C C . ASP B 1 53 ? 6.477 39.062 14.195 1 97.12 53 ASP B C 1
ATOM 2507 O O . ASP B 1 53 ? 6.016 39.6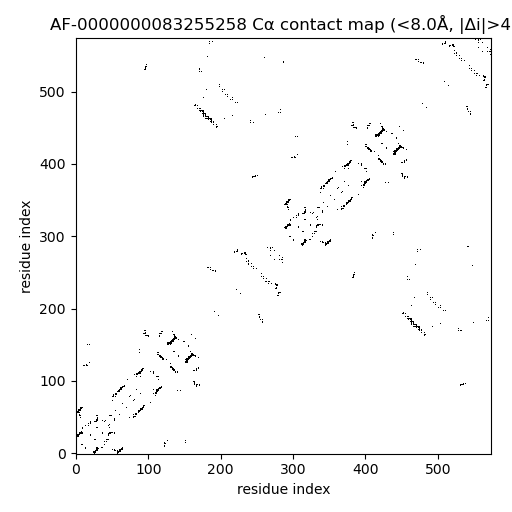88 13.242 1 97.12 53 ASP B O 1
ATOM 2511 N N . ALA B 1 54 ? 6.875 37.844 14.117 1 97.56 54 ALA B N 1
ATOM 2512 C CA . ALA B 1 54 ? 6.691 37.094 12.875 1 97.56 54 ALA B CA 1
ATOM 2513 C C . ALA B 1 54 ? 5.211 36.969 12.539 1 97.56 54 ALA B C 1
ATOM 2515 O O . ALA B 1 54 ? 4.812 37.125 11.383 1 97.56 54 ALA B O 1
ATOM 2516 N N . VAL B 1 55 ? 4.414 36.656 13.508 1 98.19 55 VAL B N 1
ATOM 2517 C CA . VAL B 1 55 ? 2.979 36.5 13.328 1 98.19 55 VAL B CA 1
ATOM 2518 C C . VAL B 1 55 ? 2.352 37.812 12.898 1 98.19 55 VAL B C 1
ATOM 2520 O O . VAL B 1 55 ? 1.526 37.844 11.984 1 98.19 55 VAL B O 1
ATOM 2523 N N . SER B 1 56 ? 2.799 38.938 13.469 1 97.12 56 SER B N 1
ATOM 2524 C CA . SER B 1 56 ? 2.203 40.219 13.227 1 97.12 56 SER B CA 1
ATOM 2525 C C . SER B 1 56 ? 2.629 40.781 11.875 1 97.12 56 SER B C 1
ATOM 2527 O O . SER B 1 56 ? 2.029 41.75 11.375 1 97.12 56 SER B O 1
ATOM 2529 N N . ALA B 1 57 ? 3.539 40.156 11.328 1 97.94 57 ALA B N 1
ATOM 2530 C CA . ALA B 1 57 ? 4.168 40.719 10.133 1 97.94 57 ALA B CA 1
ATOM 2531 C C . ALA B 1 57 ? 3.314 40.5 8.891 1 97.94 57 ALA B C 1
ATOM 2533 O O . ALA B 1 57 ? 3.527 41.125 7.852 1 97.94 57 ALA B O 1
ATOM 2534 N N . SER B 1 58 ? 2.334 39.625 8.945 1 98 58 SER B N 1
ATOM 2535 C CA . SER B 1 58 ? 1.613 39.219 7.734 1 98 58 SER B CA 1
ATOM 2536 C C . SER B 1 58 ? 0.15 38.938 8.039 1 98 58 SER B C 1
ATOM 2538 O O . SER B 1 58 ? -0.186 38.531 9.156 1 98 58 SER B O 1
ATOM 2540 N N . PRO B 1 59 ? -0.726 39.062 7.066 1 98 59 PRO B N 1
ATOM 2541 C CA . PRO B 1 59 ? -2.131 38.719 7.27 1 98 59 PRO B CA 1
ATOM 2542 C C . PRO B 1 59 ? -2.354 37.188 7.312 1 98 59 PRO B C 1
ATOM 2544 O O . PRO B 1 59 ? -3.363 36.719 7.844 1 98 59 PRO B O 1
ATOM 2547 N N . ILE B 1 60 ? -1.474 36.438 6.711 1 98.44 60 ILE B N 1
ATOM 2548 C CA . ILE B 1 60 ? -1.55 34.969 6.68 1 98.44 60 ILE B CA 1
ATOM 2549 C C . ILE B 1 60 ? -0.317 34.375 7.355 1 98.44 60 ILE B C 1
ATOM 2551 O O . ILE B 1 60 ? 0.814 34.781 7.051 1 98.44 60 ILE B O 1
ATOM 2555 N N . VAL B 1 61 ? -0.574 33.531 8.266 1 98.62 61 VAL B N 1
ATOM 2556 C CA . VAL B 1 61 ? 0.488 32.844 9 1 98.62 61 VAL B CA 1
ATOM 2557 C C . VAL B 1 61 ? 0.424 31.344 8.742 1 98.62 61 VAL B C 1
ATOM 2559 O O . VAL B 1 61 ? -0.584 30.703 9.039 1 98.62 61 VAL B O 1
ATOM 2562 N N . ILE B 1 62 ? 1.481 30.734 8.18 1 98.69 62 ILE B N 1
ATOM 2563 C CA . ILE B 1 62 ? 1.607 29.297 7.98 1 98.69 62 ILE B CA 1
ATOM 2564 C C . ILE B 1 62 ? 2.498 28.703 9.07 1 98.69 62 ILE B C 1
ATOM 2566 O O . ILE B 1 62 ? 3.619 29.172 9.289 1 98.69 62 ILE B O 1
ATOM 2570 N N . VAL B 1 63 ? 1.968 27.812 9.758 1 98.5 63 VAL B N 1
ATOM 2571 C CA . VAL B 1 63 ? 2.781 27.094 10.734 1 98.5 63 VAL B CA 1
ATOM 2572 C C . VAL B 1 63 ? 2.99 25.656 10.281 1 98.5 63 VAL B C 1
ATOM 2574 O O . VAL B 1 63 ? 2.035 24.969 9.898 1 98.5 63 VAL B O 1
ATOM 2577 N N . CYS B 1 64 ? 4.168 25.172 10.227 1 97.44 64 CYS B N 1
ATOM 2578 C CA . CYS B 1 64 ? 4.566 23.828 9.812 1 97.44 64 CYS B CA 1
ATOM 2579 C C . CYS B 1 64 ? 5.672 23.297 10.711 1 97.44 64 CYS B C 1
ATOM 2581 O O . CYS B 1 64 ? 6.855 23.531 10.461 1 97.44 64 CYS B O 1
ATOM 2583 N N . VAL B 1 65 ? 5.293 22.609 11.742 1 94.56 65 VAL B N 1
ATOM 2584 C CA . VAL B 1 65 ? 6.203 21.984 12.703 1 94.56 65 VAL B CA 1
ATOM 2585 C C . VAL B 1 65 ? 5.859 20.516 12.867 1 94.56 65 VAL B C 1
ATOM 2587 O O . VAL B 1 65 ? 5.102 19.953 12.07 1 94.56 65 VAL B O 1
ATOM 2590 N N . ALA B 1 66 ? 6.445 19.797 13.781 1 86.5 66 ALA B N 1
ATOM 2591 C CA . ALA B 1 66 ? 6.375 18.344 13.867 1 86.5 66 ALA B CA 1
ATOM 2592 C C . ALA B 1 66 ? 4.953 17.875 14.18 1 86.5 66 ALA B C 1
ATOM 2594 O O . ALA B 1 66 ? 4.504 16.844 13.672 1 86.5 66 ALA B O 1
ATOM 2595 N N . ASN B 1 67 ? 4.293 18.562 15.109 1 89.81 67 ASN B N 1
ATOM 2596 C CA . ASN B 1 67 ? 2.928 18.203 15.469 1 89.81 67 ASN B CA 1
ATOM 2597 C C . ASN B 1 67 ? 2.162 19.391 16.047 1 89.81 67 ASN B C 1
ATOM 2599 O O . ASN B 1 67 ? 2.715 20.484 16.172 1 89.81 67 ASN B O 1
ATOM 2603 N N . TYR B 1 68 ? 0.931 19.188 16.406 1 93.94 68 TYR B N 1
ATOM 2604 C CA . TYR B 1 68 ? 0.034 20.234 16.859 1 93.94 68 TYR B CA 1
ATOM 2605 C C . TYR B 1 68 ? 0.445 20.75 18.234 1 93.94 68 TYR B C 1
ATOM 2607 O O . TYR B 1 68 ? 0.303 21.938 18.516 1 93.94 68 TYR B O 1
ATOM 2615 N N . GLU B 1 69 ? 0.938 19.828 19.016 1 92.38 69 GLU B N 1
ATOM 2616 C CA . GLU B 1 69 ? 1.359 20.234 20.359 1 92.38 69 GLU B CA 1
ATOM 2617 C C . GLU B 1 69 ? 2.475 21.266 20.297 1 92.38 69 GLU B C 1
ATOM 2619 O O . GLU B 1 69 ? 2.453 22.25 21.047 1 92.38 69 GLU B O 1
ATOM 2624 N N . ILE B 1 70 ? 3.385 21.016 19.453 1 93.25 70 ILE B N 1
ATOM 2625 C CA . ILE B 1 70 ? 4.492 21.953 19.281 1 93.25 70 ILE B CA 1
ATOM 2626 C C . ILE B 1 70 ? 3.969 23.266 18.703 1 93.25 70 ILE B C 1
ATOM 2628 O O . ILE B 1 70 ? 4.359 24.344 19.141 1 93.25 70 ILE B O 1
ATOM 2632 N N . SER B 1 71 ? 3.096 23.219 17.75 1 96.06 71 SER B N 1
ATOM 2633 C CA . SER B 1 71 ? 2.479 24.422 17.172 1 96.06 71 SER B CA 1
ATOM 2634 C C . SER B 1 71 ? 1.803 25.25 18.25 1 96.06 71 SER B C 1
ATOM 2636 O O . SER B 1 71 ? 1.997 26.469 18.312 1 96.06 71 SER B O 1
ATOM 2638 N N . HIS B 1 72 ? 1.043 24.609 19.094 1 95.56 72 HIS B N 1
ATOM 2639 C CA . HIS B 1 72 ? 0.333 25.312 20.156 1 95.56 72 HIS B CA 1
ATOM 2640 C C . HIS B 1 72 ? 1.306 25.906 21.172 1 95.56 72 HIS B C 1
ATOM 2642 O O . HIS B 1 72 ? 1.078 27 21.688 1 95.56 72 HIS B O 1
ATOM 2648 N N . SER B 1 73 ? 2.33 25.109 21.469 1 96 73 SER B N 1
ATOM 2649 C CA . SER B 1 73 ? 3.328 25.609 22.406 1 96 73 SER B CA 1
ATOM 2650 C C . SER B 1 73 ? 4.008 26.859 21.875 1 96 73 SER B C 1
ATOM 2652 O O . SER B 1 73 ? 4.312 27.781 22.641 1 96 73 SER B O 1
ATOM 2654 N N . LEU B 1 74 ? 4.238 26.906 20.656 1 96.19 74 LEU B N 1
ATOM 2655 C CA . LEU B 1 74 ? 4.914 28.047 20.031 1 96.19 74 LEU B CA 1
ATOM 2656 C C . LEU B 1 74 ? 3.979 29.234 19.922 1 96.19 74 LEU B C 1
ATOM 2658 O O . LEU B 1 74 ? 4.348 30.359 20.312 1 96.19 74 LEU B O 1
ATOM 2662 N N . LEU B 1 75 ? 2.762 29.078 19.469 1 97.44 75 LEU B N 1
ATOM 2663 C CA . LEU B 1 75 ? 1.833 30.156 19.156 1 97.44 75 LEU B CA 1
ATOM 2664 C C . LEU B 1 75 ? 0.978 30.5 20.375 1 97.44 75 LEU B C 1
ATOM 2666 O O . LEU B 1 75 ? 0.303 31.531 20.406 1 97.44 75 LEU B O 1
ATOM 2670 N N . GLY B 1 76 ? 1.081 29.672 21.359 1 95.88 76 GLY B N 1
ATOM 2671 C CA . GLY B 1 76 ? 0.212 29.812 22.531 1 95.88 76 GLY B CA 1
ATOM 2672 C C . GLY B 1 76 ? 0.724 30.797 23.547 1 95.88 76 GLY B C 1
ATOM 2673 O O . GLY B 1 76 ? 0.046 31.094 24.531 1 95.88 76 GLY B O 1
ATOM 2674 N N . THR B 1 77 ? 1.943 31.312 23.375 1 94.88 77 THR B N 1
ATOM 2675 C CA . THR B 1 77 ? 2.375 32.406 24.266 1 94.88 77 THR B CA 1
ATOM 2676 C C . THR B 1 77 ? 1.431 33.594 24.172 1 94.88 77 THR B C 1
ATOM 2678 O O . THR B 1 77 ? 0.837 33.844 23.109 1 94.88 77 THR B O 1
ATOM 2681 N N . ALA B 1 78 ? 1.346 34.344 25.25 1 95.31 78 ALA B N 1
ATOM 2682 C CA . ALA B 1 78 ? 0.396 35.438 25.297 1 95.31 78 ALA B CA 1
ATOM 2683 C C . ALA B 1 78 ? 0.616 36.406 24.125 1 95.31 78 ALA B C 1
ATOM 2685 O O . ALA B 1 78 ? -0.34 36.812 23.469 1 95.31 78 ALA B O 1
ATOM 2686 N N . GLU B 1 79 ? 1.813 36.688 23.859 1 96.25 79 GLU B N 1
ATOM 2687 C CA . GLU B 1 79 ? 2.129 37.688 22.828 1 96.25 79 GLU B CA 1
ATOM 2688 C C . GLU B 1 79 ? 1.84 37.125 21.438 1 96.25 79 GLU B C 1
ATOM 2690 O O . GLU B 1 79 ? 1.254 37.812 20.594 1 96.25 79 GLU B O 1
ATOM 2695 N N . ALA B 1 80 ? 2.25 35.938 21.188 1 97.12 80 ALA B N 1
ATOM 2696 C CA . ALA B 1 80 ? 2.033 35.344 19.875 1 97.12 80 ALA B CA 1
ATOM 2697 C C . ALA B 1 80 ? 0.545 35.125 19.609 1 97.12 80 ALA B C 1
ATOM 2699 O O . ALA B 1 80 ? 0.061 35.375 18.5 1 97.12 80 ALA B O 1
ATOM 2700 N N . ALA B 1 81 ? -0.111 34.625 20.609 1 97.44 81 ALA B N 1
ATOM 2701 C CA . ALA B 1 81 ? -1.546 34.375 20.5 1 97.44 81 ALA B CA 1
ATOM 2702 C C . ALA B 1 81 ? -2.307 35.656 20.203 1 97.44 81 ALA B C 1
ATOM 2704 O O . ALA B 1 81 ? -3.164 35.688 19.312 1 97.44 81 ALA B O 1
ATOM 2705 N N . ALA B 1 82 ? -1.968 36.688 20.906 1 97.06 82 ALA B N 1
ATOM 2706 C CA . ALA B 1 82 ? -2.623 37.969 20.703 1 97.06 82 ALA B CA 1
ATOM 2707 C C . ALA B 1 82 ? -2.359 38.5 19.297 1 97.06 82 ALA B C 1
ATOM 2709 O O . ALA B 1 82 ? -3.221 39.156 18.703 1 97.06 82 ALA B O 1
ATOM 2710 N N . ALA B 1 83 ? -1.242 38.25 18.781 1 97.94 83 ALA B N 1
ATOM 2711 C CA . ALA B 1 83 ? -0.834 38.75 17.469 1 97.94 83 ALA B CA 1
ATOM 2712 C C . ALA B 1 83 ? -1.647 38.094 16.359 1 97.94 83 ALA B C 1
ATOM 2714 O O . ALA B 1 83 ? -1.677 38.562 15.227 1 97.94 83 ALA B O 1
ATOM 2715 N N . LEU B 1 84 ? -2.332 37 16.641 1 98.19 84 LEU B N 1
ATOM 2716 C CA . LEU B 1 84 ? -3.078 36.25 15.633 1 98.19 84 LEU B CA 1
ATOM 2717 C C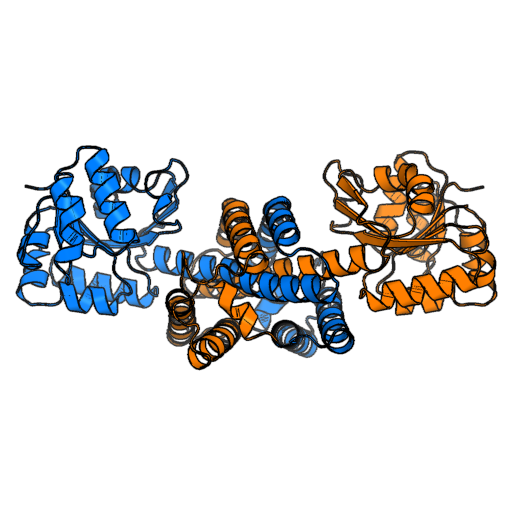 . LEU B 1 84 ? -4.391 36.938 15.289 1 98.19 84 LEU B C 1
ATOM 2719 O O . LEU B 1 84 ? -5.02 36.625 14.281 1 98.19 84 LEU B O 1
ATOM 2723 N N . ALA B 1 85 ? -4.816 37.875 16.141 1 98.19 85 ALA B N 1
ATOM 2724 C CA . ALA B 1 85 ? -6.105 38.531 15.945 1 98.19 85 ALA B CA 1
ATOM 2725 C C . ALA B 1 85 ? -6.191 39.156 14.562 1 98.19 85 ALA B C 1
ATOM 2727 O O . ALA B 1 85 ? -5.305 39.906 14.164 1 98.19 85 ALA B O 1
ATOM 2728 N N . GLY B 1 86 ? -7.285 38.781 13.891 1 97.81 86 GLY B N 1
ATOM 2729 C CA . GLY B 1 86 ? -7.543 39.375 12.594 1 97.81 86 GLY B CA 1
ATOM 2730 C C . GLY B 1 86 ? -6.785 38.688 11.461 1 97.81 86 GLY B C 1
ATOM 2731 O O . GLY B 1 86 ? -6.855 39.125 10.312 1 97.81 86 GLY B O 1
ATOM 2732 N N . ARG B 1 87 ? -6.074 37.625 11.734 1 98.12 87 ARG B N 1
ATOM 2733 C CA . ARG B 1 87 ? -5.25 36.969 10.742 1 98.12 87 ARG B CA 1
ATOM 2734 C C . ARG B 1 87 ? -5.801 35.562 10.422 1 98.12 87 ARG B C 1
ATOM 2736 O O . ARG B 1 87 ? -6.727 35.094 11.086 1 98.12 87 ARG B O 1
ATOM 2743 N N . VAL B 1 88 ? -5.324 35 9.352 1 98.56 88 VAL B N 1
ATOM 2744 C CA . VAL B 1 88 ? -5.613 33.594 9.023 1 98.56 88 VAL B CA 1
ATOM 2745 C C . VAL B 1 88 ? -4.434 32.719 9.43 1 98.56 88 VAL B C 1
ATOM 2747 O O . VAL B 1 88 ? -3.307 32.938 8.984 1 98.56 88 VAL B O 1
ATOM 2750 N N . LEU B 1 89 ? -4.68 31.859 10.336 1 98.62 89 LEU B N 1
ATOM 2751 C CA . LEU B 1 89 ? -3.688 30.844 10.695 1 98.62 89 LEU B CA 1
ATOM 2752 C C . LEU B 1 89 ? -3.879 29.578 9.867 1 98.62 89 LEU B C 1
ATOM 2754 O O . LEU B 1 89 ? -4.93 28.938 9.945 1 98.62 89 LEU B O 1
ATOM 2758 N N . VAL B 1 90 ? -2.9 29.234 9.062 1 98.56 90 VAL B N 1
ATOM 2759 C CA . VAL B 1 90 ? -2.891 28 8.281 1 98.56 90 VAL B CA 1
ATOM 2760 C C . VAL B 1 90 ? -1.991 26.969 8.961 1 98.56 90 VAL B C 1
ATOM 2762 O O . VAL B 1 90 ? -0.765 27.094 8.938 1 98.56 90 VAL B O 1
ATOM 2765 N N . GLN B 1 91 ? -2.609 25.984 9.5 1 98.31 91 GLN B N 1
ATOM 2766 C CA . GLN B 1 91 ? -1.909 24.906 10.188 1 98.31 91 GLN B CA 1
ATOM 2767 C C . GLN B 1 91 ? -1.56 23.766 9.227 1 98.31 91 GLN B C 1
ATOM 2769 O O . GLN B 1 91 ? -2.449 23.094 8.703 1 98.31 91 GLN B O 1
ATOM 2774 N N . LEU B 1 92 ? -0.279 23.531 9.016 1 97.38 92 LEU B N 1
ATOM 2775 C CA . LEU B 1 92 ? 0.137 22.484 8.078 1 97.38 92 LEU B CA 1
ATOM 2776 C C . LEU B 1 92 ? 0.944 21.406 8.781 1 97.38 92 LEU B C 1
ATOM 2778 O O . LEU B 1 92 ? 1.583 20.578 8.133 1 97.38 92 LEU B O 1
ATOM 2782 N N . SER B 1 93 ? 0.955 21.453 10.125 1 94.75 93 SER B N 1
ATOM 2783 C CA . SER B 1 93 ? 1.535 20.359 10.891 1 94.75 93 SER B CA 1
ATOM 2784 C C . SER B 1 93 ? 0.634 19.125 10.867 1 94.75 93 SER B C 1
ATOM 2786 O O . SER B 1 93 ? -0.556 19.234 10.562 1 94.75 93 SER B O 1
ATOM 2788 N N . THR B 1 94 ? 1.212 18.016 11.172 1 92 94 THR B N 1
ATOM 2789 C CA . THR B 1 94 ? 0.467 16.766 11.125 1 92 94 THR B CA 1
ATOM 2790 C C . THR B 1 94 ? -0.211 16.484 12.461 1 92 94 THR B C 1
ATOM 2792 O O . THR B 1 94 ? 0.385 16.703 13.523 1 92 94 THR B O 1
ATOM 2795 N N . GLY B 1 95 ? -1.484 16.141 12.422 1 95 95 GLY B N 1
ATOM 2796 C CA . GLY B 1 95 ? -2.242 15.812 13.617 1 95 95 GLY B CA 1
ATOM 2797 C C . GLY B 1 95 ? -3.557 15.117 13.32 1 95 95 GLY B C 1
ATOM 2798 O O . GLY B 1 95 ? -3.785 14.664 12.195 1 95 95 GLY B O 1
ATOM 2799 N N . THR B 1 96 ? -4.402 14.969 14.375 1 97.62 96 THR B N 1
ATOM 2800 C CA . THR B 1 96 ? -5.691 14.297 14.242 1 97.62 96 THR B CA 1
ATOM 2801 C C . THR B 1 96 ? -6.801 15.305 13.945 1 97.62 96 THR B C 1
ATOM 2803 O O . THR B 1 96 ? -6.617 16.516 14.148 1 97.62 96 THR B O 1
ATOM 2806 N N . PRO B 1 97 ? -7.918 14.789 13.484 1 97.75 97 PRO B N 1
ATOM 2807 C CA . PRO B 1 97 ? -9.078 15.672 13.32 1 97.75 97 PRO B CA 1
ATOM 2808 C C . PRO B 1 97 ? -9.453 16.391 14.617 1 97.75 97 PRO B C 1
ATOM 2810 O O . PRO B 1 97 ? -9.844 17.562 14.578 1 97.75 97 PRO B O 1
ATOM 2813 N N . GLN B 1 98 ? -9.32 15.719 15.68 1 97.75 98 GLN B N 1
ATOM 2814 C CA . GLN B 1 98 ? -9.625 16.359 16.953 1 97.75 98 GLN B CA 1
ATOM 2815 C C . GLN B 1 98 ? -8.625 17.469 17.266 1 97.75 98 GLN B C 1
ATOM 2817 O O . GLN B 1 98 ? -9 18.5 17.828 1 97.75 98 GLN B O 1
ATOM 2822 N N . ASP B 1 99 ? -7.344 17.219 16.953 1 97.56 99 ASP B N 1
ATOM 2823 C CA . ASP B 1 99 ? -6.363 18.297 17.078 1 97.56 99 ASP B CA 1
ATOM 2824 C C . ASP B 1 99 ? -6.781 19.531 16.281 1 97.56 99 ASP B C 1
ATOM 2826 O O . ASP B 1 99 ? -6.66 20.656 16.766 1 97.56 99 ASP B O 1
ATOM 2830 N N . ALA B 1 100 ? -7.215 19.281 15.086 1 97.69 100 ALA B N 1
ATOM 2831 C CA . ALA B 1 100 ? -7.656 20.359 14.203 1 97.69 100 ALA B CA 1
ATOM 2832 C C . ALA B 1 100 ? -8.828 21.125 14.812 1 97.69 100 ALA B C 1
ATOM 2834 O O . ALA B 1 100 ? -8.844 22.359 14.812 1 97.69 100 ALA B O 1
ATOM 2835 N N . ARG B 1 101 ? -9.789 20.406 15.297 1 97.81 101 ARG B N 1
ATOM 2836 C CA . ARG B 1 101 ? -10.961 21.031 15.914 1 97.81 101 ARG B CA 1
ATOM 2837 C C . ARG B 1 101 ? -10.57 21.844 17.141 1 97.81 101 ARG B C 1
ATOM 2839 O O . ARG B 1 101 ? -11.055 22.953 17.328 1 97.81 101 ARG B O 1
ATOM 2846 N N . ASN B 1 102 ? -9.734 21.281 17.984 1 97.69 102 ASN B N 1
ATOM 2847 C CA . ASN B 1 102 ? -9.234 22 19.156 1 97.69 102 ASN B CA 1
ATOM 2848 C C . ASN B 1 102 ? -8.516 23.281 18.734 1 97.69 102 ASN B C 1
ATOM 2850 O O . ASN B 1 102 ? -8.68 24.328 19.375 1 97.69 102 ASN B O 1
ATOM 2854 N N . SER B 1 103 ? -7.742 23.188 17.719 1 97.88 103 SER B N 1
ATOM 2855 C CA . SER B 1 103 ? -6.965 24.328 17.25 1 97.88 103 SER B CA 1
ATOM 2856 C C . SER B 1 103 ? -7.875 25.422 16.672 1 97.88 103 SER B C 1
ATOM 2858 O O . SER B 1 103 ? -7.605 26.609 16.828 1 97.88 103 SER B O 1
ATOM 2860 N N . GLU B 1 104 ? -8.844 24.984 15.922 1 97.88 104 GLU B N 1
ATOM 2861 C CA . GLU B 1 104 ? -9.797 25.953 15.398 1 97.88 104 GLU B CA 1
ATOM 2862 C C . GLU B 1 104 ? -10.461 26.75 16.516 1 97.88 104 GLU B C 1
ATOM 2864 O O . GLU B 1 104 ? -10.547 27.984 16.453 1 97.88 104 GLU B O 1
ATOM 2869 N N . THR B 1 105 ? -10.977 26.016 17.516 1 97.88 105 THR B N 1
ATOM 2870 C CA . THR B 1 105 ? -11.609 26.641 18.656 1 97.88 105 THR B CA 1
ATOM 2871 C C . THR B 1 105 ? -10.656 27.625 19.328 1 97.88 105 THR B C 1
ATOM 2873 O O . THR B 1 105 ? -11.031 28.766 19.594 1 97.88 105 THR B O 1
ATOM 2876 N N . TRP B 1 106 ? -9.469 27.172 19.547 1 97.81 106 TRP B N 1
ATOM 2877 C CA . TRP B 1 106 ? -8.453 28 20.188 1 97.81 106 TRP B CA 1
ATOM 2878 C C . TRP B 1 106 ? -8.172 29.25 19.359 1 97.81 106 TRP B C 1
ATOM 2880 O O . TRP B 1 106 ? -8.125 30.359 19.891 1 97.81 106 TRP B O 1
ATOM 2890 N N . ALA B 1 107 ? -7.953 29.109 18.062 1 97.75 107 ALA B N 1
ATOM 2891 C CA . ALA B 1 107 ? -7.645 30.234 17.172 1 97.75 107 ALA B CA 1
ATOM 2892 C C . ALA B 1 107 ? -8.781 31.25 17.172 1 97.75 107 ALA B C 1
ATOM 2894 O O . ALA B 1 107 ? -8.531 32.469 17.219 1 97.75 107 ALA B O 1
ATOM 2895 N N . ARG B 1 108 ? -9.969 30.734 17.109 1 96.94 108 ARG B N 1
ATOM 2896 C CA . ARG B 1 108 ? -11.141 31.594 17.125 1 96.94 108 ARG B CA 1
ATOM 2897 C C . ARG B 1 108 ? -11.188 32.438 18.406 1 96.94 108 ARG B C 1
ATOM 2899 O O . ARG B 1 108 ? -11.547 33.594 18.391 1 96.94 108 ARG B O 1
ATOM 2906 N N . GLU B 1 109 ? -10.844 31.797 19.469 1 97.56 109 GLU B N 1
ATOM 2907 C CA . GLU B 1 109 ? -10.812 32.5 20.766 1 97.56 109 GLU B CA 1
ATOM 2908 C C . GLU B 1 109 ? -9.797 33.625 20.75 1 97.56 109 GLU B C 1
ATOM 2910 O O . GLU B 1 109 ? -9.945 34.625 21.469 1 97.56 109 GLU B O 1
ATOM 2915 N N . GLN B 1 110 ? -8.773 33.5 19.922 1 97.44 110 GLN B N 1
ATOM 2916 C CA . GLN B 1 110 ? -7.754 34.562 19.797 1 97.44 110 GLN B CA 1
ATOM 2917 C C . GLN B 1 110 ? -8.141 35.562 18.734 1 97.44 110 GLN B C 1
ATOM 2919 O O . GLN B 1 110 ? -7.398 36.531 18.469 1 97.44 110 GLN B O 1
ATOM 2924 N N . GLY B 1 111 ? -9.297 35.344 18.047 1 97.75 111 GLY B N 1
ATOM 2925 C CA . GLY B 1 111 ? -9.75 36.281 17.031 1 97.75 111 GLY B CA 1
ATOM 2926 C C . GLY B 1 111 ? -9.172 36 15.656 1 97.75 111 GLY B C 1
ATOM 2927 O O . GLY B 1 111 ? -9.172 36.844 14.781 1 97.75 111 GLY B O 1
ATOM 2928 N N . ALA B 1 112 ? -8.656 34.875 15.469 1 98.12 112 ALA B N 1
ATOM 2929 C CA . ALA B 1 112 ? -8.078 34.469 14.188 1 98.12 112 ALA B CA 1
ATOM 2930 C C . ALA B 1 112 ? -9.016 33.562 13.43 1 98.12 112 ALA B C 1
ATOM 2932 O O . ALA B 1 112 ? -9.82 32.844 14.031 1 98.12 112 ALA B O 1
ATOM 2933 N N . GLU B 1 113 ? -8.961 33.562 12.133 1 98 113 GLU B N 1
ATOM 2934 C CA . GLU B 1 113 ? -9.516 32.5 11.32 1 98 113 GLU B CA 1
ATOM 2935 C C . GLU B 1 113 ? -8.539 31.328 11.195 1 98 113 GLU B C 1
ATOM 2937 O O . GLU B 1 113 ? -7.324 31.531 11.312 1 98 113 GLU B O 1
ATOM 2942 N N . TYR B 1 114 ? -9.094 30.172 10.992 1 98.38 114 TYR B N 1
ATOM 2943 C CA . TYR B 1 114 ? -8.25 28.984 11.055 1 98.38 114 TYR B CA 1
ATOM 2944 C C . TYR B 1 114 ? -8.5 28.078 9.852 1 98.38 114 TYR B C 1
ATOM 2946 O O . TYR B 1 114 ? -9.648 27.812 9.492 1 98.38 114 TYR B O 1
ATOM 2954 N N . LEU B 1 115 ? -7.449 27.703 9.211 1 98.56 115 LEU B N 1
ATOM 2955 C CA . LEU B 1 115 ? -7.434 26.656 8.211 1 98.56 115 LEU B CA 1
ATOM 2956 C C . LEU B 1 115 ? -6.531 25.5 8.641 1 98.56 115 LEU B C 1
ATOM 2958 O O . LEU B 1 115 ? -5.449 25.719 9.188 1 98.56 115 LEU B O 1
ATOM 2962 N N . ASP B 1 116 ? -7.039 24.344 8.477 1 98.25 116 ASP B N 1
ATOM 2963 C CA . ASP B 1 116 ? -6.262 23.141 8.719 1 98.25 116 ASP B CA 1
ATOM 2964 C C . ASP B 1 116 ? -5.848 22.469 7.402 1 98.25 116 ASP B C 1
ATOM 2966 O O . ASP B 1 116 ? -6.645 22.406 6.465 1 98.25 116 ASP B O 1
ATOM 2970 N N . GLY B 1 117 ? -4.594 22.062 7.391 1 97.5 117 GLY B N 1
ATOM 2971 C CA . GLY B 1 117 ? -4.137 21.469 6.145 1 97.5 117 GLY B CA 1
ATOM 2972 C C . GLY B 1 117 ? -3.229 20.281 6.355 1 97.5 117 GLY B C 1
ATOM 2973 O O . GLY B 1 117 ? -2.82 19.984 7.484 1 97.5 117 GLY B O 1
ATOM 2974 N N . ALA B 1 118 ? -3.021 19.562 5.316 1 95.81 118 ALA B N 1
ATOM 2975 C CA . ALA B 1 118 ? -2.123 18.406 5.27 1 95.81 118 ALA B CA 1
ATOM 2976 C C . ALA B 1 118 ? -1.328 18.391 3.965 1 95.81 118 ALA B C 1
ATOM 2978 O O . ALA B 1 118 ? -1.9 18.516 2.879 1 95.81 118 ALA B O 1
ATOM 2979 N N . ILE B 1 119 ? -0.046 18.266 4.148 1 93.38 119 ILE B N 1
ATOM 2980 C CA . ILE B 1 119 ? 0.843 18.219 2.996 1 93.38 119 ILE B CA 1
ATOM 2981 C C . ILE B 1 119 ? 1.083 16.766 2.598 1 93.38 119 ILE B C 1
ATOM 2983 O O . ILE B 1 119 ? 1.595 15.969 3.393 1 93.38 119 ILE B O 1
ATOM 2987 N N . MET B 1 120 ? 0.708 16.406 1.396 1 86.94 120 MET B N 1
ATOM 2988 C CA . MET B 1 120 ? 0.908 15.062 0.873 1 86.94 120 MET B CA 1
ATOM 2989 C C . MET B 1 120 ? 2.029 15.039 -0.161 1 86.94 120 MET B C 1
ATOM 2991 O O . MET B 1 120 ? 1.838 14.555 -1.278 1 86.94 120 MET B O 1
ATOM 2995 N N . ALA B 1 121 ? 3.154 15.539 0.217 1 83.31 121 ALA B N 1
ATOM 2996 C CA . ALA B 1 121 ? 4.312 15.664 -0.662 1 83.31 121 ALA B CA 1
ATOM 2997 C C . ALA B 1 121 ? 5.605 15.766 0.145 1 83.31 121 ALA B C 1
ATOM 2999 O O . ALA B 1 121 ? 5.574 16.062 1.343 1 83.31 121 ALA B O 1
ATOM 3000 N N . THR B 1 122 ? 6.676 15.453 -0.505 1 79.69 122 THR B N 1
ATOM 3001 C CA . THR B 1 122 ? 7.988 15.688 0.088 1 79.69 122 THR B CA 1
ATOM 3002 C C . THR B 1 122 ? 8.406 17.141 -0.087 1 79.69 122 THR B C 1
ATOM 3004 O O . THR B 1 122 ? 7.824 17.875 -0.894 1 79.69 122 THR B O 1
ATOM 3007 N N . PRO B 1 123 ? 9.438 17.531 0.667 1 88.25 123 PRO B N 1
ATOM 3008 C CA . PRO B 1 123 ? 9.891 18.922 0.529 1 88.25 123 PRO B CA 1
ATOM 3009 C C . PRO B 1 123 ? 10.32 19.266 -0.897 1 88.25 123 PRO B C 1
ATOM 3011 O O . PRO B 1 123 ? 10.023 20.344 -1.39 1 88.25 123 PRO B O 1
ATOM 3014 N N . ALA B 1 124 ? 10.875 18.312 -1.606 1 83.5 124 ALA B N 1
ATOM 3015 C CA . ALA B 1 124 ? 11.367 18.547 -2.961 1 83.5 124 ALA B CA 1
ATOM 3016 C C . ALA B 1 124 ? 10.211 18.75 -3.936 1 83.5 124 ALA B C 1
ATOM 3018 O O . ALA B 1 124 ? 10.398 19.328 -5.012 1 83.5 124 ALA B O 1
ATOM 3019 N N . GLN B 1 125 ? 9.016 18.328 -3.553 1 86.44 125 GLN B N 1
ATOM 3020 C CA . GLN B 1 125 ? 7.875 18.375 -4.457 1 86.44 125 GLN B CA 1
ATOM 3021 C C . GLN B 1 125 ? 7.074 19.656 -4.277 1 86.44 125 GLN B C 1
ATOM 3023 O O . GLN B 1 125 ? 6.203 19.969 -5.094 1 86.44 125 GLN B O 1
ATOM 3028 N N . ILE B 1 126 ? 7.367 20.422 -3.277 1 94.44 126 ILE B N 1
ATOM 3029 C CA . ILE B 1 126 ? 6.582 21.609 -2.982 1 94.44 126 ILE B CA 1
ATOM 3030 C C . ILE B 1 126 ? 6.68 22.594 -4.148 1 94.44 126 ILE B C 1
ATOM 3032 O O . ILE B 1 126 ? 7.777 22.875 -4.645 1 94.44 126 ILE B O 1
ATOM 3036 N N . GLY B 1 127 ? 5.527 23.047 -4.637 1 94.38 127 GLY B N 1
ATOM 3037 C CA . GLY B 1 127 ? 5.477 24.016 -5.723 1 94.38 127 GLY B CA 1
ATOM 3038 C C . GLY B 1 127 ? 5.363 23.375 -7.09 1 94.38 127 GLY B C 1
ATOM 3039 O O . GLY B 1 127 ? 5.199 24.062 -8.094 1 94.38 127 GLY B O 1
ATOM 3040 N N . MET B 1 128 ? 5.383 22.109 -7.152 1 90.56 128 MET B N 1
ATOM 3041 C CA . MET B 1 128 ? 5.262 21.406 -8.43 1 90.56 128 MET B CA 1
ATOM 3042 C C . MET B 1 128 ? 3.801 21.312 -8.859 1 90.56 128 MET B C 1
ATOM 3044 O O . MET B 1 128 ? 2.895 21.438 -8.031 1 90.56 128 MET B O 1
ATOM 3048 N N . PRO B 1 129 ? 3.502 21.125 -10.172 1 89.69 129 PRO B N 1
ATOM 3049 C CA . PRO B 1 129 ? 2.139 21.172 -10.703 1 89.69 129 PRO B CA 1
ATOM 3050 C C . PRO B 1 129 ? 1.234 20.094 -10.094 1 89.69 129 PRO B C 1
ATOM 3052 O O . PRO B 1 129 ? 0.022 20.297 -9.984 1 89.69 129 PRO B O 1
ATOM 3055 N N . ASP B 1 130 ? 1.743 19 -9.609 1 84.69 130 ASP B N 1
ATOM 3056 C CA . ASP B 1 130 ? 0.883 17.922 -9.133 1 84.69 130 ASP B CA 1
ATOM 3057 C C . ASP B 1 130 ? 1.041 17.703 -7.629 1 84.69 130 ASP B C 1
ATOM 3059 O O . ASP B 1 130 ? 0.555 16.719 -7.078 1 84.69 130 ASP B O 1
ATOM 3063 N N . THR B 1 131 ? 1.596 18.734 -6.949 1 87.62 131 THR B N 1
ATOM 3064 C CA . THR B 1 131 ? 1.803 18.609 -5.508 1 87.62 131 THR B CA 1
ATOM 3065 C C . THR B 1 131 ? 0.475 18.719 -4.762 1 87.62 131 THR B C 1
ATOM 3067 O O . THR B 1 131 ? -0.2 19.734 -4.816 1 87.62 131 THR B O 1
ATOM 3070 N N . PRO B 1 132 ? 0.104 17.703 -4.016 1 89.81 132 PRO B N 1
ATOM 3071 C CA . PRO B 1 132 ? -1.184 17.734 -3.32 1 89.81 132 PRO B CA 1
ATOM 3072 C C . PRO B 1 132 ? -1.079 18.328 -1.918 1 89.81 132 PRO B C 1
ATOM 3074 O O . PRO B 1 132 ? -0.221 17.922 -1.132 1 89.81 132 PRO B O 1
ATOM 3077 N N . ILE B 1 133 ? -1.907 19.312 -1.571 1 94.88 133 ILE B N 1
ATOM 3078 C CA . ILE B 1 133 ? -2.143 19.812 -0.221 1 94.88 133 ILE B CA 1
ATOM 3079 C C . ILE B 1 133 ? -3.645 19.891 0.046 1 94.88 133 ILE B C 1
ATOM 3081 O O . ILE B 1 133 ? -4.402 20.406 -0.772 1 94.88 133 ILE B O 1
ATOM 3085 N N . PHE B 1 134 ? -4.059 19.281 1.137 1 96.38 134 PHE B N 1
ATOM 3086 C CA . PHE B 1 134 ? -5.441 19.359 1.595 1 96.38 134 PHE B CA 1
ATOM 3087 C C . PHE B 1 134 ? -5.633 20.562 2.523 1 96.38 134 PHE B C 1
ATOM 3089 O O . PHE B 1 134 ? -4.785 20.828 3.375 1 96.38 134 PHE B O 1
ATOM 3096 N N . ILE B 1 135 ? -6.723 21.281 2.32 1 98 135 ILE B N 1
ATOM 3097 C CA . ILE B 1 135 ? -7.07 22.375 3.217 1 98 135 ILE B CA 1
ATOM 3098 C C . ILE B 1 135 ? -8.539 22.281 3.605 1 98 135 ILE B C 1
ATOM 3100 O O . ILE B 1 135 ? -9.398 21.984 2.764 1 98 135 ILE B O 1
ATOM 3104 N N . SER B 1 136 ? -8.82 22.438 4.848 1 98.25 136 SER B N 1
ATOM 3105 C CA . SER B 1 136 ? -10.195 22.516 5.336 1 98.25 136 SER B CA 1
ATOM 3106 C C . SER B 1 136 ? -10.375 23.672 6.312 1 98.25 136 SER B C 1
ATOM 3108 O O . SER B 1 136 ? -9.406 24.109 6.949 1 98.25 136 SER B O 1
ATOM 3110 N N . GLY B 1 137 ? -11.594 24.188 6.426 1 97.75 137 GLY B N 1
ATOM 3111 C CA . GLY B 1 137 ? -11.953 25.344 7.234 1 97.75 137 GLY B CA 1
ATOM 3112 C C . GLY B 1 137 ? -12.914 26.281 6.531 1 97.75 137 GLY B C 1
ATOM 3113 O O . GLY B 1 137 ? -13.414 25.969 5.441 1 97.75 137 GLY B O 1
ATOM 3114 N N . VAL B 1 138 ? -13.164 27.375 7.145 1 96.25 138 VAL B N 1
ATOM 3115 C CA . VAL B 1 138 ? -14.141 28.328 6.625 1 96.25 138 VAL B CA 1
ATOM 3116 C C . VAL B 1 138 ? -13.734 28.781 5.223 1 96.25 138 VAL B C 1
ATOM 3118 O O . VAL B 1 138 ? -12.57 29.094 4.984 1 96.25 138 VAL B O 1
ATOM 3121 N N . GLU B 1 139 ? -14.68 28.766 4.344 1 97.12 139 GLU B N 1
ATOM 3122 C CA . GLU B 1 139 ? -14.43 29.031 2.932 1 97.12 139 GLU B CA 1
ATOM 3123 C C . GLU B 1 139 ? -13.82 30.406 2.729 1 97.12 139 GLU B C 1
ATOM 3125 O O . GLU B 1 139 ? -12.938 30.578 1.884 1 97.12 139 GLU B O 1
ATOM 3130 N N . ALA B 1 140 ? -14.32 31.344 3.473 1 97.19 140 ALA B N 1
ATOM 3131 C CA . ALA B 1 140 ? -13.82 32.719 3.316 1 97.19 140 ALA B CA 1
ATOM 3132 C C . ALA B 1 140 ? -12.32 32.781 3.59 1 97.19 140 ALA B C 1
ATOM 3134 O O . ALA B 1 140 ? -11.586 33.469 2.875 1 97.19 140 ALA B O 1
ATOM 3135 N N . ALA B 1 141 ? -11.883 32.188 4.629 1 97.88 141 ALA B N 1
ATOM 3136 C CA . ALA B 1 141 ? -10.453 32.125 4.949 1 97.88 141 ALA B CA 1
ATOM 3137 C C . ALA B 1 141 ? -9.672 31.406 3.859 1 97.88 141 ALA B C 1
ATOM 3139 O O . ALA B 1 141 ? -8.555 31.812 3.516 1 97.88 141 ALA B O 1
ATOM 3140 N N . PHE B 1 142 ? -10.258 30.328 3.338 1 98.31 142 PHE B N 1
ATOM 3141 C CA . PHE B 1 142 ? -9.625 29.594 2.258 1 98.31 142 PHE B CA 1
ATOM 3142 C C . PHE B 1 142 ? -9.438 30.469 1.03 1 98.31 142 PHE B C 1
ATOM 3144 O O . PHE B 1 142 ? -8.344 30.531 0.465 1 98.31 142 PHE B O 1
ATOM 3151 N N . ARG B 1 143 ? -10.461 31.141 0.653 1 97.94 143 ARG B N 1
ATOM 3152 C CA . ARG B 1 143 ? -10.406 31.984 -0.531 1 97.94 143 ARG B CA 1
ATOM 3153 C C . ARG B 1 143 ? -9.352 33.094 -0.366 1 97.94 143 ARG B C 1
ATOM 3155 O O . ARG B 1 143 ? -8.641 33.406 -1.315 1 97.94 143 ARG B O 1
ATOM 3162 N N . ARG B 1 144 ? -9.258 33.625 0.809 1 97.25 144 ARG B N 1
ATOM 3163 C CA . ARG B 1 144 ? -8.266 34.656 1.096 1 97.25 144 ARG B CA 1
ATOM 3164 C C . ARG B 1 144 ? -6.852 34.094 0.996 1 97.25 144 ARG B C 1
ATOM 3166 O O . ARG B 1 144 ? -5.922 34.812 0.632 1 97.25 144 ARG B O 1
ATOM 3173 N N . SER B 1 145 ? -6.664 32.875 1.312 1 98.25 145 SER B N 1
ATOM 3174 C CA . SER B 1 145 ? -5.344 32.25 1.381 1 98.25 145 SER B CA 1
ATOM 3175 C C . SER B 1 145 ? -4.996 31.547 0.08 1 98.25 145 SER B C 1
ATOM 3177 O O . SER B 1 145 ? -3.836 31.203 -0.156 1 98.25 145 SER B O 1
ATOM 3179 N N . GLU B 1 146 ? -5.941 31.266 -0.78 1 97.75 146 GLU B N 1
ATOM 3180 C CA . GLU B 1 146 ? -5.836 30.422 -1.966 1 97.75 146 GLU B CA 1
ATOM 3181 C C . GLU B 1 146 ? -4.711 30.891 -2.883 1 97.75 146 GLU B C 1
ATOM 3183 O O . GLU B 1 146 ? -3.955 30.078 -3.414 1 97.75 146 GLU B O 1
ATOM 3188 N N . PRO B 1 147 ? -4.555 32.219 -3.088 1 97.19 147 PRO B N 1
ATOM 3189 C CA . PRO B 1 147 ? -3.484 32.688 -3.98 1 97.19 147 PRO B CA 1
ATOM 3190 C C . PRO B 1 147 ? -2.1 32.25 -3.498 1 97.19 147 PRO B C 1
ATOM 3192 O O . PRO B 1 147 ? -1.214 31.969 -4.312 1 97.19 147 PRO B O 1
ATOM 3195 N N . ILE B 1 148 ? -1.9 32.188 -2.197 1 97.56 148 ILE B N 1
ATOM 3196 C CA . ILE B 1 148 ? -0.624 31.781 -1.621 1 97.56 148 ILE B CA 1
ATOM 3197 C C . ILE B 1 148 ? -0.517 30.25 -1.638 1 97.56 148 ILE B C 1
ATOM 3199 O O . ILE B 1 148 ? 0.519 29.703 -2.018 1 97.56 148 ILE B O 1
ATOM 3203 N N . LEU B 1 149 ? -1.59 29.562 -1.296 1 98.12 149 LEU B N 1
ATOM 3204 C CA . LEU B 1 149 ? -1.587 28.109 -1.17 1 98.12 149 LEU B CA 1
ATOM 3205 C C . LEU B 1 149 ? -1.408 27.453 -2.531 1 98.12 149 LEU B C 1
ATOM 3207 O O . LEU B 1 149 ? -0.791 26.391 -2.633 1 98.12 149 LEU B O 1
ATOM 3211 N N . THR B 1 150 ? -1.872 28.047 -3.629 1 97.31 150 THR B N 1
ATOM 3212 C CA . THR B 1 150 ? -1.771 27.5 -4.973 1 97.31 150 THR B CA 1
ATOM 3213 C C . THR B 1 150 ? -0.323 27.5 -5.453 1 97.31 150 THR B C 1
ATOM 3215 O O . THR B 1 150 ? 0.067 26.672 -6.281 1 97.31 150 THR B O 1
ATOM 3218 N N . ILE B 1 151 ? 0.438 28.438 -4.945 1 97.31 151 ILE B N 1
ATOM 3219 C CA . ILE B 1 151 ? 1.859 28.484 -5.27 1 97.31 151 ILE B CA 1
ATOM 3220 C C . ILE B 1 151 ? 2.551 27.234 -4.703 1 97.31 151 ILE B C 1
ATOM 3222 O O . ILE B 1 151 ? 3.443 26.672 -5.336 1 97.31 151 ILE B O 1
ATOM 3226 N N . LEU B 1 152 ? 2.127 26.844 -3.551 1 97.25 152 LEU B N 1
ATOM 3227 C CA . LEU B 1 152 ? 2.754 25.75 -2.822 1 97.25 152 LEU B CA 1
ATOM 3228 C C . LEU B 1 152 ? 2.281 24.391 -3.354 1 97.25 152 LEU B C 1
ATOM 3230 O O . LEU B 1 152 ? 3.004 23.406 -3.27 1 97.25 152 LEU B O 1
ATOM 3234 N N . ALA B 1 153 ? 1.037 24.375 -3.84 1 95.81 153 ALA B N 1
ATOM 3235 C CA . ALA B 1 153 ? 0.373 23.141 -4.207 1 95.81 153 ALA B CA 1
ATOM 3236 C C . ALA B 1 153 ? -0.28 23.25 -5.582 1 95.81 153 ALA B C 1
ATOM 3238 O O . ALA B 1 153 ? -1.376 23.797 -5.715 1 95.81 153 ALA B O 1
ATOM 3239 N N . GLY B 1 154 ? 0.337 22.625 -6.559 1 91.62 154 GLY B N 1
ATOM 3240 C CA . GLY B 1 154 ? -0.296 22.594 -7.867 1 91.62 154 GLY B CA 1
ATOM 3241 C C . GLY B 1 154 ? -1.616 21.859 -7.875 1 91.62 154 GLY B C 1
ATOM 3242 O O . GLY B 1 154 ? -2.494 22.141 -8.695 1 91.62 154 GLY B O 1
ATOM 3243 N N . ASN B 1 155 ? -1.779 20.906 -7.047 1 90.69 155 ASN B N 1
ATOM 3244 C CA . ASN B 1 155 ? -3.035 20.203 -6.809 1 90.69 155 ASN B CA 1
ATOM 3245 C C . ASN B 1 155 ? -3.6 20.516 -5.426 1 90.69 155 ASN B C 1
ATOM 3247 O O . ASN B 1 155 ? -3.703 19.625 -4.578 1 90.69 155 ASN B O 1
ATOM 3251 N N . LEU B 1 156 ? -4.055 21.766 -5.234 1 95.69 156 LEU B N 1
ATOM 3252 C CA . LEU B 1 156 ? -4.66 22.234 -3.992 1 95.69 156 LEU B CA 1
ATOM 3253 C C . LEU B 1 156 ? -6.102 21.75 -3.879 1 95.69 156 LEU B C 1
ATOM 3255 O O . LEU B 1 156 ? -6.918 22 -4.766 1 95.69 156 LEU B O 1
ATOM 3259 N N . MET B 1 157 ? -6.41 21.016 -2.803 1 93.06 157 MET B N 1
ATOM 3260 C CA . MET B 1 157 ? -7.754 20.469 -2.631 1 93.06 157 MET B CA 1
ATOM 3261 C C . MET B 1 157 ? -8.438 21.078 -1.404 1 93.06 157 MET B C 1
ATOM 3263 O O . MET B 1 157 ? -7.957 20.906 -0.28 1 93.06 157 MET B O 1
ATOM 3267 N N . TYR B 1 158 ? -9.5 21.797 -1.619 1 96.62 158 TYR B N 1
ATOM 3268 C CA . TYR B 1 158 ? -10.336 22.281 -0.525 1 96.62 158 TYR B CA 1
ATOM 3269 C C . TYR B 1 158 ? -11.312 21.188 -0.074 1 96.62 158 TYR B C 1
ATOM 3271 O O . TYR B 1 158 ? -12.188 20.781 -0.838 1 96.62 158 TYR B O 1
ATOM 3279 N N . MET B 1 159 ? -11.164 20.75 1.165 1 94.94 159 MET B N 1
ATOM 3280 C CA . MET B 1 159 ? -11.875 19.578 1.664 1 94.94 159 MET B CA 1
ATOM 3281 C C . MET B 1 159 ? -13.195 19.984 2.316 1 94.94 159 MET B C 1
ATOM 3283 O O . MET B 1 159 ? -13.93 19.125 2.82 1 94.94 159 MET B O 1
ATOM 3287 N N . GLY B 1 160 ? -13.469 21.266 2.348 1 94.88 160 GLY B N 1
ATOM 3288 C CA . GLY B 1 160 ? -14.727 21.734 2.908 1 94.88 160 GLY B CA 1
ATOM 3289 C C . GLY B 1 160 ? -14.555 22.516 4.199 1 94.88 160 GLY B C 1
ATOM 3290 O O . GLY B 1 160 ? -13.43 22.766 4.629 1 94.88 160 GLY B O 1
ATOM 3291 N N . GLU B 1 161 ? -15.695 22.828 4.859 1 95.88 161 GLU B N 1
ATOM 3292 C CA . GLU B 1 161 ? -15.68 23.75 5.988 1 95.88 161 GLU B CA 1
ATOM 3293 C C . GLU B 1 161 ? -15.391 23.016 7.297 1 95.88 161 GLU B C 1
ATOM 3295 O O . GLU B 1 161 ? -14.961 23.625 8.273 1 95.88 161 GLU B O 1
ATOM 3300 N N . SER B 1 162 ? -15.656 21.75 7.262 1 95.31 162 SER B N 1
ATOM 3301 C CA . SER B 1 162 ? -15.312 20.984 8.453 1 95.31 162 SER B CA 1
ATOM 3302 C C . SER B 1 162 ? -13.805 20.906 8.641 1 95.31 162 SER B C 1
ATOM 3304 O O . SER B 1 162 ? -13.109 20.25 7.863 1 95.31 162 SER B O 1
ATOM 3306 N N . VAL B 1 163 ? -13.266 21.516 9.68 1 95.5 163 VAL B N 1
ATOM 3307 C CA . VAL B 1 163 ? -11.836 21.766 9.844 1 95.5 163 VAL B CA 1
ATOM 3308 C C . VAL B 1 163 ? -11.102 20.422 9.984 1 95.5 163 VAL B C 1
ATOM 3310 O O . VAL B 1 163 ? -9.945 20.312 9.586 1 95.5 163 VAL B O 1
ATOM 3313 N N . GLY B 1 164 ? -11.703 19.375 10.438 1 95.56 164 GLY B N 1
ATOM 3314 C CA . GLY B 1 164 ? -11.055 18.094 10.672 1 95.56 164 GLY B CA 1
ATOM 3315 C C . GLY B 1 164 ? -10.93 17.25 9.414 1 95.56 164 GLY B C 1
ATOM 3316 O O . GLY B 1 164 ? -10.289 16.203 9.43 1 95.56 164 GLY B O 1
ATOM 3317 N N . ALA B 1 165 ? -11.422 17.781 8.305 1 97.06 165 ALA B N 1
ATOM 3318 C CA . ALA B 1 165 ? -11.461 16.984 7.078 1 97.06 165 ALA B CA 1
ATOM 3319 C C . ALA B 1 165 ? -10.055 16.75 6.527 1 97.06 165 ALA B C 1
ATOM 3321 O O . ALA B 1 165 ? -9.695 15.617 6.191 1 97.06 165 ALA B O 1
ATOM 3322 N N . ALA B 1 166 ? -9.242 17.766 6.449 1 97 166 ALA B N 1
ATOM 3323 C CA . ALA B 1 166 ? -7.902 17.641 5.887 1 97 166 ALA B CA 1
ATOM 3324 C C . ALA B 1 166 ? -7.07 16.625 6.668 1 97 166 ALA B C 1
ATOM 3326 O O . ALA B 1 166 ? -6.426 15.758 6.078 1 97 166 ALA B O 1
ATOM 3327 N N . SER B 1 167 ? -7.117 16.734 7.977 1 96.62 167 SER B N 1
ATOM 3328 C CA . SER B 1 167 ? -6.348 15.828 8.812 1 96.62 167 SER B CA 1
ATOM 3329 C C . SER B 1 167 ? -6.871 14.398 8.711 1 96.62 167 SER B C 1
ATOM 3331 O O . SER B 1 167 ? -6.094 13.445 8.727 1 96.62 167 SER B O 1
ATOM 3333 N N . ALA B 1 168 ? -8.195 14.258 8.633 1 97.62 168 ALA B N 1
ATOM 3334 C CA . ALA B 1 168 ? -8.781 12.93 8.484 1 97.62 168 ALA B CA 1
ATOM 3335 C C . ALA B 1 168 ? -8.305 12.25 7.203 1 97.62 168 ALA B C 1
ATOM 3337 O O . ALA B 1 168 ? -7.859 11.102 7.227 1 97.62 168 ALA B O 1
ATOM 3338 N N . TRP B 1 169 ? -8.406 13 6.129 1 96.5 169 TRP B N 1
ATOM 3339 C CA . TRP B 1 169 ? -8.016 12.461 4.828 1 96.5 169 TRP B CA 1
ATOM 3340 C C . TRP B 1 169 ? -6.523 12.141 4.797 1 96.5 169 TRP B C 1
ATOM 3342 O O . TRP B 1 169 ? -6.109 11.125 4.234 1 96.5 169 TRP B O 1
ATOM 3352 N N . ASP B 1 170 ? -5.789 12.977 5.391 1 95.12 170 ASP B N 1
ATOM 3353 C CA . ASP B 1 170 ? -4.344 12.773 5.438 1 95.12 170 ASP B CA 1
ATOM 3354 C C . ASP B 1 170 ? -3.994 11.508 6.227 1 95.12 170 ASP B C 1
ATOM 3356 O O . ASP B 1 170 ? -3.258 10.648 5.738 1 95.12 170 ASP B O 1
ATOM 3360 N N . LEU B 1 171 ? -4.523 11.43 7.434 1 96.5 171 LEU B N 1
ATOM 3361 C CA . LEU B 1 171 ? -4.238 10.273 8.273 1 96.5 171 LEU B CA 1
ATOM 3362 C C . LEU B 1 171 ? -4.668 8.984 7.59 1 96.5 171 LEU B C 1
ATOM 3364 O O . LEU B 1 171 ? -3.973 7.965 7.676 1 96.5 171 LEU B O 1
ATOM 3368 N N . ALA B 1 172 ? -5.82 9.07 6.973 1 97.94 172 ALA B N 1
ATOM 3369 C CA . ALA B 1 172 ? -6.336 7.898 6.27 1 97.94 172 ALA B CA 1
ATOM 3370 C C . ALA B 1 172 ? -5.418 7.512 5.109 1 97.94 172 ALA B C 1
ATOM 3372 O O . ALA B 1 172 ? -5.098 6.336 4.934 1 97.94 172 ALA B O 1
ATOM 3373 N N . ALA B 1 173 ? -5 8.484 4.328 1 96.12 173 ALA B N 1
ATOM 3374 C CA . ALA B 1 173 ? -4.133 8.211 3.182 1 96.12 173 ALA B CA 1
ATOM 3375 C C . ALA B 1 173 ? -2.781 7.664 3.635 1 96.12 173 ALA B C 1
ATOM 3377 O O . ALA B 1 173 ? -2.223 6.77 2.994 1 96.12 173 ALA B O 1
ATOM 3378 N N . LEU B 1 174 ? -2.303 8.195 4.707 1 96 174 LEU B N 1
ATOM 3379 C CA . LEU B 1 174 ? -1.031 7.719 5.242 1 96 174 LEU B CA 1
ATOM 3380 C C . LEU B 1 174 ? -1.142 6.27 5.703 1 96 174 LEU B C 1
ATOM 3382 O O . LEU B 1 174 ? -0.178 5.508 5.598 1 96 174 LEU B O 1
ATOM 3386 N N . SER B 1 175 ? -2.312 5.887 6.219 1 97.94 175 SER B N 1
ATOM 3387 C CA . SER B 1 175 ? -2.525 4.492 6.598 1 97.94 175 SER B CA 1
ATOM 3388 C C . SER B 1 175 ? -2.344 3.561 5.406 1 97.94 175 SER B C 1
ATOM 3390 O O . SER B 1 175 ? -1.677 2.531 5.512 1 97.94 175 SER B O 1
ATOM 3392 N N . ALA B 1 176 ? -2.922 3.918 4.285 1 97.81 176 ALA B N 1
ATOM 3393 C CA . ALA B 1 176 ? -2.787 3.105 3.076 1 97.81 176 ALA B CA 1
ATOM 3394 C C . ALA B 1 176 ? -1.34 3.072 2.596 1 97.81 176 ALA B C 1
ATOM 3396 O O . ALA B 1 176 ? -0.821 2.012 2.242 1 97.81 176 ALA B O 1
ATOM 3397 N N . MET B 1 177 ? -0.675 4.203 2.602 1 96 177 MET B N 1
ATOM 3398 C CA . MET B 1 177 ? 0.704 4.312 2.133 1 96 177 MET B CA 1
ATOM 3399 C C . MET B 1 177 ? 1.639 3.467 2.992 1 96 177 MET B C 1
ATOM 3401 O O . MET B 1 177 ? 2.43 2.682 2.469 1 96 177 MET B O 1
ATOM 3405 N N . PHE B 1 178 ? 1.53 3.648 4.285 1 97.25 178 PHE B N 1
ATOM 3406 C CA . PHE B 1 178 ? 2.436 2.924 5.168 1 97.25 178 PHE B CA 1
ATOM 3407 C C . PHE B 1 178 ? 2.098 1.438 5.191 1 97.25 178 PHE B C 1
ATOM 3409 O O . PHE B 1 178 ? 2.986 0.595 5.328 1 97.25 178 PHE B O 1
ATOM 3416 N N . GLY B 1 179 ? 0.797 1.097 5.059 1 98.12 179 GLY B N 1
ATOM 3417 C CA . GLY B 1 179 ? 0.462 -0.304 4.859 1 98.12 179 GLY B CA 1
ATOM 3418 C C . GLY B 1 179 ? 1.209 -0.934 3.697 1 98.12 179 GLY B C 1
ATOM 3419 O O . GLY B 1 179 ? 1.798 -2.008 3.84 1 98.12 179 GLY B O 1
ATOM 3420 N N . ALA B 1 180 ? 1.178 -0.223 2.57 1 97.88 180 ALA B N 1
ATOM 3421 C CA . ALA B 1 180 ? 1.909 -0.699 1.398 1 97.88 180 ALA B CA 1
ATOM 3422 C C . ALA B 1 180 ? 3.395 -0.855 1.706 1 97.88 180 ALA B C 1
ATOM 3424 O O . ALA B 1 180 ? 4.027 -1.817 1.266 1 97.88 180 ALA B O 1
ATOM 3425 N N . MET B 1 181 ? 3.953 0.056 2.465 1 97.62 181 MET B N 1
ATOM 3426 C CA . MET B 1 181 ? 5.371 0.035 2.818 1 97.62 181 MET B CA 1
ATOM 3427 C C . MET B 1 181 ? 5.699 -1.182 3.676 1 97.62 181 MET B C 1
ATOM 3429 O O . MET B 1 181 ? 6.68 -1.879 3.42 1 97.62 181 MET B O 1
ATOM 3433 N N . PHE B 1 182 ? 4.875 -1.43 4.684 1 98 182 PHE B N 1
ATOM 3434 C CA . PHE B 1 182 ? 5.121 -2.574 5.555 1 98 182 PHE B CA 1
ATOM 3435 C C . PHE B 1 182 ? 5.043 -3.877 4.77 1 98 182 PHE B C 1
ATOM 3437 O O . PHE B 1 182 ? 5.859 -4.781 4.969 1 98 182 PHE B O 1
ATOM 3444 N N . GLY B 1 183 ? 3.996 -3.939 3.871 1 98.31 183 GLY B N 1
ATOM 3445 C CA . GLY B 1 183 ? 3.934 -5.082 2.979 1 98.31 183 GLY B CA 1
ATOM 3446 C C . GLY B 1 183 ? 5.152 -5.207 2.082 1 98.31 183 GLY B C 1
ATOM 3447 O O . GLY B 1 183 ? 5.66 -6.312 1.868 1 98.31 183 GLY B O 1
ATOM 3448 N N . PHE B 1 184 ? 5.609 -4.105 1.58 1 98.44 184 PHE B N 1
ATOM 3449 C CA . PHE B 1 184 ? 6.789 -4.086 0.724 1 98.44 184 PHE B CA 1
ATOM 3450 C C . PHE B 1 184 ? 8.016 -4.578 1.481 1 98.44 184 PHE B C 1
ATOM 3452 O O . PHE B 1 184 ? 8.828 -5.328 0.935 1 98.44 184 PHE B O 1
ATOM 3459 N N . PHE B 1 185 ? 8.211 -4.141 2.705 1 98.44 185 PHE B N 1
ATOM 3460 C CA . PHE B 1 185 ? 9.367 -4.57 3.484 1 98.44 185 PHE B CA 1
ATOM 3461 C C . PHE B 1 185 ? 9.352 -6.082 3.68 1 98.44 185 PHE B C 1
ATOM 3463 O O . PHE B 1 185 ? 10.391 -6.738 3.576 1 98.44 185 PHE B O 1
ATOM 3470 N N . HIS B 1 186 ? 8.188 -6.617 4 1 98.31 186 HIS B N 1
ATOM 3471 C CA . HIS B 1 186 ? 8.086 -8.07 4.066 1 98.31 186 HIS B CA 1
ATOM 3472 C C . HIS B 1 186 ? 8.438 -8.711 2.725 1 98.31 186 HIS B C 1
ATOM 3474 O O . HIS B 1 186 ? 9.172 -9.695 2.678 1 98.31 186 HIS B O 1
ATOM 3480 N N . GLY B 1 187 ? 7.859 -8.156 1.63 1 98.31 187 GLY B N 1
ATOM 3481 C CA . GLY B 1 187 ? 8.195 -8.641 0.299 1 98.31 187 GLY B CA 1
ATOM 3482 C C . GLY B 1 187 ? 9.68 -8.562 -0.006 1 98.31 187 GLY B C 1
ATOM 3483 O O . GLY B 1 187 ? 10.242 -9.461 -0.641 1 98.31 187 GLY B O 1
ATOM 3484 N N . ALA B 1 188 ? 10.312 -7.488 0.437 1 98.38 188 ALA B N 1
ATOM 3485 C CA . ALA B 1 188 ? 11.75 -7.32 0.246 1 98.38 188 ALA B CA 1
ATOM 3486 C C . ALA B 1 188 ? 12.531 -8.438 0.935 1 98.38 188 ALA B C 1
ATOM 3488 O O . ALA B 1 188 ? 13.539 -8.914 0.409 1 98.38 188 ALA B O 1
ATOM 3489 N N . ARG B 1 189 ? 12.062 -8.844 2.113 1 97.81 189 ARG B N 1
ATOM 3490 C CA . ARG B 1 189 ? 12.711 -9.961 2.799 1 97.81 189 ARG B CA 1
ATOM 3491 C C . ARG B 1 189 ? 12.562 -11.25 2 1 97.81 189 ARG B C 1
ATOM 3493 O O . ARG B 1 189 ? 13.477 -12.07 1.967 1 97.81 189 ARG B O 1
ATOM 3500 N N . ILE B 1 190 ? 11.398 -11.477 1.423 1 97.81 190 ILE B N 1
ATOM 3501 C CA . ILE B 1 190 ? 11.195 -12.633 0.555 1 97.81 190 ILE B CA 1
ATOM 3502 C C . ILE B 1 190 ? 12.211 -12.602 -0.589 1 97.81 190 ILE B C 1
ATOM 3504 O O . ILE B 1 190 ? 12.859 -13.609 -0.876 1 97.81 190 ILE B O 1
ATOM 3508 N N . MET B 1 191 ? 12.336 -11.422 -1.221 1 97.38 191 MET B N 1
ATOM 3509 C CA . MET B 1 191 ? 13.258 -11.266 -2.342 1 97.38 191 MET B CA 1
ATOM 3510 C C . MET B 1 191 ? 14.688 -11.586 -1.92 1 97.38 191 MET B C 1
ATOM 3512 O O . MET B 1 191 ? 15.391 -12.344 -2.6 1 97.38 191 MET B O 1
ATOM 3516 N N . GLU B 1 192 ? 15.102 -11.039 -0.791 1 97.38 192 GLU B N 1
ATOM 3517 C CA . GLU B 1 192 ? 16.453 -11.305 -0.292 1 97.38 192 GLU B CA 1
ATOM 3518 C C . GLU B 1 192 ? 16.656 -12.797 -0.022 1 97.38 192 GLU B C 1
ATOM 3520 O O . GLU B 1 192 ? 17.672 -13.367 -0.402 1 97.38 192 GLU B O 1
ATOM 3525 N N . ALA B 1 193 ? 15.711 -13.391 0.652 1 96.94 193 ALA B N 1
ATOM 3526 C CA . ALA B 1 193 ? 15.82 -14.797 1.008 1 96.94 193 ALA B CA 1
ATOM 3527 C C . ALA B 1 193 ? 15.922 -15.672 -0.24 1 96.94 193 ALA B C 1
ATOM 3529 O O . ALA B 1 193 ? 16.578 -16.719 -0.222 1 96.94 193 ALA B O 1
ATOM 3530 N N . GLU B 1 194 ? 15.32 -15.234 -1.331 1 96.88 194 GLU B N 1
ATOM 3531 C CA . GLU B 1 194 ? 15.266 -16.031 -2.555 1 96.88 194 GLU B CA 1
ATOM 3532 C C . GLU B 1 194 ? 16.312 -15.57 -3.562 1 96.88 194 GLU B C 1
ATOM 3534 O O . GLU B 1 194 ? 16.344 -16.062 -4.695 1 96.88 194 GLU B O 1
ATOM 3539 N N . GLY B 1 195 ? 17.141 -14.602 -3.215 1 96.31 195 GLY B N 1
ATOM 3540 C CA . GLY B 1 195 ? 18.297 -14.203 -4.004 1 96.31 195 GLY B CA 1
ATOM 3541 C C . GLY B 1 195 ? 17.953 -13.258 -5.137 1 96.31 195 GLY B C 1
ATOM 3542 O O . GLY B 1 195 ? 18.609 -13.281 -6.184 1 96.31 195 GLY B O 1
ATOM 3543 N N . HIS B 1 196 ? 16.938 -12.523 -4.992 1 96.5 196 HIS B N 1
ATOM 3544 C CA . HIS B 1 196 ? 16.547 -11.57 -6.02 1 96.5 196 HIS B CA 1
ATOM 3545 C C . HIS B 1 196 ? 16.797 -10.133 -5.566 1 96.5 196 HIS B C 1
ATOM 3547 O O . HIS B 1 196 ? 16.766 -9.836 -4.371 1 96.5 196 HIS B O 1
ATOM 3553 N N . PRO B 1 197 ? 17.094 -9.211 -6.465 1 97.06 197 PRO B N 1
ATOM 3554 C CA . PRO B 1 197 ? 17.422 -7.828 -6.102 1 97.06 197 PRO B CA 1
ATOM 3555 C C . PRO B 1 197 ? 16.203 -7.051 -5.598 1 97.06 197 PRO B C 1
ATOM 3557 O O . PRO B 1 197 ? 15.18 -6.977 -6.289 1 97.06 197 PRO B O 1
ATOM 3560 N N . VAL B 1 198 ? 16.375 -6.422 -4.492 1 98.06 198 VAL B N 1
ATOM 3561 C CA . VAL B 1 198 ? 15.281 -5.676 -3.867 1 98.06 198 VAL B CA 1
ATOM 3562 C C . VAL B 1 198 ? 14.992 -4.41 -4.672 1 98.06 198 VAL B C 1
ATOM 3564 O O . VAL B 1 198 ? 13.844 -3.988 -4.785 1 98.06 198 VAL B O 1
ATOM 3567 N N . GLU B 1 199 ? 16.031 -3.789 -5.246 1 98.12 199 GLU B N 1
ATOM 3568 C CA . GLU B 1 199 ? 15.844 -2.59 -6.055 1 98.12 199 GLU B CA 1
ATOM 3569 C C . GLU B 1 199 ? 14.938 -2.869 -7.25 1 98.12 199 GLU B C 1
ATOM 3571 O O . GLU B 1 199 ? 14.062 -2.062 -7.578 1 98.12 199 GLU B O 1
ATOM 3576 N N . ALA B 1 200 ? 15.133 -4.008 -7.902 1 96.44 200 ALA B N 1
ATOM 3577 C CA . ALA B 1 200 ? 14.281 -4.402 -9.016 1 96.44 200 ALA B CA 1
ATOM 3578 C C . ALA B 1 200 ? 12.844 -4.629 -8.555 1 96.44 200 ALA B C 1
ATOM 3580 O O . ALA B 1 200 ? 11.891 -4.293 -9.266 1 96.44 200 ALA B O 1
ATOM 3581 N N . PHE B 1 201 ? 12.734 -5.199 -7.395 1 97.25 201 PHE B N 1
ATOM 3582 C CA . PHE B 1 201 ? 11.422 -5.426 -6.805 1 97.25 201 PHE B CA 1
ATOM 3583 C C . PHE B 1 201 ? 10.703 -4.105 -6.562 1 97.25 201 PHE B C 1
ATOM 3585 O O . PHE B 1 201 ? 9.523 -3.963 -6.891 1 97.25 201 PHE B O 1
ATOM 3592 N N . GLY B 1 202 ? 11.414 -3.127 -5.988 1 97.75 202 GLY B N 1
ATOM 3593 C CA . GLY B 1 202 ? 10.844 -1.801 -5.824 1 97.75 202 GLY B CA 1
ATOM 3594 C C . GLY B 1 202 ? 10.359 -1.195 -7.125 1 97.75 202 GLY B C 1
ATOM 3595 O O . GLY B 1 202 ? 9.266 -0.617 -7.18 1 97.75 202 GLY B O 1
ATOM 3596 N N . SER B 1 203 ? 11.141 -1.324 -8.172 1 96.06 203 SER B N 1
ATOM 3597 C CA . SER B 1 203 ? 10.773 -0.811 -9.484 1 96.06 203 SER B CA 1
ATOM 3598 C C . SER B 1 203 ? 9.508 -1.479 -10.008 1 96.06 203 SER B C 1
ATOM 3600 O O . SER B 1 203 ? 8.641 -0.818 -10.578 1 96.06 203 SER B O 1
ATOM 3602 N N . LEU B 1 204 ? 9.406 -2.773 -9.812 1 93.19 204 LEU B N 1
ATOM 3603 C CA . LEU B 1 204 ? 8.211 -3.498 -10.242 1 93.19 204 LEU B CA 1
ATOM 3604 C C . LEU B 1 204 ? 6.973 -2.984 -9.516 1 93.19 204 LEU B C 1
ATOM 3606 O O . LEU B 1 204 ? 5.934 -2.756 -10.141 1 93.19 204 LEU B O 1
ATOM 3610 N N . ILE B 1 205 ? 7.062 -2.848 -8.227 1 95.62 205 ILE B N 1
ATOM 3611 C CA . ILE B 1 205 ? 5.922 -2.383 -7.445 1 95.62 205 ILE B CA 1
ATOM 3612 C C . ILE B 1 205 ? 5.5 -0.995 -7.922 1 95.62 205 ILE B C 1
ATOM 3614 O O . ILE B 1 205 ? 4.309 -0.708 -8.039 1 95.62 205 ILE B O 1
ATOM 3618 N N . ALA B 1 206 ? 6.496 -0.115 -8.164 1 93.5 206 ALA B N 1
ATOM 3619 C CA . ALA B 1 206 ? 6.18 1.208 -8.695 1 93.5 206 ALA B CA 1
ATOM 3620 C C . ALA B 1 206 ? 5.398 1.103 -10 1 93.5 206 ALA B C 1
ATOM 3622 O O . ALA B 1 206 ? 4.406 1.81 -10.195 1 93.5 206 ALA B O 1
ATOM 3623 N N . ASP B 1 207 ? 5.793 0.21 -10.844 1 88.56 207 ASP B N 1
ATOM 3624 C CA . ASP B 1 207 ? 5.176 0.05 -12.156 1 88.56 207 ASP B CA 1
ATOM 3625 C C . ASP B 1 207 ? 3.742 -0.457 -12.031 1 88.56 207 ASP B C 1
ATOM 3627 O O . ASP B 1 207 ? 2.867 -0.058 -12.805 1 88.56 207 ASP B O 1
ATOM 3631 N N . ILE B 1 208 ? 3.496 -1.313 -11.078 1 87.88 208 ILE B N 1
ATOM 3632 C CA . ILE B 1 208 ? 2.176 -1.932 -11.039 1 87.88 208 ILE B CA 1
ATOM 3633 C C . ILE B 1 208 ? 1.317 -1.244 -9.977 1 87.88 208 ILE B C 1
ATOM 3635 O O . ILE B 1 208 ? 0.174 -1.643 -9.742 1 87.88 208 ILE B O 1
ATOM 3639 N N . SER B 1 209 ? 1.771 -0.205 -9.328 1 91.5 209 SER B N 1
ATOM 3640 C CA . SER B 1 209 ? 1.061 0.515 -8.273 1 91.5 209 SER B CA 1
ATOM 3641 C C . SER B 1 209 ? -0.306 0.991 -8.75 1 91.5 209 SER B C 1
ATOM 3643 O O . SER B 1 209 ? -1.271 0.997 -7.988 1 91.5 209 SER B O 1
ATOM 3645 N N . PRO B 1 210 ? -0.507 1.447 -10.039 1 86.44 210 PRO B N 1
ATOM 3646 C CA . PRO B 1 210 ? -1.852 1.851 -10.453 1 86.44 210 PRO B CA 1
ATOM 3647 C C . PRO B 1 210 ? -2.859 0.705 -10.391 1 86.44 210 PRO B C 1
ATOM 3649 O O . PRO B 1 210 ? -4.043 0.933 -10.133 1 86.44 210 PRO B O 1
ATOM 3652 N N . VAL B 1 211 ? -2.406 -0.503 -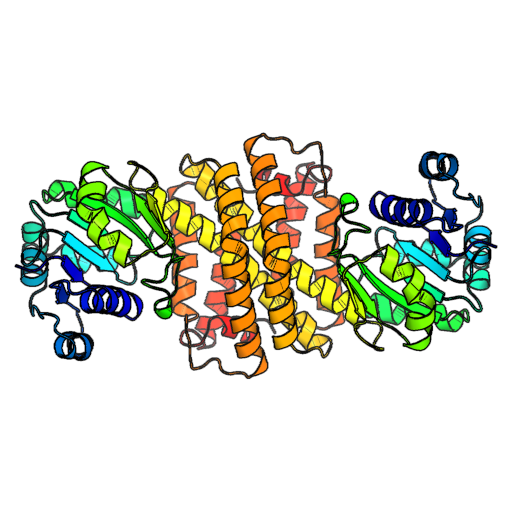10.586 1 84.56 211 VAL B N 1
ATOM 3653 C CA . VAL B 1 211 ? -3.273 -1.672 -10.469 1 84.56 211 VAL B CA 1
ATOM 3654 C C . VAL B 1 211 ? -3.742 -1.817 -9.023 1 84.56 211 VAL B C 1
ATOM 3656 O O . VAL B 1 211 ? -4.93 -2.043 -8.766 1 84.56 211 VAL B O 1
ATOM 3659 N N . PHE B 1 212 ? -2.805 -1.647 -8.031 1 90.56 212 PHE B N 1
ATOM 3660 C CA . PHE B 1 212 ? -3.166 -1.655 -6.613 1 90.56 212 PHE B CA 1
ATOM 3661 C C . PHE B 1 212 ? -4.227 -0.601 -6.32 1 90.56 212 PHE B C 1
ATOM 3663 O O . PHE B 1 212 ? -5.191 -0.867 -5.602 1 90.56 212 PHE B O 1
ATOM 3670 N N . GLY B 1 213 ? -3.98 0.601 -6.918 1 92.88 213 GLY B N 1
ATOM 3671 C CA . GLY B 1 213 ? -4.918 1.697 -6.73 1 92.88 213 GLY B CA 1
ATOM 3672 C C . GLY B 1 213 ? -6.324 1.368 -7.195 1 92.88 213 GLY B C 1
ATOM 3673 O O . GLY B 1 213 ? -7.297 1.671 -6.504 1 92.88 213 GLY B O 1
ATOM 3674 N N . GLN B 1 214 ? -6.469 0.754 -8.328 1 90.12 214 GLN B N 1
ATOM 3675 C CA . GLN B 1 214 ? -7.785 0.414 -8.867 1 90.12 214 GLN B CA 1
ATOM 3676 C C . GLN B 1 214 ? -8.477 -0.632 -7.996 1 90.12 214 GLN B C 1
ATOM 3678 O O . GLN B 1 214 ? -9.695 -0.593 -7.82 1 90.12 214 GLN B O 1
ATOM 3683 N N . MET B 1 215 ? -7.746 -1.577 -7.52 1 91.69 215 MET B N 1
ATOM 3684 C CA . MET B 1 215 ? -8.312 -2.566 -6.605 1 91.69 215 MET B CA 1
ATOM 3685 C C . MET B 1 215 ? -8.828 -1.902 -5.336 1 91.69 215 MET B C 1
ATOM 3687 O O . MET B 1 215 ? -9.898 -2.248 -4.844 1 91.69 215 MET B O 1
ATOM 3691 N N . ILE B 1 216 ? -8.086 -0.96 -4.832 1 96.5 216 ILE B N 1
ATOM 3692 C CA . ILE B 1 216 ? -8.477 -0.225 -3.633 1 96.5 216 ILE B CA 1
ATOM 3693 C C . ILE B 1 216 ? -9.734 0.588 -3.914 1 96.5 216 ILE B C 1
ATOM 3695 O O . ILE B 1 216 ? -10.656 0.625 -3.092 1 96.5 216 ILE B O 1
ATOM 3699 N N . LYS B 1 217 ? -9.742 1.263 -5.055 1 96.19 217 LYS B N 1
ATOM 3700 C CA . LYS B 1 217 ? -10.938 2.01 -5.453 1 96.19 217 LYS B CA 1
ATOM 3701 C C . LYS B 1 217 ? -12.172 1.113 -5.473 1 96.19 217 LYS B C 1
ATOM 3703 O O . LYS B 1 217 ? -13.234 1.5 -4.98 1 96.19 217 LYS B O 1
ATOM 3708 N N . TYR B 1 218 ? -12.023 -0.05 -6.031 1 94.38 218 TYR B N 1
ATOM 3709 C CA . TYR B 1 218 ? -13.117 -1.011 -6.055 1 94.38 218 TYR B CA 1
ATOM 3710 C C . TYR B 1 218 ? -13.57 -1.357 -4.641 1 94.38 218 TYR B C 1
ATOM 3712 O O . TYR B 1 218 ? -14.766 -1.339 -4.344 1 94.38 218 TYR B O 1
ATOM 3720 N N . GLU B 1 219 ? -12.656 -1.718 -3.762 1 96.81 219 GLU B N 1
ATOM 3721 C CA . GLU B 1 219 ? -12.992 -2.047 -2.379 1 96.81 219 GLU B CA 1
ATOM 3722 C C . GLU B 1 219 ? -13.695 -0.88 -1.689 1 96.81 219 GLU B C 1
ATOM 3724 O O . GLU B 1 219 ? -14.555 -1.087 -0.837 1 96.81 219 GLU B O 1
ATOM 3729 N N . GLY B 1 220 ? -13.227 0.37 -1.996 1 98.06 220 GLY B N 1
ATOM 3730 C CA . GLY B 1 220 ? -13.93 1.534 -1.474 1 98.06 220 GLY B CA 1
ATOM 3731 C C . GLY B 1 220 ? -15.398 1.562 -1.844 1 98.06 220 GLY B C 1
ATOM 3732 O O . GLY B 1 220 ? -16.25 1.893 -1.013 1 98.06 220 GLY B O 1
ATOM 3733 N N . THR B 1 221 ? -15.711 1.225 -3.061 1 97.44 221 THR B N 1
ATOM 3734 C CA . THR B 1 221 ? -17.094 1.17 -3.523 1 97.44 221 THR B CA 1
ATOM 3735 C C . THR B 1 221 ? -17.859 0.081 -2.785 1 97.44 221 THR B C 1
ATOM 3737 O O . THR B 1 221 ? -19.016 0.293 -2.379 1 97.44 221 THR B O 1
ATOM 3740 N N . VAL B 1 222 ? -17.266 -1.1 -2.631 1 97.31 222 VAL B N 1
ATOM 3741 C CA . VAL B 1 222 ? -17.891 -2.215 -1.923 1 97.31 222 VAL B CA 1
ATOM 3742 C C . VAL B 1 222 ? -18.234 -1.789 -0.5 1 97.31 222 VAL B C 1
ATOM 3744 O O . VAL B 1 222 ? -19.359 -2.029 -0.035 1 97.31 222 VAL B O 1
ATOM 3747 N N . ILE B 1 223 ? -17.344 -1.137 0.189 1 97.62 223 ILE B N 1
ATOM 3748 C CA . ILE B 1 223 ? -17.547 -0.701 1.566 1 97.62 223 ILE B CA 1
ATOM 3749 C C . ILE B 1 223 ? -18.688 0.323 1.625 1 97.62 223 ILE B C 1
ATOM 3751 O O . ILE B 1 223 ? -19.578 0.221 2.467 1 97.62 223 ILE B O 1
ATOM 3755 N N . GLN B 1 224 ? -18.594 1.304 0.728 1 97.88 224 GLN B N 1
ATOM 3756 C CA . GLN B 1 224 ? -19.578 2.381 0.728 1 97.88 224 GLN B CA 1
ATOM 3757 C C . GLN B 1 224 ? -20.984 1.84 0.504 1 97.88 224 GLN B C 1
ATOM 3759 O O . GLN B 1 224 ? -21.938 2.277 1.157 1 97.88 224 GLN B O 1
ATOM 3764 N N . THR B 1 225 ? -21.141 0.855 -0.356 1 96.88 225 THR B N 1
ATOM 3765 C CA . THR B 1 225 ? -22.453 0.368 -0.758 1 96.88 225 THR B CA 1
ATOM 3766 C C . THR B 1 225 ? -22.891 -0.81 0.111 1 96.88 225 THR B C 1
ATOM 3768 O O . THR B 1 225 ? -24.062 -1.201 0.103 1 96.88 225 THR B O 1
ATOM 3771 N N . GLY B 1 226 ? -21.953 -1.438 0.798 1 96.12 226 GLY B N 1
ATOM 3772 C CA . GLY B 1 226 ? -22.25 -2.623 1.588 1 96.12 226 GLY B CA 1
ATOM 3773 C C . GLY B 1 226 ? -22.453 -3.867 0.745 1 96.12 226 GLY B C 1
ATOM 3774 O O . GLY B 1 226 ? -23.109 -4.812 1.174 1 96.12 226 GLY B O 1
ATOM 3775 N N . SER B 1 227 ? -21.922 -3.904 -0.451 1 94.94 227 SER B N 1
ATOM 3776 C CA . SER B 1 227 ? -22.125 -5.004 -1.388 1 94.94 227 SER B CA 1
ATOM 3777 C C . SER B 1 227 ? -21.047 -6.074 -1.229 1 94.94 227 SER B C 1
ATOM 3779 O O . SER B 1 227 ? -20.391 -6.449 -2.203 1 94.94 227 SER B O 1
ATOM 3781 N N . TYR B 1 228 ? -21 -6.684 -0.106 1 96.25 228 TYR B N 1
ATOM 3782 C CA . TYR B 1 228 ? -19.953 -7.637 0.223 1 96.25 228 TYR B CA 1
ATOM 3783 C C . TYR B 1 228 ? -20.234 -9 -0.389 1 96.25 228 TYR B C 1
ATOM 3785 O O . TYR B 1 228 ? -19.344 -9.844 -0.491 1 96.25 228 TYR B O 1
ATOM 3793 N N . ASP B 1 229 ? -21.422 -9.266 -0.852 1 92.81 229 ASP B N 1
ATOM 3794 C CA . ASP B 1 229 ? -21.906 -10.594 -1.222 1 92.81 229 ASP B CA 1
ATOM 3795 C C . ASP B 1 229 ? -21.578 -10.914 -2.676 1 92.81 229 ASP B C 1
ATOM 3797 O O . ASP B 1 229 ? -21.75 -12.047 -3.127 1 92.81 229 ASP B O 1
ATOM 3801 N N . HIS B 1 230 ? -21.141 -10.055 -3.455 1 87.44 230 HIS B N 1
ATOM 3802 C CA . HIS B 1 230 ? -20.703 -10.289 -4.824 1 87.44 230 HIS B CA 1
ATOM 3803 C C . HIS B 1 230 ? -19.188 -10.195 -4.934 1 87.44 230 HIS B C 1
ATOM 3805 O O . HIS B 1 230 ? -18.656 -9.32 -5.617 1 87.44 230 HIS B O 1
ATOM 3811 N N . ALA B 1 231 ? -18.547 -11.25 -4.438 1 86.06 231 ALA B N 1
ATOM 3812 C CA . ALA B 1 231 ? -17.109 -11.156 -4.188 1 86.06 231 ALA B CA 1
ATOM 3813 C C . ALA B 1 231 ? -16.312 -11.414 -5.461 1 86.06 231 ALA B C 1
ATOM 3815 O O . ALA B 1 231 ? -16.578 -12.375 -6.184 1 86.06 231 ALA B O 1
ATOM 3816 N N . GLN B 1 232 ? -15.422 -10.531 -5.73 1 82.06 232 GLN B N 1
ATOM 3817 C CA . GLN B 1 232 ? -14.383 -10.789 -6.719 1 82.06 232 GLN B CA 1
ATOM 3818 C C . GLN B 1 232 ? -13.242 -11.609 -6.117 1 82.06 232 GLN B C 1
ATOM 3820 O O . GLN B 1 232 ? -12.602 -12.391 -6.816 1 82.06 232 GLN B O 1
ATOM 3825 N N . SER B 1 233 ? -12.969 -11.445 -4.938 1 87.69 233 SER B N 1
ATOM 3826 C CA . SER B 1 233 ? -11.992 -12.188 -4.145 1 87.69 233 SER B CA 1
ATOM 3827 C C . SER B 1 233 ? -12.453 -12.336 -2.699 1 87.69 233 SER B C 1
ATOM 3829 O O . SER B 1 233 ? -12.469 -11.359 -1.946 1 87.69 233 SER B O 1
ATOM 3831 N N . THR B 1 234 ? -12.688 -13.484 -2.303 1 92.81 234 THR B N 1
ATOM 3832 C CA . THR B 1 234 ? -13.289 -13.711 -0.99 1 92.81 234 THR B CA 1
ATOM 3833 C C . THR B 1 234 ? -12.234 -13.602 0.108 1 92.81 234 THR B C 1
ATOM 3835 O O . THR B 1 234 ? -11.039 -13.75 -0.154 1 92.81 234 THR B O 1
ATOM 3838 N N . VAL B 1 235 ? -12.695 -13.375 1.337 1 96.56 235 VAL B N 1
ATOM 3839 C CA . VAL B 1 235 ? -11.836 -13.398 2.52 1 96.56 235 VAL B CA 1
ATOM 3840 C C . VAL B 1 235 ? -11.062 -14.719 2.574 1 96.56 235 VAL B C 1
ATOM 3842 O O . VAL B 1 235 ? -9.859 -14.727 2.834 1 96.56 235 VAL B O 1
ATOM 3845 N N . LYS B 1 236 ? -11.719 -15.797 2.256 1 93.81 236 LYS B N 1
ATOM 3846 C CA . LYS B 1 236 ? -11.109 -17.125 2.293 1 93.81 236 LYS B CA 1
ATOM 3847 C C . LYS B 1 236 ? -9.969 -17.234 1.283 1 93.81 236 LYS B C 1
ATOM 3849 O O . LYS B 1 236 ? -8.898 -17.75 1.6 1 93.81 236 LYS B O 1
ATOM 3854 N N . THR B 1 237 ? -10.211 -16.766 0.121 1 88.75 237 THR B N 1
ATOM 3855 C CA . THR B 1 237 ? -9.188 -16.797 -0.919 1 88.75 237 THR B CA 1
ATOM 3856 C C . THR B 1 237 ? -7.969 -15.977 -0.501 1 88.75 237 THR B C 1
ATOM 3858 O O . THR B 1 237 ? -6.832 -16.438 -0.646 1 88.75 237 THR B O 1
ATOM 3861 N N . CYS B 1 238 ? -8.203 -14.82 0.025 1 93.81 238 CYS B N 1
ATOM 3862 C CA . CYS B 1 238 ? -7.113 -13.953 0.457 1 93.81 238 CYS B CA 1
ATOM 3863 C C . CYS B 1 238 ? -6.375 -14.555 1.646 1 93.81 238 CYS B C 1
ATOM 3865 O O . CYS B 1 238 ? -5.156 -14.406 1.765 1 93.81 238 CYS B O 1
ATOM 3867 N N . MET B 1 239 ? -7.152 -15.195 2.521 1 95.88 239 MET B N 1
ATOM 3868 C CA . MET B 1 239 ? -6.539 -15.883 3.652 1 95.88 239 MET B CA 1
ATOM 3869 C C . MET B 1 239 ? -5.523 -16.922 3.174 1 95.88 239 MET B C 1
ATOM 3871 O O . MET B 1 239 ? -4.496 -17.125 3.82 1 95.88 239 MET B O 1
ATOM 3875 N N . GLY B 1 240 ? -5.797 -17.531 2.084 1 93.19 240 GLY B N 1
ATOM 3876 C CA . GLY B 1 240 ? -4.863 -18.484 1.502 1 93.19 240 GLY B CA 1
ATOM 3877 C C . GLY B 1 240 ? -3.502 -17.875 1.214 1 93.19 240 GLY B C 1
ATOM 3878 O O . GLY B 1 240 ? -2.473 -18.531 1.401 1 93.19 240 GLY B O 1
ATOM 3879 N N . THR B 1 241 ? -3.465 -16.703 0.785 1 93.75 241 THR B N 1
ATOM 3880 C CA . THR B 1 241 ? -2.205 -16.016 0.53 1 93.75 241 THR B CA 1
ATOM 3881 C C . THR B 1 241 ? -1.43 -15.805 1.827 1 93.75 241 THR B C 1
ATOM 3883 O O . THR B 1 241 ? -0.209 -15.977 1.862 1 93.75 241 THR B O 1
ATOM 3886 N N . ALA B 1 242 ? -2.146 -15.391 2.863 1 97.25 242 ALA B N 1
ATOM 3887 C CA . ALA B 1 242 ? -1.495 -15.203 4.16 1 97.25 242 ALA B CA 1
ATOM 3888 C C . ALA B 1 242 ? -0.901 -16.516 4.664 1 97.25 242 ALA B C 1
ATOM 3890 O O . ALA B 1 242 ? 0.176 -16.531 5.262 1 97.25 242 ALA B O 1
ATOM 3891 N N . GLU B 1 243 ? -1.62 -17.562 4.438 1 96.94 243 GLU B N 1
ATOM 3892 C CA . GLU B 1 243 ? -1.105 -18.875 4.801 1 96.94 243 GLU B CA 1
ATOM 3893 C C . GLU B 1 243 ? 0.189 -19.188 4.055 1 96.94 243 GLU B C 1
ATOM 3895 O O . GLU B 1 243 ? 1.119 -19.766 4.629 1 96.94 243 GLU B O 1
ATOM 3900 N N . LEU B 1 244 ? 0.254 -18.859 2.84 1 96.62 244 LEU B N 1
ATOM 3901 C CA . LEU B 1 244 ? 1.45 -19.078 2.037 1 96.62 244 LEU B CA 1
ATOM 3902 C C . LEU B 1 244 ? 2.605 -18.219 2.529 1 96.62 244 LEU B C 1
ATOM 3904 O O . LEU B 1 244 ? 3.762 -18.641 2.512 1 96.62 244 LEU B O 1
ATOM 3908 N N . TRP B 1 245 ? 2.312 -16.953 2.928 1 97.44 245 TRP B N 1
ATOM 3909 C CA . TRP B 1 245 ? 3.348 -16.109 3.518 1 97.44 245 TRP B CA 1
ATOM 3910 C C . TRP B 1 245 ? 3.939 -16.766 4.762 1 97.44 245 TRP B C 1
ATOM 3912 O O . TRP B 1 245 ? 5.16 -16.766 4.945 1 97.44 245 TRP B O 1
ATOM 3922 N N . LEU B 1 246 ? 3.051 -17.25 5.625 1 98.19 246 LEU B N 1
ATOM 3923 C CA . LEU B 1 246 ? 3.512 -17.922 6.84 1 98.19 246 LEU B CA 1
ATOM 3924 C C . LEU B 1 246 ? 4.332 -19.156 6.504 1 98.19 246 LEU B C 1
ATOM 3926 O O . LEU B 1 246 ? 5.375 -19.406 7.117 1 98.19 246 LEU B O 1
ATOM 3930 N N . LYS B 1 247 ? 3.852 -19.953 5.562 1 97.62 247 LYS B N 1
ATOM 3931 C CA . LYS B 1 247 ? 4.59 -21.125 5.113 1 97.62 247 LYS B CA 1
ATOM 3932 C C . LYS B 1 247 ? 5.973 -20.75 4.594 1 97.62 247 LYS B C 1
ATOM 3934 O O . LYS B 1 247 ? 6.973 -21.359 4.965 1 97.62 247 LYS B O 1
ATOM 3939 N N . HIS B 1 248 ? 6.043 -19.75 3.756 1 97.5 248 HIS B N 1
ATOM 3940 C CA . HIS B 1 248 ? 7.328 -19.312 3.213 1 97.5 248 HIS B CA 1
ATOM 3941 C C . HIS B 1 248 ? 8.25 -18.797 4.316 1 97.5 248 HIS B C 1
ATOM 3943 O O . HIS B 1 248 ? 9.461 -19.031 4.277 1 97.5 248 HIS B O 1
ATOM 3949 N N . ALA B 1 249 ? 7.676 -18.047 5.23 1 97.56 249 ALA B N 1
ATOM 3950 C CA . ALA B 1 249 ? 8.477 -17.531 6.34 1 97.56 249 ALA B CA 1
ATOM 3951 C C . ALA B 1 249 ? 9.164 -18.672 7.09 1 97.56 249 ALA B C 1
ATOM 3953 O O . ALA B 1 249 ? 10.344 -18.578 7.441 1 97.56 249 ALA B O 1
ATOM 3954 N N . ARG B 1 250 ? 8.461 -19.734 7.336 1 97.31 250 ARG B N 1
ATOM 3955 C CA . ARG B 1 250 ? 9.039 -20.906 7.988 1 97.31 250 ARG B CA 1
ATOM 3956 C C . ARG B 1 250 ? 10.102 -21.562 7.113 1 97.31 250 ARG B C 1
ATOM 3958 O O . ARG B 1 250 ? 11.195 -21.891 7.586 1 97.31 250 ARG B O 1
ATOM 3965 N N . GLU B 1 251 ? 9.812 -21.734 5.883 1 97.25 251 GLU B N 1
ATOM 3966 C CA . GLU B 1 251 ? 10.703 -22.406 4.949 1 97.25 251 GLU B CA 1
ATOM 3967 C C . GLU B 1 251 ? 12.008 -21.641 4.773 1 97.25 251 GLU B C 1
ATOM 3969 O O . GLU B 1 251 ? 13.078 -22.234 4.668 1 97.25 251 GLU B O 1
ATOM 3974 N N . ALA B 1 252 ? 11.93 -20.312 4.738 1 96.31 252 ALA B N 1
ATOM 3975 C CA . ALA B 1 252 ? 13.078 -19.469 4.41 1 96.31 252 ALA B CA 1
ATOM 3976 C C . ALA B 1 252 ? 13.711 -18.891 5.668 1 96.31 252 ALA B C 1
ATOM 3978 O O . ALA B 1 252 ? 14.789 -18.281 5.613 1 96.31 252 ALA B O 1
ATOM 3979 N N . GLY B 1 253 ? 13.07 -19.047 6.801 1 96.38 253 GLY B N 1
ATOM 3980 C CA . GLY B 1 253 ? 13.586 -18.531 8.055 1 96.38 253 GLY B CA 1
ATOM 3981 C C . GLY B 1 253 ? 13.547 -17.016 8.141 1 96.38 253 GLY B C 1
ATOM 3982 O O . GLY B 1 253 ? 14.508 -16.391 8.586 1 96.38 253 GLY B O 1
ATOM 3983 N N . ILE B 1 254 ? 12.445 -16.422 7.648 1 96.06 254 ILE B N 1
ATOM 3984 C CA . ILE B 1 254 ? 12.344 -14.977 7.711 1 96.06 254 ILE B CA 1
ATOM 3985 C C . ILE B 1 254 ? 11.242 -14.578 8.688 1 96.06 254 ILE B C 1
ATOM 3987 O O . ILE B 1 254 ? 10.453 -15.414 9.117 1 96.06 254 ILE B O 1
ATOM 3991 N N . ASN B 1 255 ? 11.227 -13.281 9.047 1 96.38 255 ASN B N 1
ATOM 3992 C CA . ASN B 1 255 ? 10.281 -12.719 10.008 1 96.38 255 ASN B CA 1
ATOM 3993 C C . ASN B 1 255 ? 8.836 -12.945 9.57 1 96.38 255 ASN B C 1
ATOM 3995 O O . ASN B 1 255 ? 8.516 -12.82 8.383 1 96.38 255 ASN B O 1
ATOM 3999 N N . SER B 1 256 ? 7.953 -13.273 10.5 1 97.31 256 SER B N 1
ATOM 4000 C CA . SER B 1 256 ? 6.578 -13.617 10.156 1 97.31 256 SER B CA 1
ATOM 4001 C C . SER B 1 256 ? 5.594 -12.609 10.734 1 97.31 256 SER B C 1
ATOM 4003 O O . SER B 1 256 ? 4.387 -12.859 10.766 1 97.31 256 SER B O 1
ATOM 4005 N N . GLU B 1 257 ? 6.008 -11.5 11.25 1 96.44 257 GLU B N 1
ATOM 4006 C CA . GLU B 1 257 ? 5.137 -10.555 11.93 1 96.44 257 GLU B CA 1
ATOM 4007 C C . GLU B 1 257 ? 4.035 -10.047 11 1 96.44 257 GLU B C 1
ATOM 4009 O O . GLU B 1 257 ? 2.867 -9.992 11.391 1 96.44 257 GLU B O 1
ATOM 4014 N N . PHE B 1 258 ? 4.426 -9.672 9.734 1 97.5 258 PHE B N 1
ATOM 4015 C CA . PHE B 1 258 ? 3.438 -9.164 8.789 1 97.5 258 PHE B CA 1
ATOM 4016 C C . PHE B 1 258 ? 2.439 -10.258 8.414 1 97.5 258 PHE B C 1
ATOM 4018 O O . PHE B 1 258 ? 1.228 -10.055 8.508 1 97.5 258 PHE B O 1
ATOM 4025 N N . PRO B 1 259 ? 2.918 -11.461 8.039 1 97.88 259 PRO B N 1
ATOM 4026 C CA . PRO B 1 259 ? 1.972 -12.547 7.77 1 97.88 259 PRO B CA 1
ATOM 4027 C C . PRO B 1 259 ? 1.062 -12.852 8.953 1 97.88 259 PRO B C 1
ATOM 4029 O O . PRO B 1 259 ? -0.123 -13.141 8.773 1 97.88 259 PRO B O 1
ATOM 4032 N N . THR B 1 260 ? 1.596 -12.812 10.148 1 98 260 THR B N 1
ATOM 4033 C CA . THR B 1 260 ? 0.812 -13.086 11.344 1 98 260 THR B CA 1
ATOM 4034 C C . THR B 1 260 ? -0.268 -12.031 11.547 1 98 260 THR B C 1
ATOM 4036 O O . THR B 1 260 ? -1.403 -12.352 11.898 1 98 260 THR B O 1
ATOM 4039 N N . PHE B 1 261 ? 0.072 -10.805 11.375 1 97.62 261 PHE B N 1
ATOM 4040 C CA . PHE B 1 261 ? -0.893 -9.719 11.438 1 97.62 261 PHE B CA 1
ATOM 4041 C C . PHE B 1 261 ? -2.037 -9.945 10.461 1 97.62 261 PHE B C 1
ATOM 4043 O O . PHE B 1 261 ? -3.207 -9.883 10.836 1 97.62 261 PHE B O 1
ATOM 4050 N N . ALA B 1 262 ? -1.711 -10.227 9.172 1 97.94 262 ALA B N 1
ATOM 4051 C CA . ALA B 1 262 ? -2.709 -10.477 8.141 1 97.94 262 ALA B CA 1
ATOM 4052 C C . ALA B 1 262 ? -3.605 -11.656 8.516 1 97.94 262 ALA B C 1
ATOM 4054 O O . ALA B 1 262 ? -4.832 -11.562 8.422 1 97.94 262 ALA B O 1
ATOM 4055 N N . MET B 1 263 ? -2.953 -12.734 8.938 1 98 263 MET B N 1
ATOM 4056 C CA . MET B 1 263 ? -3.686 -13.945 9.305 1 98 263 MET B CA 1
ATOM 4057 C C . MET B 1 263 ? -4.676 -13.664 10.43 1 98 263 MET B C 1
ATOM 4059 O O . MET B 1 263 ? -5.773 -14.219 10.453 1 98 263 MET B O 1
ATOM 4063 N N . GLY B 1 264 ? -4.262 -12.844 11.414 1 97.69 264 GLY B N 1
ATOM 4064 C CA . GLY B 1 264 ? -5.148 -12.469 12.508 1 97.69 264 GLY B CA 1
ATOM 4065 C C . GLY B 1 264 ? -6.434 -11.82 12.031 1 97.69 264 GLY B C 1
ATOM 4066 O O . GLY B 1 264 ? -7.516 -12.141 12.523 1 97.69 264 GLY B O 1
ATOM 4067 N N . LEU B 1 265 ? -6.367 -10.906 11.078 1 97.38 265 LEU B N 1
ATOM 4068 C CA . LEU B 1 265 ? -7.539 -10.227 10.531 1 97.38 265 LEU B CA 1
ATOM 4069 C C . LEU B 1 265 ? -8.453 -11.211 9.812 1 97.38 265 LEU B C 1
ATOM 4071 O O . LEU B 1 265 ? -9.672 -11.188 10.008 1 97.38 265 LEU B O 1
ATOM 4075 N N . TYR B 1 266 ? -7.875 -12.062 9 1 97.81 266 TYR B N 1
ATOM 4076 C CA . TYR B 1 266 ? -8.664 -13.031 8.25 1 97.81 266 TYR B CA 1
ATOM 4077 C C . TYR B 1 266 ? -9.344 -14.031 9.18 1 97.81 266 TYR B C 1
ATOM 4079 O O . TYR B 1 266 ? -10.492 -14.414 8.953 1 97.81 266 TYR B O 1
ATOM 4087 N N . THR B 1 267 ? -8.594 -14.461 10.188 1 98 267 THR B N 1
ATOM 4088 C CA . THR B 1 267 ? -9.141 -15.422 11.141 1 98 267 THR B CA 1
ATOM 4089 C C . THR B 1 267 ? -10.359 -14.836 11.852 1 98 267 THR B C 1
ATOM 4091 O O . THR B 1 267 ? -11.359 -15.531 12.047 1 98 267 THR B O 1
ATOM 4094 N N . LYS B 1 268 ? -10.297 -13.625 12.258 1 97.62 268 LYS B N 1
ATOM 4095 C CA . LYS B 1 268 ? -11.43 -12.945 12.891 1 97.62 268 LYS B CA 1
ATOM 4096 C C . LYS B 1 268 ? -12.633 -12.891 11.953 1 97.62 268 LYS B C 1
ATOM 4098 O O . LYS B 1 268 ? -13.758 -13.148 12.367 1 97.62 268 LYS B O 1
ATOM 4103 N N . ALA B 1 269 ? -12.383 -12.516 10.703 1 97.75 269 ALA B N 1
ATOM 4104 C CA . ALA B 1 269 ? -13.461 -12.422 9.727 1 97.75 269 ALA B CA 1
ATOM 4105 C C . ALA B 1 269 ? -14.109 -13.781 9.484 1 97.75 269 ALA B C 1
ATOM 4107 O O . ALA B 1 269 ? -15.336 -13.891 9.414 1 97.75 269 ALA B O 1
ATOM 4108 N N . LYS B 1 270 ? -13.273 -14.82 9.328 1 97.62 270 LYS B N 1
ATOM 4109 C CA . LYS B 1 270 ? -13.773 -16.172 9.133 1 97.62 270 LYS B CA 1
ATOM 4110 C C . LYS B 1 270 ? -14.609 -16.625 10.328 1 97.62 270 LYS B C 1
ATOM 4112 O O . LYS B 1 270 ? -15.695 -17.188 10.164 1 97.62 270 LYS B O 1
ATOM 4117 N N . ALA B 1 271 ? -14.117 -16.359 11.547 1 97.81 271 ALA B N 1
ATOM 4118 C CA . ALA B 1 271 ? -14.82 -16.734 12.766 1 97.81 271 ALA B CA 1
ATOM 4119 C C . ALA B 1 271 ? -16.188 -16.031 12.852 1 97.81 271 ALA B C 1
ATOM 4121 O O . ALA B 1 271 ? -17.125 -16.578 13.422 1 97.81 271 ALA B O 1
ATOM 4122 N N . ALA B 1 272 ? -16.312 -14.898 12.281 1 97.75 272 ALA B N 1
ATOM 4123 C CA . ALA B 1 272 ? -17.547 -14.125 12.305 1 97.75 272 ALA B CA 1
ATOM 4124 C C . ALA B 1 272 ? -18.469 -14.539 11.164 1 97.75 272 ALA B C 1
ATOM 4126 O O . ALA B 1 272 ? -19.594 -14.016 11.039 1 97.75 272 ALA B O 1
ATOM 4127 N N . GLY B 1 273 ? -18.016 -15.453 10.258 1 97.5 273 GLY B N 1
ATOM 4128 C CA . GLY B 1 273 ? -18.859 -16.016 9.211 1 97.5 273 GLY B CA 1
ATOM 4129 C C . GLY B 1 273 ? -18.75 -15.266 7.891 1 97.5 273 GLY B C 1
ATOM 4130 O O . GLY B 1 273 ? -19.625 -15.391 7.031 1 97.5 273 GLY B O 1
ATOM 4131 N N . TYR B 1 274 ? -17.672 -14.477 7.699 1 97.75 274 TYR B N 1
ATOM 4132 C CA . TYR B 1 274 ? -17.594 -13.633 6.52 1 97.75 274 TYR B CA 1
ATOM 4133 C C . TYR B 1 274 ? -16.641 -14.219 5.488 1 97.75 274 TYR B C 1
ATOM 4135 O O . TYR B 1 274 ? -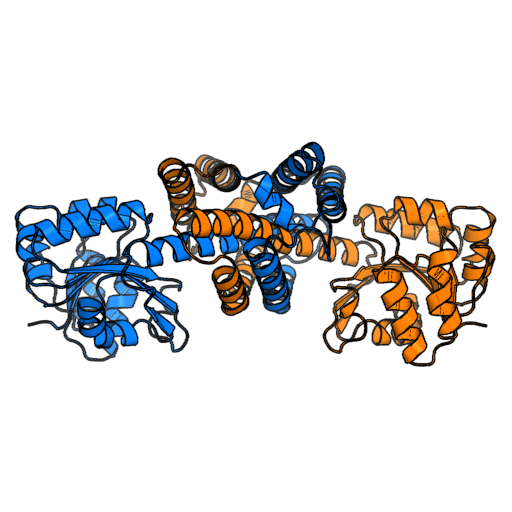16.203 -13.523 4.566 1 97.75 274 TYR B O 1
ATOM 4143 N N . GLU B 1 275 ? -16.219 -15.484 5.582 1 96.56 275 GLU B N 1
ATOM 4144 C CA . GLU B 1 275 ? -15.164 -16.078 4.777 1 96.56 275 GLU B CA 1
ATOM 4145 C C . GLU B 1 275 ? -15.523 -16.062 3.293 1 96.56 275 GLU B C 1
ATOM 4147 O O . GLU B 1 275 ? -14.641 -16.031 2.436 1 96.56 275 GLU B O 1
ATOM 4152 N N . ASN B 1 276 ? -16.828 -16.047 2.936 1 95.62 276 ASN B N 1
ATOM 4153 C CA . ASN B 1 276 ? -17.25 -16.094 1.537 1 95.62 276 ASN B CA 1
ATOM 4154 C C . ASN B 1 276 ? -17.594 -14.711 1.003 1 95.62 276 ASN B C 1
ATOM 4156 O O . ASN B 1 276 ? -18 -14.57 -0.153 1 95.62 276 ASN B O 1
ATOM 4160 N N . GLU B 1 277 ? -17.438 -13.703 1.757 1 97.19 277 GLU B N 1
ATOM 4161 C CA . GLU B 1 277 ? -17.672 -12.328 1.337 1 97.19 277 GLU B CA 1
ATOM 4162 C C . GLU B 1 277 ? -16.422 -11.703 0.73 1 97.19 277 GLU B C 1
ATOM 4164 O O . GLU B 1 277 ? -15.344 -12.305 0.776 1 97.19 277 GLU B O 1
ATOM 4169 N N . GLU B 1 278 ? -16.625 -10.539 0.125 1 96.19 278 GLU B N 1
ATOM 4170 C CA . GLU B 1 278 ? -15.531 -9.766 -0.443 1 96.19 278 GLU B CA 1
ATOM 4171 C C . GLU B 1 278 ? -14.469 -9.461 0.609 1 96.19 278 GLU B C 1
ATOM 4173 O O . GLU B 1 278 ? -14.773 -9.398 1.804 1 96.19 278 GLU B O 1
ATOM 4178 N N . LEU B 1 279 ? -13.234 -9.344 0.196 1 96.25 279 LEU B N 1
ATOM 4179 C CA . LEU B 1 279 ? -12.109 -9.016 1.07 1 96.25 279 LEU B CA 1
ATOM 4180 C C . LEU B 1 279 ? -12.469 -7.863 2.004 1 96.25 279 LEU B C 1
ATOM 4182 O O . LEU B 1 279 ? -12.117 -7.883 3.186 1 96.25 279 LEU B O 1
ATOM 4186 N N . ALA B 1 280 ? -13.18 -6.883 1.547 1 97 280 ALA B N 1
ATOM 4187 C CA . ALA B 1 280 ? -13.531 -5.68 2.295 1 97 280 ALA B CA 1
ATOM 4188 C C . ALA B 1 280 ? -14.367 -6.023 3.529 1 97 280 ALA B C 1
ATOM 4190 O O . ALA B 1 280 ? -14.531 -5.191 4.426 1 97 280 ALA B O 1
ATOM 4191 N N . ALA B 1 281 ? -14.852 -7.242 3.607 1 97.56 281 ALA B N 1
ATOM 4192 C CA . ALA B 1 281 ? -15.625 -7.672 4.77 1 97.56 281 ALA B CA 1
ATOM 4193 C C . ALA B 1 281 ? -14.773 -7.656 6.031 1 97.56 281 ALA B C 1
ATOM 4195 O O . ALA B 1 281 ? -15.297 -7.699 7.148 1 97.56 281 ALA B O 1
ATOM 4196 N N . ILE B 1 282 ? -13.484 -7.562 5.84 1 96.62 282 ILE B N 1
ATOM 4197 C CA . ILE B 1 282 ? -12.578 -7.375 6.969 1 96.62 282 ILE B CA 1
ATOM 4198 C C . ILE B 1 282 ? -13 -6.141 7.766 1 96.62 282 ILE B C 1
ATOM 4200 O O . ILE B 1 282 ? -12.867 -6.109 8.992 1 96.62 282 ILE B O 1
ATOM 4204 N N . MET B 1 283 ? -13.57 -5.172 7.148 1 95.62 283 MET B N 1
ATOM 4205 C CA . MET B 1 283 ? -14.062 -3.953 7.785 1 95.62 283 MET B CA 1
ATOM 4206 C C . MET B 1 283 ? -15.055 -4.281 8.891 1 95.62 283 MET B C 1
ATOM 4208 O O . MET B 1 283 ? -15.141 -3.561 9.891 1 95.62 283 MET B O 1
ATOM 4212 N N . LYS B 1 284 ? -15.742 -5.332 8.719 1 95.62 284 LYS B N 1
ATOM 4213 C CA . LYS B 1 284 ? -16.797 -5.703 9.656 1 95.62 284 LYS B CA 1
ATOM 4214 C C . LYS B 1 284 ? -16.219 -6.164 10.984 1 95.62 284 LYS B C 1
ATOM 4216 O O . LYS B 1 284 ? -16.922 -6.191 12 1 95.62 284 LYS B O 1
ATOM 4221 N N . VAL B 1 285 ? -14.922 -6.539 10.961 1 93.25 285 VAL B N 1
ATOM 4222 C CA . VAL B 1 285 ? -14.32 -7.027 12.195 1 93.25 285 VAL B CA 1
ATOM 4223 C C . VAL B 1 285 ? -13.297 -6.023 12.711 1 93.25 285 VAL B C 1
ATOM 4225 O O . VAL B 1 285 ? -12.586 -6.293 13.68 1 93.25 285 VAL B O 1
ATOM 4228 N N . LEU B 1 286 ? -13.156 -4.883 12.055 1 84.69 286 LEU B N 1
ATOM 4229 C CA . LEU B 1 286 ? -12.312 -3.785 12.516 1 84.69 286 LEU B CA 1
ATOM 4230 C C . LEU B 1 286 ? -13.133 -2.756 13.281 1 84.69 286 LEU B C 1
ATOM 4232 O O . LEU B 1 286 ? -12.898 -1.551 13.164 1 84.69 286 LEU B O 1
ATOM 4236 N N . ARG B 1 287 ? -14.047 -3.139 14.055 1 78.06 287 ARG B N 1
ATOM 4237 C CA . ARG B 1 287 ? -14.891 -2.217 14.812 1 78.06 287 ARG B CA 1
ATOM 4238 C C . ARG B 1 287 ? -14.195 -1.769 16.094 1 78.06 287 ARG B C 1
ATOM 4240 O O . ARG B 1 287 ? -13.398 -2.512 16.672 1 78.06 287 ARG B O 1
#